Protein AF-A0AAE9CZI6-F1 (afdb_monomer_lite)

Organism: Caenorhabditis briggsae (NCBI:txid6238)

Secondary structure (DSSP, 8-state):
--HHHHHHHHHHHHHHHHHHHHHHHHHHHHHTT--GGGEE--SB--TTTGGGS-TT-SEEEEEEEE-TT----HHHHHHHHTT--EEEEEEEEES---S--GGGTT--EEEESTT-EEEEE--TT--B---TT--EEESSEEEEE--TT--B---TT--EEE-SS-TTSPEEEEEES--TT-EE-HHHHHHHHH-TTEEGGGB--SEEPP-TTSBSS--TT-SEEES-EEE-TTS-GGGGTT--EEES-EEEES---SSSTT-TT--EEE--SSS-SEEEES-TT------SS--EEE-SSS--EEEES--THHHH-THHHHHHHHHHT--TT-SEETTB-HHHHHHTHHHHHHHHHHHHHHHHHHHHHHHHHHHT--

Structure (mmCIF, N/CA/C/O backbone):
data_AF-A0AAE9CZI6-F1
#
_entry.id   AF-A0AAE9CZI6-F1
#
loop_
_atom_site.group_PDB
_atom_site.id
_atom_site.type_symbol
_atom_site.label_atom_id
_atom_site.label_alt_id
_atom_site.label_comp_id
_atom_site.label_asym_id
_atom_site.label_entity_id
_atom_site.label_seq_id
_atom_site.pdbx_PDB_ins_code
_atom_site.Cartn_x
_atom_site.Cartn_y
_atom_site.Cartn_z
_atom_site.occupancy
_atom_site.B_iso_or_equiv
_atom_site.auth_seq_id
_atom_site.auth_comp_id
_atom_site.auth_asym_id
_atom_site.auth_atom_id
_atom_site.pdbx_PDB_model_num
ATOM 1 N N . MET A 1 1 ? 24.407 -0.108 44.428 1.00 55.62 1 MET A N 1
ATOM 2 C CA . MET A 1 1 ? 22.936 -0.092 44.569 1.00 55.62 1 MET A CA 1
ATOM 3 C C . MET A 1 1 ? 22.468 -1.498 44.888 1.00 55.62 1 MET A C 1
ATOM 5 O O . MET A 1 1 ? 22.871 -2.424 44.191 1.00 55.62 1 MET A O 1
ATOM 9 N N . LYS A 1 2 ? 21.697 -1.683 45.963 1.00 62.59 2 LYS A N 1
ATOM 10 C CA . LYS A 1 2 ? 21.122 -3.001 46.293 1.00 62.59 2 LYS A CA 1
ATOM 11 C C . LYS A 1 2 ? 20.011 -3.324 45.281 1.00 62.59 2 LYS A C 1
ATOM 13 O O . LYS A 1 2 ? 19.333 -2.411 44.825 1.00 62.59 2 LYS A O 1
ATOM 18 N N . ILE A 1 3 ? 19.786 -4.599 44.948 1.00 60.22 3 ILE A N 1
ATOM 19 C CA . ILE A 1 3 ? 18.746 -5.047 43.986 1.00 60.22 3 ILE A CA 1
ATOM 20 C C . ILE A 1 3 ? 17.367 -4.428 44.289 1.00 60.22 3 ILE A C 1
ATOM 22 O O . ILE A 1 3 ? 16.637 -4.044 43.380 1.00 60.22 3 ILE A O 1
ATOM 26 N N . HIS A 1 4 ? 17.044 -4.236 45.568 1.00 45.22 4 HIS A N 1
ATOM 27 C CA . HIS A 1 4 ? 15.802 -3.598 46.003 1.00 45.22 4 HIS A CA 1
ATOM 28 C C . HIS A 1 4 ? 15.689 -2.111 45.594 1.00 45.22 4 HIS A C 1
ATOM 30 O O . HIS A 1 4 ? 14.599 -1.650 45.265 1.00 45.22 4 HIS A O 1
ATOM 36 N N . GLU A 1 5 ? 16.790 -1.358 45.572 1.00 51.81 5 GLU A N 1
ATOM 37 C CA . GLU A 1 5 ? 16.804 0.050 45.138 1.00 51.81 5 GLU A CA 1
ATOM 38 C C . GLU A 1 5 ? 16.642 0.166 43.617 1.00 51.81 5 GLU A C 1
ATOM 40 O O . GLU A 1 5 ? 15.995 1.091 43.138 1.00 51.81 5 GLU A O 1
ATOM 45 N N . ILE A 1 6 ? 17.165 -0.810 42.865 1.00 59.50 6 ILE A N 1
ATOM 46 C CA . ILE A 1 6 ? 16.968 -0.923 41.412 1.00 59.50 6 ILE A CA 1
ATOM 47 C C . ILE A 1 6 ? 15.487 -1.174 41.099 1.00 59.50 6 ILE A C 1
ATOM 49 O O . ILE A 1 6 ? 14.915 -0.473 40.269 1.00 59.50 6 ILE A O 1
ATOM 53 N N . PHE A 1 7 ? 14.840 -2.110 41.802 1.00 56.50 7 PHE A N 1
ATOM 54 C CA . PHE A 1 7 ? 13.407 -2.382 41.633 1.00 56.50 7 PHE A CA 1
ATOM 55 C C . PHE A 1 7 ? 12.526 -1.172 41.963 1.00 56.50 7 PHE A C 1
ATOM 57 O O . PHE A 1 7 ? 11.591 -0.882 41.220 1.00 56.50 7 PHE A O 1
ATOM 64 N N . ILE A 1 8 ? 12.836 -0.442 43.040 1.00 63.16 8 ILE A N 1
ATOM 65 C CA . ILE A 1 8 ? 12.113 0.788 43.391 1.00 63.16 8 ILE A CA 1
ATOM 66 C C . ILE A 1 8 ? 12.304 1.846 42.300 1.00 63.16 8 ILE A C 1
ATOM 68 O O . ILE A 1 8 ? 11.330 2.465 41.886 1.00 63.16 8 ILE A O 1
ATOM 72 N N . LEU A 1 9 ? 13.525 2.028 41.790 1.00 57.78 9 LEU A N 1
ATOM 73 C CA . LEU A 1 9 ? 13.804 3.007 40.741 1.00 57.78 9 LEU A CA 1
ATOM 74 C C . LEU A 1 9 ? 13.065 2.678 39.434 1.00 57.78 9 LEU A C 1
ATOM 76 O O . LEU A 1 9 ? 12.436 3.563 38.860 1.00 57.78 9 LEU A O 1
ATOM 80 N N . PHE A 1 10 ? 13.069 1.413 38.997 1.00 58.22 10 PHE A N 1
ATOM 81 C CA . PHE A 1 10 ? 12.301 0.975 37.824 1.00 58.22 10 PHE A CA 1
ATOM 82 C C . PHE A 1 10 ? 10.795 1.164 38.016 1.00 58.22 10 PHE A C 1
ATOM 84 O O . PHE A 1 10 ? 10.121 1.651 37.110 1.00 58.22 10 PHE A O 1
ATOM 91 N N . PHE A 1 11 ? 10.270 0.833 39.197 1.00 59.81 11 PHE A N 1
ATOM 92 C CA . PHE A 1 11 ? 8.859 1.034 39.514 1.00 59.81 11 PHE A CA 1
ATOM 93 C C . PHE A 1 11 ? 8.479 2.521 39.506 1.00 59.81 11 PHE A C 1
ATOM 95 O O . PHE A 1 11 ? 7.464 2.895 38.927 1.00 59.81 11 PHE A O 1
ATOM 102 N N . VAL A 1 12 ? 9.319 3.390 40.076 1.00 56.25 12 VAL A N 1
ATOM 103 C CA . VAL A 1 12 ? 9.105 4.846 40.078 1.00 56.25 12 VAL A CA 1
ATOM 104 C C . VAL A 1 12 ? 9.153 5.415 38.658 1.00 56.25 12 VAL A C 1
ATOM 106 O O . VAL A 1 12 ? 8.265 6.179 38.291 1.00 56.25 12 VAL A O 1
ATOM 109 N N . ILE A 1 13 ? 10.125 5.014 37.831 1.00 55.03 13 ILE A N 1
ATOM 110 C CA . ILE A 1 13 ? 10.214 5.442 36.423 1.00 55.03 13 ILE A CA 1
ATOM 111 C C . ILE A 1 13 ? 8.969 5.003 35.644 1.00 55.03 13 ILE A C 1
ATOM 113 O O . ILE A 1 13 ? 8.395 5.803 34.906 1.00 55.03 13 ILE A O 1
ATOM 117 N N . PHE A 1 14 ? 8.516 3.763 35.845 1.00 54.44 14 PHE A N 1
ATOM 118 C CA . PHE A 1 14 ? 7.311 3.240 35.207 1.00 54.44 14 PHE A CA 1
ATOM 119 C C . PHE A 1 14 ? 6.055 4.028 35.611 1.00 54.44 14 PHE A C 1
ATOM 121 O O . PHE A 1 14 ? 5.289 4.453 34.747 1.00 54.44 14 PHE A O 1
ATOM 128 N N . VAL A 1 15 ? 5.872 4.298 36.908 1.00 48.97 15 VAL A N 1
ATOM 129 C CA . VAL A 1 15 ? 4.738 5.088 37.418 1.00 48.97 15 VAL A CA 1
ATOM 130 C C . VAL A 1 15 ? 4.767 6.518 36.874 1.00 48.97 15 VAL A C 1
ATOM 132 O O . VAL A 1 15 ? 3.736 7.023 36.428 1.00 48.97 15 VAL A O 1
ATOM 135 N N . ILE A 1 16 ? 5.938 7.164 36.850 1.00 52.66 16 ILE A N 1
ATOM 136 C CA . ILE A 1 16 ? 6.092 8.512 36.288 1.00 52.66 16 ILE A CA 1
ATOM 137 C C . ILE A 1 16 ? 5.733 8.508 34.798 1.00 52.66 16 ILE A C 1
ATOM 139 O O . ILE A 1 16 ? 4.952 9.355 34.364 1.00 52.66 16 ILE A O 1
ATOM 143 N N . SER A 1 17 ? 6.238 7.539 34.030 1.00 56.50 17 SER A N 1
ATOM 144 C CA . SER A 1 17 ? 5.958 7.419 32.596 1.00 56.50 17 SER A CA 1
ATOM 145 C C . SER A 1 17 ? 4.471 7.199 32.308 1.00 56.50 17 SER A C 1
ATOM 147 O O . SER A 1 17 ? 3.933 7.876 31.433 1.00 56.50 17 SER A O 1
ATOM 149 N N . SER A 1 18 ? 3.795 6.329 33.066 1.00 61.59 18 SER A N 1
ATOM 150 C CA . SER A 1 18 ? 2.347 6.109 32.944 1.00 61.59 18 SER A CA 1
ATOM 151 C C . SER A 1 18 ? 1.561 7.378 33.274 1.00 61.59 18 SER A C 1
ATOM 153 O O . SER A 1 18 ? 0.712 7.795 32.498 1.00 61.59 18 SER A O 1
ATOM 155 N N . SER A 1 19 ? 1.900 8.052 34.380 1.00 55.28 19 SER A N 1
ATOM 156 C CA . SER A 1 19 ? 1.206 9.278 34.800 1.00 55.28 19 SER A CA 1
ATOM 157 C C . SER A 1 19 ? 1.373 10.436 33.814 1.00 55.28 19 SER A C 1
ATOM 159 O O . SER A 1 19 ? 0.498 11.295 33.709 1.00 55.28 19 SER A O 1
ATOM 161 N N . LYS A 1 20 ? 2.508 10.474 33.104 1.00 70.69 20 LYS A N 1
ATOM 162 C CA . LYS A 1 20 ? 2.765 11.446 32.045 1.00 70.69 20 LYS A CA 1
ATOM 163 C C . LYS A 1 20 ? 1.899 11.133 30.824 1.00 70.69 20 LYS A C 1
ATOM 165 O O . LYS A 1 20 ? 1.148 12.003 30.405 1.00 70.69 20 LYS A O 1
ATOM 170 N N . LYS A 1 21 ? 1.916 9.882 30.348 1.00 75.00 21 LYS A N 1
ATOM 171 C CA . LYS A 1 21 ? 1.075 9.421 29.231 1.00 75.00 21 LYS A CA 1
ATOM 172 C C . LYS A 1 21 ? -0.411 9.726 29.466 1.00 75.00 21 LYS A C 1
ATOM 174 O O . LYS A 1 21 ? -1.074 10.246 28.575 1.00 75.00 21 LYS A O 1
ATOM 179 N N . ASP A 1 22 ? -0.909 9.467 30.677 1.00 75.75 22 ASP A N 1
ATOM 180 C CA . ASP A 1 22 ? -2.305 9.729 31.048 1.00 75.75 22 ASP A CA 1
ATOM 181 C C . ASP A 1 22 ? -2.657 11.225 31.004 1.00 75.75 22 ASP A C 1
ATOM 183 O O . ASP A 1 22 ? -3.763 11.596 30.615 1.00 75.75 22 ASP A O 1
ATOM 187 N N . LYS A 1 23 ? -1.732 12.111 31.391 1.00 76.19 23 LYS A N 1
ATOM 188 C CA . LYS A 1 23 ? -1.944 13.562 31.271 1.00 76.19 23 LYS A CA 1
ATOM 189 C C . LYS A 1 23 ? -1.940 14.003 29.812 1.00 76.19 23 LYS A C 1
ATOM 191 O O . LYS A 1 23 ? -2.822 14.765 29.420 1.00 76.19 23 LYS A O 1
ATOM 196 N N . ASP A 1 24 ? -0.999 13.488 29.029 1.00 87.25 24 ASP A N 1
ATOM 197 C CA . ASP A 1 24 ? -0.822 13.877 27.633 1.00 87.25 24 ASP A CA 1
ATOM 198 C C . ASP A 1 24 ? -2.047 13.465 26.783 1.00 87.25 24 ASP A C 1
ATOM 200 O O . ASP A 1 24 ? -2.553 14.266 25.995 1.00 87.25 24 ASP A O 1
ATOM 204 N N . ILE A 1 25 ? -2.613 12.268 27.000 1.00 88.88 25 ILE A N 1
ATOM 205 C CA . ILE A 1 25 ? -3.813 11.821 26.265 1.00 88.88 25 ILE A CA 1
ATOM 206 C C . ILE A 1 25 ? -5.078 12.603 26.657 1.00 88.88 25 ILE A C 1
ATOM 208 O O . ILE A 1 25 ? -5.920 12.894 25.808 1.00 88.88 25 ILE A O 1
ATOM 212 N N . GLN A 1 26 ? -5.220 12.997 27.925 1.00 90.50 26 GLN A N 1
ATOM 213 C CA . GLN A 1 26 ? -6.355 13.816 28.366 1.00 90.50 26 GLN A CA 1
ATOM 214 C C . GLN A 1 26 ? -6.273 15.238 27.800 1.00 90.50 26 GLN A C 1
ATOM 216 O O . GLN A 1 26 ? -7.290 15.816 27.409 1.00 90.50 26 GLN A O 1
ATOM 221 N N . GLU A 1 27 ? -5.065 15.799 27.704 1.00 92.00 27 GLU A N 1
ATOM 222 C CA . GLU A 1 27 ? -4.836 17.070 27.018 1.00 92.00 27 GLU A CA 1
ATOM 223 C C . GLU A 1 27 ? -5.134 16.962 25.518 1.00 92.00 27 GLU A C 1
ATOM 225 O O . GLU A 1 27 ? -5.800 17.838 24.964 1.00 92.00 27 GLU A O 1
ATOM 230 N N . PHE A 1 28 ? -4.750 15.855 24.880 1.00 92.62 28 PHE A N 1
ATOM 231 C CA . PHE A 1 28 ? -5.113 15.573 23.494 1.00 92.62 28 PHE A CA 1
ATOM 232 C C . PHE A 1 28 ? -6.629 15.504 23.287 1.00 92.62 28 PHE A C 1
ATOM 234 O O . PHE A 1 28 ? -7.153 16.196 22.414 1.00 92.62 28 PHE A O 1
ATOM 241 N N . PHE A 1 29 ? -7.360 14.751 24.115 1.00 95.38 29 PHE A N 1
ATOM 242 C CA . PHE A 1 29 ? -8.824 14.691 24.037 1.00 95.38 29 PHE A CA 1
ATOM 243 C C . PHE A 1 29 ? -9.469 16.064 24.236 1.00 95.38 29 PHE A C 1
ATOM 245 O O . PHE A 1 29 ? -10.413 16.423 23.527 1.00 95.38 29 PHE A O 1
ATOM 252 N N . LYS A 1 30 ? -8.927 16.880 25.145 1.00 93.62 30 LYS A N 1
ATOM 253 C CA . LYS A 1 30 ? -9.363 18.268 25.312 1.00 93.62 30 LYS A CA 1
ATOM 254 C C . LYS A 1 30 ? -9.100 19.096 24.050 1.00 93.62 30 LYS A C 1
ATOM 256 O O . LYS A 1 30 ? -9.993 19.814 23.611 1.00 93.62 30 LYS A O 1
ATOM 261 N N . GLY A 1 31 ? -7.920 18.971 23.443 1.00 93.31 31 GLY A N 1
ATOM 262 C CA . GLY A 1 31 ? -7.569 19.638 22.184 1.00 93.31 31 GLY A CA 1
ATOM 263 C C . GLY A 1 31 ? -8.436 19.205 20.996 1.00 93.31 31 GLY A C 1
ATOM 264 O O . GLY A 1 31 ? -8.686 20.000 20.092 1.00 93.31 31 GLY A O 1
ATOM 265 N N . LYS A 1 32 ? -8.954 17.972 21.023 1.00 94.19 32 LYS A N 1
ATOM 266 C CA . LYS A 1 32 ? -9.898 17.421 20.037 1.00 94.19 32 LYS A CA 1
ATOM 267 C C . LYS A 1 32 ? -11.367 17.733 20.337 1.00 94.19 32 LYS A C 1
ATOM 269 O O . LYS A 1 32 ? -12.235 17.313 19.579 1.00 94.19 32 LYS A O 1
ATOM 274 N N . ASN A 1 33 ? -11.654 18.501 21.392 1.00 94.94 33 ASN A N 1
ATOM 275 C CA . ASN A 1 33 ? -13.010 18.852 21.828 1.00 94.94 33 ASN A CA 1
ATOM 276 C C . ASN A 1 33 ? -13.908 17.625 22.070 1.00 94.94 33 ASN A C 1
ATOM 278 O O . ASN A 1 33 ? -15.091 17.631 21.732 1.00 94.94 33 ASN A O 1
ATOM 282 N N . CYS A 1 34 ? -13.344 16.565 22.650 1.00 95.69 34 CYS A N 1
ATOM 283 C CA . CYS A 1 34 ? -14.082 15.350 22.977 1.00 95.69 34 CYS A CA 1
ATOM 284 C C . CYS A 1 34 ? -15.226 15.627 23.965 1.00 95.69 34 CYS A C 1
ATOM 286 O O . CYS A 1 34 ? -14.993 16.167 25.049 1.00 95.69 34 CYS A O 1
ATOM 288 N N . ASP A 1 35 ? -16.453 15.219 23.618 1.00 96.00 35 ASP A N 1
ATOM 289 C CA . ASP A 1 35 ? -17.589 15.259 24.545 1.00 96.00 35 ASP A CA 1
ATOM 290 C C . ASP A 1 35 ? -17.329 14.276 25.698 1.00 96.00 35 ASP A C 1
ATOM 292 O O . ASP A 1 35 ? -17.175 13.081 25.438 1.00 96.00 35 ASP A O 1
ATOM 296 N N . PRO A 1 36 ? -17.336 14.718 26.970 1.00 94.50 36 PRO A N 1
ATOM 297 C CA . PRO A 1 36 ? -17.183 13.828 28.118 1.00 94.50 36 PRO A CA 1
ATOM 298 C C . PRO A 1 36 ? -18.144 12.628 28.136 1.00 94.50 36 PRO A C 1
ATOM 300 O O . PRO A 1 36 ? -17.792 11.587 28.682 1.00 94.50 36 PRO A O 1
ATOM 303 N N . LYS A 1 37 ? -19.342 12.739 27.540 1.00 96.44 37 LYS A N 1
ATOM 304 C CA . LYS A 1 37 ? -20.305 11.628 27.409 1.00 96.44 37 LYS A CA 1
ATOM 305 C C . LYS A 1 37 ? -19.904 10.594 26.358 1.00 96.44 37 LYS A C 1
ATOM 307 O O . LYS A 1 37 ? -20.406 9.475 26.403 1.00 96.44 37 LYS A O 1
ATOM 312 N N . CYS A 1 38 ? -19.025 10.970 25.434 1.00 97.88 38 CYS A N 1
ATOM 313 C CA . CYS A 1 38 ? -18.461 10.119 24.392 1.00 97.88 38 CYS A CA 1
ATOM 314 C C . CYS A 1 38 ? -16.982 9.783 24.639 1.00 97.88 38 CYS A C 1
ATOM 316 O O . CYS A 1 38 ? -16.313 9.242 23.758 1.00 97.88 38 CYS A O 1
ATOM 318 N N . THR A 1 39 ? -16.473 10.064 25.841 1.00 96.81 39 THR A N 1
ATOM 319 C CA . THR A 1 39 ? -15.102 9.742 26.241 1.00 96.81 39 THR A CA 1
ATOM 320 C C . THR A 1 39 ? -15.082 8.505 27.130 1.00 96.81 39 THR A C 1
ATOM 322 O O . THR A 1 39 ? -15.751 8.452 28.163 1.00 96.81 39 THR A O 1
ATOM 325 N N . PHE A 1 40 ? -14.273 7.513 26.764 1.00 95.00 40 PHE A N 1
ATOM 326 C CA . PHE A 1 40 ? -14.050 6.318 27.571 1.00 95.00 40 PHE A CA 1
ATOM 327 C C . PHE A 1 40 ? -12.721 6.429 28.328 1.00 95.00 40 PHE A C 1
ATOM 329 O O . PHE A 1 40 ? -11.645 6.272 27.760 1.00 95.00 40 PHE A O 1
ATOM 336 N N . ASN A 1 41 ? -12.797 6.688 29.636 1.00 88.25 41 ASN A N 1
ATOM 337 C CA . ASN A 1 41 ? -11.634 6.913 30.506 1.00 88.25 41 ASN A CA 1
ATOM 338 C C . ASN A 1 41 ? -11.042 5.607 31.071 1.00 88.25 41 ASN A C 1
ATOM 340 O O . ASN A 1 41 ? -10.786 5.491 32.270 1.00 88.25 41 ASN A O 1
ATOM 344 N N . SER A 1 42 ? -10.872 4.589 30.230 1.00 86.25 42 SER A N 1
ATOM 345 C CA . SER A 1 42 ? -10.200 3.345 30.608 1.00 86.25 42 SER A CA 1
ATOM 346 C C . SER A 1 42 ? -9.466 2.751 29.412 1.00 86.25 42 SER A C 1
ATOM 348 O O . SER A 1 42 ? -9.988 2.781 28.307 1.00 86.25 42 SER A O 1
ATOM 350 N N . THR A 1 43 ? -8.280 2.193 29.645 1.00 80.94 43 THR A N 1
ATOM 351 C CA . THR A 1 43 ? -7.407 1.653 28.589 1.00 80.94 43 THR A CA 1
ATOM 352 C C . THR A 1 43 ? -7.812 0.247 28.124 1.00 80.94 43 THR A C 1
ATOM 354 O O . THR A 1 43 ? -7.905 -0.027 26.932 1.00 80.94 43 THR A O 1
ATOM 357 N N . ASN A 1 44 ? -8.041 -0.684 29.060 1.00 86.50 44 ASN A N 1
ATOM 358 C CA . ASN A 1 44 ? -8.367 -2.080 28.734 1.00 86.50 44 ASN A CA 1
ATOM 359 C C . ASN A 1 44 ? -9.876 -2.287 28.763 1.00 86.50 44 ASN A C 1
ATOM 361 O O . ASN A 1 44 ? -10.477 -2.150 29.827 1.00 86.50 44 ASN A O 1
ATOM 365 N N . LEU A 1 45 ? -10.490 -2.682 27.650 1.00 90.94 45 LEU A N 1
ATOM 366 C CA . LEU A 1 45 ? -11.926 -2.957 27.618 1.00 90.94 45 LEU A CA 1
ATOM 367 C C . LEU A 1 45 ? -12.216 -4.375 28.146 1.00 90.94 45 LEU A C 1
ATOM 369 O O . LEU A 1 45 ? -11.706 -5.364 27.625 1.00 90.94 45 LEU A O 1
ATOM 373 N N . THR A 1 46 ? -13.022 -4.469 29.207 1.00 93.38 46 THR A N 1
ATOM 374 C CA . THR A 1 46 ? -13.375 -5.716 29.916 1.00 93.38 46 THR A CA 1
ATOM 375 C C . THR A 1 46 ? -14.822 -5.662 30.413 1.00 93.38 46 THR A C 1
ATOM 377 O O . THR A 1 46 ? -15.438 -4.596 30.468 1.00 93.38 46 THR A O 1
ATOM 380 N N . LYS A 1 47 ? -15.377 -6.778 30.888 1.00 95.25 47 LYS A N 1
ATOM 381 C CA . LYS A 1 47 ? -16.708 -6.816 31.523 1.00 95.25 47 LYS A CA 1
ATOM 382 C C . LYS A 1 47 ? -16.821 -5.882 32.723 1.00 95.25 47 LYS A C 1
ATOM 384 O O . LYS A 1 47 ? -17.897 -5.354 32.999 1.00 95.25 47 LYS A O 1
ATOM 389 N N . ARG A 1 48 ? -15.710 -5.628 33.422 1.00 93.75 48 ARG A N 1
ATOM 390 C CA . ARG A 1 48 ? -15.684 -4.740 34.593 1.00 93.75 48 ARG A CA 1
ATOM 391 C C . ARG A 1 48 ? -15.972 -3.285 34.246 1.00 93.75 48 ARG A C 1
ATOM 393 O O . ARG A 1 48 ? -16.502 -2.587 35.098 1.00 93.75 48 ARG A O 1
ATOM 400 N N . ASN A 1 49 ? -15.641 -2.826 33.040 1.00 93.31 49 ASN A N 1
ATOM 401 C CA . ASN A 1 49 ? -15.783 -1.418 32.652 1.00 93.31 49 ASN A CA 1
ATOM 402 C C . ASN A 1 49 ? -16.621 -1.187 31.385 1.00 93.31 49 ASN A C 1
ATOM 404 O O . ASN A 1 49 ? -16.935 -0.038 31.090 1.00 93.31 49 ASN A O 1
ATOM 408 N N . MET A 1 50 ? -17.077 -2.236 30.689 1.00 94.50 50 MET A N 1
ATOM 409 C CA . MET A 1 50 ? -17.912 -2.108 29.481 1.00 94.50 50 MET A CA 1
ATOM 410 C C . MET A 1 50 ? -19.216 -1.316 29.685 1.00 94.50 50 MET A C 1
ATOM 412 O O . MET A 1 50 ? -19.827 -0.856 28.723 1.00 94.50 50 MET A O 1
ATOM 416 N N . HIS A 1 51 ? -19.688 -1.176 30.927 1.00 94.25 51 HIS A N 1
ATOM 417 C CA . HIS A 1 51 ? -20.882 -0.397 31.254 1.00 94.25 51 HIS A CA 1
ATOM 418 C C . HIS A 1 51 ? -20.636 1.120 31.226 1.00 94.25 51 HIS A C 1
ATOM 420 O O . HIS A 1 51 ? -21.594 1.874 31.091 1.00 94.25 51 HIS A O 1
ATOM 426 N N . PHE A 1 52 ? -19.374 1.556 31.295 1.00 95.06 52 PHE A N 1
ATOM 427 C CA . PHE A 1 52 ? -18.968 2.949 31.090 1.00 95.06 52 PHE A CA 1
ATOM 428 C C . PHE A 1 52 ? -18.704 3.285 29.617 1.00 95.06 52 PHE A C 1
ATOM 430 O O . PHE A 1 52 ? -18.429 4.437 29.296 1.00 95.06 52 PHE A O 1
ATOM 437 N N . PHE A 1 53 ? -18.751 2.297 28.720 1.00 96.81 53 PHE A N 1
ATOM 438 C CA . PHE A 1 53 ? -18.513 2.523 27.299 1.00 96.81 53 PHE A CA 1
ATOM 439 C C . PHE A 1 53 ? -19.642 3.378 26.685 1.00 96.81 53 PHE A C 1
ATOM 441 O O . PHE A 1 53 ? -20.819 3.073 26.913 1.00 96.81 53 PHE A O 1
ATOM 448 N N . PRO A 1 54 ? -19.332 4.412 25.883 1.00 96.06 54 PRO A N 1
ATOM 449 C CA . PRO A 1 54 ? -20.316 5.357 25.350 1.00 96.06 54 PRO A CA 1
ATOM 450 C C . PRO A 1 54 ? -21.083 4.811 24.126 1.00 96.06 54 PRO A C 1
ATOM 452 O O . PRO A 1 54 ? -20.918 5.266 22.997 1.00 96.06 54 PRO A O 1
ATOM 455 N N . LYS A 1 55 ? -21.970 3.833 24.349 1.00 95.25 55 LYS A N 1
ATOM 456 C CA . LYS A 1 55 ? -22.646 3.048 23.286 1.00 95.25 55 LYS A CA 1
ATOM 457 C C . LYS A 1 55 ? -23.532 3.857 22.329 1.00 95.25 55 LYS A C 1
ATOM 459 O O . LYS A 1 55 ? -23.872 3.363 21.260 1.00 95.25 55 LYS A O 1
ATOM 464 N N . SER A 1 56 ? -23.974 5.051 22.721 1.00 95.75 56 SER A N 1
ATOM 465 C CA . SER A 1 56 ? -24.849 5.910 21.907 1.00 95.75 56 SER A CA 1
ATOM 466 C C . SER A 1 56 ? -24.087 6.873 20.994 1.00 95.75 56 SER A C 1
ATOM 468 O O . SER A 1 56 ? -24.718 7.603 20.234 1.00 95.75 56 SER A O 1
ATOM 470 N N . CYS A 1 57 ? -22.761 6.935 21.106 1.00 97.81 57 CYS A N 1
ATOM 471 C CA . CYS A 1 57 ? -21.940 7.894 20.381 1.00 97.81 57 CYS A CA 1
ATOM 472 C C . CYS A 1 57 ? -21.452 7.319 19.049 1.00 97.81 57 CYS A C 1
ATOM 474 O O . CYS A 1 57 ? -21.058 6.158 18.971 1.00 97.81 57 CYS A O 1
ATOM 476 N N . ASN A 1 58 ? -21.447 8.160 18.012 1.00 98.06 58 ASN A N 1
ATOM 477 C CA . ASN A 1 58 ? -20.878 7.825 16.706 1.00 98.06 58 ASN A CA 1
ATOM 478 C C . ASN A 1 58 ? -19.367 8.068 16.637 1.00 98.06 58 ASN A C 1
ATOM 480 O O . ASN A 1 58 ? -18.651 7.344 15.958 1.00 98.06 58 ASN A O 1
ATOM 484 N N . GLN A 1 59 ? -18.876 9.067 17.357 1.00 98.38 59 GLN A N 1
ATOM 485 C CA . GLN A 1 59 ? -17.466 9.343 17.542 1.00 98.38 59 GLN A CA 1
ATOM 486 C C . GLN A 1 59 ? -17.151 9.208 19.021 1.00 98.38 59 GLN A C 1
ATOM 488 O O . GLN A 1 59 ? -17.858 9.777 19.855 1.00 98.38 59 GLN A O 1
ATOM 493 N N . ILE A 1 60 ? -16.095 8.469 19.339 1.00 98.19 60 ILE A N 1
ATOM 494 C CA . ILE A 1 60 ? -15.643 8.289 20.715 1.00 98.19 60 ILE A CA 1
ATOM 495 C C . ILE A 1 60 ? -14.203 8.754 20.864 1.00 98.19 60 ILE A C 1
ATOM 497 O O . ILE A 1 60 ? -13.396 8.606 19.946 1.00 98.19 60 ILE A O 1
ATOM 501 N N . CYS A 1 61 ? -13.881 9.281 22.041 1.0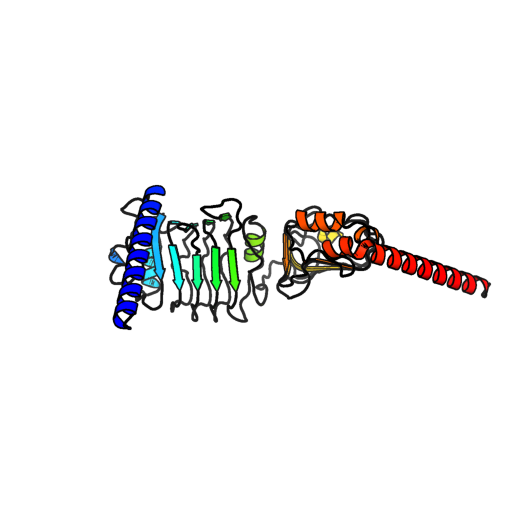0 98.00 61 CYS A N 1
ATOM 502 C CA . CYS A 1 61 ? -12.504 9.533 22.437 1.00 98.00 61 CYS A CA 1
ATOM 503 C C . CYS A 1 61 ? -12.079 8.484 23.453 1.00 98.00 61 CYS A C 1
ATOM 505 O O . CYS A 1 61 ? -12.656 8.392 24.539 1.00 98.00 61 CYS A O 1
ATOM 507 N N . ALA A 1 62 ? -11.137 7.629 23.076 1.00 96.06 62 ALA A N 1
ATOM 508 C CA . ALA A 1 62 ? -10.824 6.450 23.863 1.00 96.06 62 ALA A CA 1
ATOM 509 C C . ALA A 1 62 ? -9.421 5.915 23.580 1.00 96.06 62 ALA A C 1
ATOM 511 O O . ALA A 1 62 ? -8.936 5.936 22.450 1.00 96.06 62 ALA A O 1
ATOM 512 N N . GLU A 1 63 ? -8.801 5.360 24.618 1.00 94.38 63 GLU A N 1
ATOM 513 C CA . GLU A 1 63 ? -7.723 4.391 24.455 1.00 94.38 63 GLU A CA 1
ATOM 514 C C . GLU A 1 63 ? -8.357 2.998 24.444 1.00 94.38 63 GLU A C 1
ATOM 516 O O . GLU A 1 63 ? -8.726 2.465 25.486 1.00 94.38 63 GLU A O 1
ATOM 521 N N . ILE A 1 64 ? -8.532 2.419 23.258 1.00 95.12 64 ILE A N 1
ATOM 522 C CA . ILE A 1 64 ? -9.081 1.075 23.092 1.00 95.12 64 ILE A CA 1
ATOM 523 C C . ILE A 1 64 ? -7.924 0.091 22.975 1.00 95.12 64 ILE A C 1
ATOM 525 O O . ILE A 1 64 ? -7.262 0.012 21.944 1.00 95.12 64 ILE A O 1
ATOM 529 N N . SER A 1 65 ? -7.695 -0.682 24.036 1.00 94.56 65 SER A N 1
ATOM 530 C CA . SER A 1 65 ? -6.800 -1.841 24.014 1.00 94.56 65 SER A CA 1
ATOM 531 C C . SER A 1 65 ? -7.582 -3.131 24.268 1.00 94.56 65 SER A C 1
ATOM 533 O O . SER A 1 65 ? -8.122 -3.339 25.359 1.00 94.56 65 SER A O 1
ATOM 535 N N . LEU A 1 66 ? -7.634 -3.997 23.254 1.00 96.94 66 LEU A N 1
ATOM 536 C CA . LEU A 1 66 ? -8.124 -5.373 23.343 1.00 96.94 66 LEU A CA 1
ATOM 537 C C . LEU A 1 66 ? -6.930 -6.323 23.381 1.00 96.94 66 LEU A C 1
ATOM 539 O O . LEU A 1 66 ? -6.035 -6.219 22.541 1.00 96.94 66 LEU A O 1
ATOM 543 N N . ASN A 1 67 ? -6.905 -7.233 24.353 1.00 95.38 67 ASN A N 1
ATOM 544 C CA . ASN A 1 67 ? -5.797 -8.171 24.522 1.00 95.38 67 ASN A CA 1
ATOM 545 C C . ASN A 1 67 ? -6.203 -9.501 25.168 1.00 95.38 67 ASN A C 1
ATOM 547 O O . ASN A 1 67 ? -7.386 -9.812 25.297 1.00 95.38 67 ASN A O 1
ATOM 551 N N . ASP A 1 68 ? -5.213 -10.294 25.572 1.00 92.75 68 ASP A N 1
ATOM 552 C CA . ASP A 1 68 ? -5.366 -11.581 26.255 1.00 92.75 68 ASP A CA 1
ATOM 553 C C . ASP A 1 68 ? -6.164 -11.501 27.574 1.00 92.75 68 ASP A C 1
ATOM 555 O O . ASP A 1 68 ? -6.713 -12.505 28.031 1.00 92.75 68 ASP A O 1
ATOM 559 N N . LYS A 1 69 ? -6.291 -10.306 28.168 1.00 91.38 69 LYS A N 1
ATOM 560 C CA . LYS A 1 69 ? -7.104 -10.045 29.369 1.00 91.38 69 LYS A CA 1
ATOM 561 C C . LYS A 1 69 ? -8.535 -9.615 29.054 1.00 91.38 69 LYS A C 1
ATOM 563 O O . LYS A 1 69 ? -9.334 -9.478 29.983 1.00 91.38 69 LYS A O 1
ATOM 568 N N . THR A 1 70 ? -8.880 -9.387 27.788 1.00 94.44 70 THR A N 1
ATOM 569 C CA . THR A 1 70 ? -10.247 -9.043 27.390 1.00 94.44 70 THR A CA 1
ATOM 570 C C . THR A 1 70 ? -11.161 -10.261 27.560 1.00 94.44 70 THR A C 1
ATOM 572 O O . THR A 1 70 ? -11.037 -11.284 26.888 1.00 94.44 70 THR A O 1
ATOM 575 N N . ASP A 1 71 ? -12.127 -10.143 28.470 1.00 95.62 71 ASP A N 1
ATOM 576 C CA . ASP A 1 71 ? -13.083 -11.190 28.854 1.00 95.62 71 ASP A CA 1
ATOM 577 C C . ASP A 1 71 ? -14.462 -11.047 28.180 1.00 95.62 71 ASP A C 1
ATOM 579 O O . ASP A 1 71 ? -15.428 -11.715 28.568 1.00 95.62 71 ASP A O 1
ATOM 583 N N . LEU A 1 72 ? -14.544 -10.199 27.151 1.00 97.25 72 LEU A N 1
ATOM 584 C CA . LEU A 1 72 ? -15.737 -9.951 26.345 1.00 97.25 72 LEU A CA 1
ATOM 585 C C . LEU A 1 72 ? -15.864 -10.962 25.200 1.00 97.25 72 LEU A C 1
ATOM 587 O O . LEU A 1 72 ? -14.883 -11.372 24.576 1.00 97.25 72 LEU A O 1
ATOM 591 N N . SER A 1 73 ? -17.092 -11.370 24.917 1.00 96.50 73 SER A N 1
ATOM 592 C CA . SER A 1 73 ? -17.453 -12.107 23.708 1.00 96.50 73 SER A CA 1
ATOM 593 C C . SER A 1 73 ? -17.529 -11.178 22.494 1.00 96.50 73 SER A C 1
ATOM 595 O O . SER A 1 73 ? -17.692 -9.966 22.627 1.00 96.50 73 SER A O 1
ATOM 597 N N . GLU A 1 74 ? -17.462 -11.758 21.297 1.00 95.94 74 GLU A N 1
ATOM 598 C CA . GLU A 1 74 ? -17.645 -11.020 20.041 1.00 95.94 74 GLU A CA 1
ATOM 599 C C . GLU A 1 74 ? -19.009 -10.311 19.992 1.00 95.94 74 GLU A C 1
ATOM 601 O O . GLU A 1 74 ? -19.076 -9.146 19.624 1.00 95.94 74 GLU A O 1
ATOM 606 N N . GLN A 1 75 ? -20.085 -10.953 20.466 1.00 96.75 75 GLN A N 1
ATOM 607 C CA . GLN A 1 75 ? -21.423 -10.346 20.537 1.00 96.75 75 GLN A CA 1
ATOM 608 C C . GLN A 1 75 ? -21.476 -9.134 21.476 1.00 96.75 75 GLN A C 1
ATOM 610 O O . GLN A 1 75 ? -22.119 -8.133 21.161 1.00 96.75 75 GLN A O 1
ATOM 615 N N . GLU A 1 76 ? -20.794 -9.204 22.623 1.00 97.94 76 GLU A N 1
ATOM 616 C CA . GLU A 1 76 ? -20.685 -8.059 23.529 1.00 97.94 76 GLU A CA 1
ATOM 617 C C . GLU A 1 76 ? -19.926 -6.911 22.856 1.00 97.94 76 GLU A C 1
ATOM 619 O O . GLU A 1 76 ? -20.380 -5.773 22.937 1.00 97.94 76 GLU A O 1
ATOM 624 N N . LEU A 1 77 ? -18.826 -7.195 22.149 1.00 98.06 77 LEU A N 1
ATOM 625 C CA . LEU A 1 77 ? -18.080 -6.180 21.399 1.00 98.06 77 LEU A CA 1
ATOM 626 C C . LEU A 1 77 ? -18.918 -5.566 20.272 1.00 98.06 77 LEU A C 1
ATOM 628 O O . LEU A 1 77 ? -18.979 -4.342 20.187 1.00 98.06 77 LEU A O 1
ATOM 632 N N . ILE A 1 78 ? -19.625 -6.377 19.478 1.00 97.44 78 ILE A N 1
ATOM 633 C CA . ILE A 1 78 ? -20.551 -5.893 18.440 1.00 97.44 78 ILE A CA 1
ATOM 634 C C . ILE A 1 78 ? -21.543 -4.902 19.057 1.00 97.44 78 ILE A C 1
ATOM 636 O O . ILE A 1 78 ? -21.713 -3.796 18.555 1.00 97.44 78 ILE A O 1
ATOM 640 N N . PHE A 1 79 ? -22.153 -5.248 20.194 1.00 97.50 79 PHE A N 1
ATOM 641 C CA . PHE A 1 79 ? -23.108 -4.361 20.858 1.00 97.50 79 PHE A CA 1
ATOM 642 C C . PHE A 1 79 ? -22.482 -3.051 21.365 1.00 97.50 79 PHE A C 1
ATOM 644 O O . PHE A 1 79 ? -23.148 -2.013 21.373 1.00 97.50 79 PHE A O 1
ATOM 651 N N . LEU A 1 80 ? -21.224 -3.081 21.816 1.00 97.50 80 LEU A N 1
ATOM 652 C CA . LEU A 1 80 ? -20.513 -1.879 22.256 1.00 97.50 80 LEU A CA 1
ATOM 653 C C . LEU A 1 80 ? -20.212 -0.943 21.082 1.00 97.50 80 LEU A C 1
ATOM 655 O O . LEU A 1 80 ? -20.468 0.254 21.188 1.00 97.50 80 LEU A O 1
ATOM 659 N N . PHE A 1 81 ? -19.719 -1.488 19.972 1.00 97.69 81 PHE A N 1
ATOM 660 C CA . PHE A 1 81 ? -19.213 -0.716 18.839 1.00 97.69 81 PHE A CA 1
ATOM 661 C C . PHE A 1 81 ? -20.243 -0.467 17.726 1.00 97.69 81 PHE A C 1
ATOM 663 O O . PHE A 1 81 ? -19.948 0.296 16.816 1.00 97.69 81 PHE A O 1
ATOM 670 N N . GLN A 1 82 ? -21.465 -1.010 17.813 1.00 96.75 82 GLN A N 1
ATOM 671 C CA . GLN A 1 82 ? -22.492 -0.931 16.753 1.00 96.75 82 GLN A CA 1
ATOM 672 C C . GLN A 1 82 ? -22.772 0.478 16.196 1.00 96.75 82 GLN A C 1
ATOM 674 O O . GLN A 1 82 ? -23.139 0.611 15.033 1.00 96.75 82 GLN A O 1
ATOM 679 N N . ASN A 1 83 ? -22.634 1.526 17.018 1.00 97.81 83 ASN A N 1
ATOM 680 C CA . ASN A 1 83 ? -22.874 2.912 16.604 1.00 97.81 83 ASN A CA 1
ATOM 681 C C . ASN A 1 83 ? -21.582 3.675 16.290 1.00 97.81 83 ASN A C 1
ATOM 683 O O . ASN A 1 83 ? -21.654 4.769 15.734 1.00 97.81 83 ASN A O 1
ATOM 687 N N . VAL A 1 84 ? -20.421 3.129 16.661 1.00 98.25 84 VAL A N 1
ATOM 688 C CA . VAL A 1 84 ? -19.127 3.805 16.566 1.00 98.25 84 VAL A CA 1
ATOM 689 C C . VAL A 1 84 ? -18.654 3.796 15.117 1.00 98.25 84 VAL A C 1
ATOM 691 O O . VAL A 1 84 ? -18.397 2.749 14.537 1.00 98.25 84 VAL A O 1
ATOM 694 N N . LYS A 1 85 ? -18.497 4.996 14.566 1.00 98.62 85 LYS A N 1
ATOM 695 C CA . LYS A 1 85 ? -17.964 5.286 13.233 1.00 98.62 85 LYS A CA 1
ATOM 696 C C . LYS A 1 85 ? -16.568 5.897 13.285 1.00 98.62 85 LYS A C 1
ATOM 698 O O . LYS A 1 85 ? -15.823 5.781 12.325 1.00 98.62 85 LYS A O 1
ATOM 703 N N . SER A 1 86 ? -16.196 6.557 14.380 1.00 98.44 86 SER A N 1
ATOM 704 C CA . SER A 1 86 ? -14.886 7.201 14.504 1.00 98.44 86 SER A CA 1
ATOM 705 C C . SER A 1 86 ? -14.299 7.032 15.901 1.00 98.44 86 SER A C 1
ATOM 707 O O . SER A 1 86 ? -15.002 7.193 16.904 1.00 98.44 86 SER A O 1
ATOM 709 N N . ILE A 1 87 ? -13.007 6.714 15.963 1.00 98.38 87 ILE A N 1
ATOM 710 C CA . ILE A 1 87 ? -12.237 6.628 17.208 1.00 98.38 87 ILE A CA 1
ATOM 711 C C . ILE A 1 87 ? -11.130 7.679 17.172 1.00 98.38 87 ILE A C 1
ATOM 713 O O . ILE A 1 87 ? -10.285 7.665 16.282 1.00 98.38 87 ILE A O 1
ATOM 717 N N . ILE A 1 88 ? -11.110 8.551 18.178 1.00 97.94 88 ILE A N 1
ATOM 718 C CA . ILE A 1 88 ? -10.015 9.487 18.440 1.00 97.94 88 ILE A CA 1
ATOM 719 C C . ILE A 1 88 ? -9.245 8.980 19.663 1.00 97.94 88 ILE A C 1
ATOM 721 O O . ILE A 1 88 ? -9.809 8.875 20.751 1.00 97.94 88 ILE A O 1
ATOM 725 N N . GLY A 1 89 ? -7.960 8.668 19.518 1.00 96.06 89 GLY A N 1
ATOM 726 C CA . GLY A 1 89 ? -7.123 8.180 20.614 1.00 96.06 89 GLY A CA 1
ATOM 727 C C . GLY A 1 89 ? -6.195 7.053 20.201 1.00 96.06 89 GLY A C 1
ATOM 728 O O . GLY A 1 89 ? -5.263 7.275 19.445 1.00 96.06 89 GLY A O 1
ATOM 729 N N . ILE A 1 90 ? -6.377 5.860 20.753 1.00 95.31 90 ILE A N 1
ATOM 730 C CA . ILE A 1 90 ? -5.480 4.720 20.510 1.00 95.31 90 ILE A CA 1
ATOM 731 C C . ILE A 1 90 ? -6.332 3.497 20.186 1.00 95.31 90 ILE A C 1
ATOM 733 O O . ILE A 1 90 ? -7.340 3.262 20.854 1.00 95.31 90 ILE A O 1
ATOM 737 N N . LEU A 1 91 ? -5.905 2.703 19.202 1.00 97.56 91 LEU A N 1
ATOM 738 C CA . LEU A 1 91 ? -6.544 1.441 18.840 1.00 97.56 91 LEU A CA 1
ATOM 739 C C . LEU A 1 91 ? -5.505 0.318 18.750 1.00 97.56 91 LEU A C 1
ATOM 741 O O . LEU A 1 91 ? -4.778 0.197 17.765 1.00 97.56 91 LEU A O 1
ATOM 745 N N . ASN A 1 92 ? -5.484 -0.522 19.783 1.00 97.50 92 ASN A N 1
ATOM 746 C CA . ASN A 1 92 ? -4.600 -1.673 19.903 1.00 97.50 92 ASN A CA 1
ATOM 747 C C . ASN A 1 92 ? -5.417 -2.956 20.053 1.00 97.50 92 ASN A C 1
ATOM 749 O O . ASN A 1 92 ? -6.265 -3.073 20.937 1.00 97.50 92 ASN A O 1
ATOM 753 N N . ILE A 1 93 ? -5.123 -3.944 19.218 1.00 98.19 93 ILE A N 1
ATOM 754 C CA . ILE A 1 93 ? -5.749 -5.262 19.217 1.00 98.19 93 ILE A CA 1
ATOM 755 C C . ILE A 1 93 ? -4.621 -6.285 19.170 1.00 98.19 93 ILE A C 1
ATOM 757 O O . ILE A 1 93 ? -4.091 -6.609 18.106 1.00 98.19 93 ILE A O 1
ATOM 761 N N . ILE A 1 94 ? -4.186 -6.722 20.349 1.00 97.88 94 ILE A N 1
ATOM 762 C CA . ILE A 1 94 ?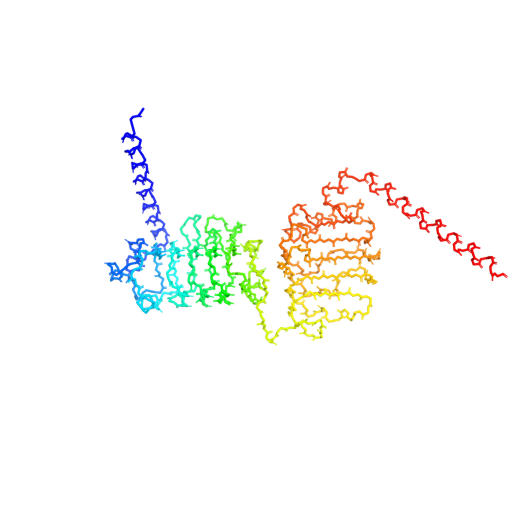 -2.918 -7.433 20.513 1.00 97.88 94 ILE A CA 1
ATOM 763 C C . ILE A 1 94 ? -3.128 -8.731 21.279 1.00 97.88 94 ILE A C 1
ATOM 765 O O . ILE A 1 94 ? -3.611 -8.694 22.404 1.00 97.88 94 ILE A O 1
ATOM 769 N N . SER A 1 95 ? -2.705 -9.871 20.733 1.00 97.44 95 SER A N 1
ATOM 770 C CA . SER A 1 95 ? -2.795 -11.172 21.422 1.00 97.44 95 SER A CA 1
ATOM 771 C C . SER A 1 95 ? -4.222 -11.561 21.832 1.00 97.44 95 SER A C 1
ATOM 773 O O . SER A 1 95 ? -4.447 -12.137 22.898 1.00 97.44 95 SER A O 1
ATOM 775 N N . THR A 1 96 ? -5.214 -11.228 21.005 1.00 97.19 96 THR A N 1
ATOM 776 C CA . THR A 1 96 ? -6.610 -11.605 21.249 1.00 97.19 96 THR A CA 1
ATOM 777 C C . THR A 1 96 ? -6.936 -12.995 20.696 1.00 97.19 96 THR A C 1
ATOM 779 O O . THR A 1 96 ? -6.228 -13.550 19.858 1.00 97.19 96 THR A O 1
ATOM 782 N N . LYS A 1 97 ? -8.062 -13.552 21.156 1.00 96.62 97 LYS A N 1
ATOM 783 C CA . LYS A 1 97 ? -8.614 -14.842 20.702 1.00 96.62 97 LYS A CA 1
ATOM 784 C C . LYS A 1 97 ? -9.645 -14.717 19.572 1.00 96.62 97 LYS A C 1
ATOM 786 O O . LYS A 1 97 ? -10.319 -15.697 19.261 1.00 96.62 97 LYS A O 1
ATOM 791 N N . TYR A 1 98 ? -9.869 -13.513 19.046 1.00 97.88 98 TYR A N 1
ATOM 792 C CA . TYR A 1 98 ? -10.939 -13.267 18.081 1.00 97.88 98 TYR A CA 1
ATOM 793 C C . TYR A 1 98 ? -10.518 -13.709 16.681 1.00 97.88 98 TYR A C 1
ATOM 795 O O . TYR A 1 98 ? -9.399 -13.451 16.245 1.00 97.88 98 TYR A O 1
ATOM 803 N N . ALA A 1 99 ? -11.441 -14.352 15.966 1.00 97.56 99 ALA A N 1
ATOM 804 C CA . ALA A 1 99 ? -11.197 -14.809 14.602 1.00 97.56 99 ALA A CA 1
ATOM 805 C C . ALA A 1 99 ? -11.251 -13.671 13.569 1.00 97.56 99 ALA A C 1
ATOM 807 O O . ALA A 1 99 ? -10.778 -13.849 12.4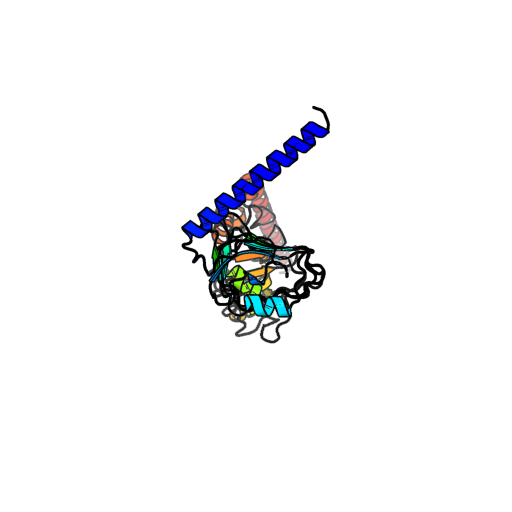46 1.00 97.56 99 ALA A O 1
ATOM 808 N N . ASN A 1 100 ? -11.857 -12.536 13.929 1.00 98.00 100 ASN A N 1
ATOM 809 C CA . ASN A 1 100 ? -12.014 -11.356 13.087 1.00 98.00 100 ASN A CA 1
ATOM 810 C C . ASN A 1 100 ? -12.288 -10.093 13.931 1.00 98.00 100 ASN A C 1
ATOM 812 O O . ASN A 1 100 ? -12.473 -10.188 15.146 1.00 98.00 100 ASN A O 1
ATOM 816 N N . LEU A 1 101 ? -12.335 -8.927 13.278 1.00 98.06 101 LEU A N 1
ATOM 817 C CA . LEU A 1 101 ? -12.660 -7.619 13.860 1.00 98.06 101 LEU A CA 1
ATOM 818 C C . LEU A 1 101 ? -14.009 -7.068 13.376 1.00 98.06 101 LEU A C 1
ATOM 820 O O . LEU A 1 101 ? -14.202 -5.857 13.373 1.00 98.06 101 LEU A O 1
ATOM 824 N N . LYS A 1 102 ? -14.974 -7.914 12.996 1.00 97.00 102 LYS A N 1
ATOM 825 C CA . LYS A 1 102 ? -16.295 -7.472 12.494 1.00 97.00 102 LYS A CA 1
ATOM 826 C C . LYS A 1 102 ? -17.119 -6.725 13.538 1.00 97.00 102 LYS A C 1
ATOM 828 O O . LYS A 1 102 ? -18.025 -5.974 13.198 1.00 97.00 102 LYS A O 1
ATOM 833 N N . PHE A 1 103 ? -16.760 -6.826 14.816 1.00 97.62 103 PHE A N 1
ATOM 834 C CA . PHE A 1 103 ? -17.280 -5.913 15.834 1.00 97.62 103 PHE A CA 1
ATOM 835 C C . PHE A 1 103 ? -16.905 -4.438 15.584 1.00 97.62 103 PHE A C 1
ATOM 837 O O . PHE A 1 103 ? -17.536 -3.563 16.160 1.00 97.62 103 PHE A O 1
ATOM 844 N N . LEU A 1 104 ? -15.932 -4.151 14.713 1.00 97.81 104 LEU A N 1
ATOM 845 C CA . LEU A 1 104 ? -15.569 -2.825 14.202 1.00 97.81 104 LEU A CA 1
ATOM 846 C C . LEU A 1 104 ? -15.967 -2.633 12.728 1.00 97.81 104 LEU A C 1
ATOM 848 O O . LEU A 1 104 ? -15.462 -1.719 12.086 1.00 97.81 104 LEU A O 1
ATOM 852 N N . GLU A 1 105 ? -16.856 -3.457 12.163 1.00 96.62 105 GLU A N 1
ATOM 853 C CA . GLU A 1 105 ? -17.220 -3.369 10.738 1.00 96.62 105 GLU A CA 1
ATOM 854 C C . GLU A 1 105 ? -17.756 -1.979 10.352 1.00 96.62 105 GLU A C 1
ATOM 856 O O . GLU A 1 105 ? -17.488 -1.510 9.248 1.00 96.62 105 GLU A O 1
ATOM 861 N N . GLY A 1 106 ? -18.454 -1.292 11.267 1.00 97.94 106 GLY A N 1
ATOM 862 C CA . GLY A 1 106 ? -18.975 0.066 11.066 1.00 97.94 106 GLY A CA 1
ATOM 863 C C . GLY A 1 106 ? -17.978 1.205 11.319 1.00 97.94 106 GLY A C 1
ATOM 864 O O . GLY A 1 106 ? -18.358 2.368 11.188 1.00 97.94 106 GLY A O 1
ATOM 865 N N . LEU A 1 107 ? -16.730 0.903 11.695 1.00 98.69 107 LEU A N 1
ATOM 866 C CA . LEU A 1 107 ? -15.697 1.907 11.947 1.00 98.69 107 LEU A CA 1
ATOM 867 C C . LEU A 1 107 ? -15.221 2.515 10.621 1.00 98.69 107 LEU A C 1
ATOM 869 O O . LEU A 1 107 ? -14.664 1.822 9.777 1.00 98.69 107 LEU A O 1
ATOM 873 N N . GLU A 1 108 ? -15.408 3.821 10.461 1.00 98.81 108 GLU A N 1
ATOM 874 C CA . GLU A 1 108 ? -15.100 4.582 9.246 1.00 98.81 108 GLU A CA 1
ATOM 875 C C . GLU A 1 108 ? -13.764 5.330 9.336 1.00 98.81 108 GLU A C 1
ATOM 877 O O . GLU A 1 108 ? -13.100 5.513 8.311 1.00 98.81 108 GLU A O 1
ATOM 882 N N . ALA A 1 109 ? -13.356 5.759 10.537 1.00 98.62 109 ALA A N 1
ATOM 883 C CA . ALA A 1 109 ? -12.136 6.537 10.736 1.00 98.62 109 ALA A CA 1
ATOM 884 C C . ALA A 1 109 ? -11.434 6.271 12.077 1.00 98.62 109 ALA A C 1
ATOM 886 O O . ALA A 1 109 ? -12.078 6.044 13.105 1.00 98.62 109 ALA A O 1
ATOM 887 N N . VAL A 1 110 ? -10.104 6.380 12.076 1.00 98.50 110 VAL A N 1
ATOM 888 C CA . VAL A 1 110 ? -9.287 6.416 13.299 1.00 98.50 110 VAL A CA 1
ATOM 889 C C . VAL A 1 110 ? -8.353 7.617 13.260 1.00 98.50 110 VAL A C 1
ATOM 891 O O . VAL A 1 110 ? -7.633 7.806 12.285 1.00 98.50 110 VAL A O 1
ATOM 894 N N . GLU A 1 111 ? -8.342 8.414 14.325 1.00 97.12 111 GLU A N 1
ATOM 895 C CA . GLU A 1 111 ? -7.375 9.488 14.542 1.00 97.12 111 GLU A CA 1
ATOM 896 C C . GLU A 1 111 ? -6.549 9.199 15.792 1.00 97.12 111 GLU A C 1
ATOM 898 O O . GLU A 1 111 ? -7.063 9.192 16.911 1.00 97.12 111 GLU A O 1
ATOM 903 N N . CYS A 1 112 ? -5.259 8.960 15.595 1.00 96.12 112 CYS A N 1
ATOM 904 C CA . CYS A 1 112 ? -4.369 8.537 16.654 1.00 96.12 112 CYS A CA 1
ATOM 905 C C . CYS A 1 112 ? -3.840 9.704 17.498 1.00 96.12 112 CYS A C 1
ATOM 907 O O . CYS A 1 112 ? -3.661 10.831 17.030 1.00 96.12 112 CYS A O 1
ATOM 909 N N . PHE A 1 113 ? -3.573 9.410 18.767 1.00 92.38 113 PHE A N 1
ATOM 910 C CA . PHE A 1 113 ? -2.859 10.289 19.683 1.00 92.38 113 PHE A CA 1
ATOM 911 C C . PHE A 1 113 ? -1.360 10.286 19.366 1.00 92.38 113 PHE A C 1
ATOM 913 O O . PHE A 1 113 ? -0.738 9.225 19.388 1.00 92.38 113 PHE A O 1
ATOM 920 N N . ASP A 1 114 ? -0.783 11.469 19.147 1.00 85.88 114 ASP A N 1
ATOM 921 C CA . ASP A 1 114 ? 0.656 11.650 18.897 1.00 85.88 114 ASP A CA 1
ATOM 922 C C . ASP A 1 114 ? 1.165 10.760 17.738 1.00 85.88 114 ASP A C 1
ATOM 924 O O . ASP A 1 114 ? 0.418 10.473 16.800 1.00 85.88 114 ASP A O 1
ATOM 928 N N . ASP A 1 115 ? 2.414 10.304 17.790 1.00 84.56 115 ASP A N 1
ATOM 929 C CA . ASP A 1 115 ? 3.008 9.396 16.806 1.00 84.56 115 ASP A CA 1
ATOM 930 C C . ASP A 1 115 ? 2.580 7.913 17.030 1.00 84.56 115 ASP A C 1
ATOM 932 O O . ASP A 1 115 ? 3.380 6.995 16.852 1.00 84.56 115 ASP A O 1
ATOM 936 N N . SER A 1 116 ? 1.334 7.644 17.460 1.00 92.00 116 SER A N 1
ATOM 937 C CA . SER A 1 116 ? 0.828 6.265 17.631 1.00 92.00 116 SER A CA 1
ATOM 938 C C . SER A 1 116 ? 0.232 5.658 16.356 1.00 92.00 116 SER A C 1
ATOM 940 O O . SER A 1 116 ? -0.136 6.355 15.406 1.00 92.00 116 SER A O 1
ATOM 942 N N . GLU A 1 117 ? 0.146 4.327 16.346 1.00 95.25 117 GLU A N 1
ATOM 943 C CA . GLU A 1 117 ? -0.329 3.514 15.226 1.00 95.25 117 GLU A CA 1
ATOM 944 C C . GLU A 1 117 ? -1.621 2.768 15.575 1.00 95.25 117 GLU A C 1
ATOM 946 O O . GLU A 1 117 ? -1.861 2.421 16.735 1.00 95.25 117 GLU A O 1
ATOM 951 N N . VAL A 1 118 ? -2.399 2.407 14.553 1.00 98.38 118 VAL A N 1
ATOM 952 C CA . VAL A 1 118 ? -3.369 1.311 14.687 1.00 98.38 118 VAL A CA 1
ATOM 953 C C . VAL A 1 118 ? -2.599 -0.006 14.691 1.00 98.38 118 VAL A C 1
ATOM 955 O O . VAL A 1 118 ? -1.937 -0.331 13.707 1.00 98.38 118 VAL A O 1
ATOM 958 N N . SER A 1 119 ? -2.692 -0.769 15.781 1.00 98.31 119 SER A N 1
ATOM 959 C CA . SER A 1 119 ? -1.897 -1.990 15.973 1.00 98.31 119 SER A CA 1
ATOM 960 C C . SER A 1 119 ? -2.773 -3.236 16.059 1.00 98.31 119 SER A C 1
ATOM 962 O O . SER A 1 119 ? -3.531 -3.395 17.012 1.00 98.31 119 SER A O 1
ATOM 964 N N . ILE A 1 120 ? -2.628 -4.154 15.101 1.00 98.62 120 ILE A N 1
ATOM 965 C CA . ILE A 1 120 ? -3.295 -5.462 15.055 1.00 98.62 120 ILE A CA 1
ATOM 966 C C . ILE A 1 120 ? -2.213 -6.546 15.015 1.00 98.62 120 ILE A C 1
ATOM 968 O O . ILE A 1 120 ? -1.722 -6.938 13.952 1.00 98.62 120 ILE A O 1
ATOM 972 N N . LEU A 1 121 ? -1.789 -6.984 16.200 1.00 98.25 121 LEU A N 1
ATOM 973 C CA . LEU A 1 121 ? -0.556 -7.752 16.377 1.00 98.25 121 LEU A CA 1
ATOM 974 C C . LEU A 1 121 ? -0.799 -9.059 17.132 1.00 98.25 121 LEU A C 1
ATOM 976 O O . LEU A 1 121 ? -1.560 -9.083 18.096 1.00 98.25 121 LEU A O 1
ATOM 980 N N . LEU A 1 122 ? -0.086 -10.129 16.776 1.00 97.94 122 LEU A N 1
ATOM 981 C CA . LEU A 1 122 ? -0.043 -11.370 17.569 1.00 97.94 122 LEU A CA 1
ATOM 982 C C . LEU A 1 122 ? -1.419 -12.044 17.769 1.00 97.94 122 LEU A C 1
ATOM 984 O O . LEU A 1 122 ? -1.612 -12.792 18.727 1.00 97.94 122 LEU A O 1
ATOM 988 N N . ASN A 1 123 ? -2.407 -11.790 16.903 1.00 97.81 123 ASN A N 1
ATOM 989 C CA . ASN A 1 123 ? -3.729 -12.412 17.005 1.00 97.81 123 ASN A CA 1
ATOM 990 C C . ASN A 1 123 ? -3.731 -13.746 16.250 1.00 97.81 123 ASN A C 1
ATOM 992 O O . ASN A 1 123 ? -4.238 -13.854 15.136 1.00 97.81 123 ASN A O 1
ATOM 996 N N . TYR A 1 124 ? -3.146 -14.778 16.859 1.00 97.25 124 TYR A N 1
ATOM 997 C CA . TYR A 1 124 ? -2.898 -16.072 16.210 1.00 97.25 124 TYR A CA 1
ATOM 998 C C . TYR A 1 124 ? -4.155 -16.809 15.721 1.00 97.25 124 TYR A C 1
ATOM 1000 O O . TYR A 1 124 ? -4.060 -17.639 14.821 1.00 97.25 124 TYR A O 1
ATOM 1008 N N . GLU A 1 125 ? -5.332 -16.510 16.279 1.00 97.56 125 GLU A N 1
ATOM 1009 C CA . GLU A 1 125 ? -6.614 -17.092 15.847 1.00 97.56 125 GLU A CA 1
ATOM 1010 C C . GLU A 1 125 ? -7.323 -16.283 14.752 1.00 97.56 125 GLU A C 1
ATOM 1012 O O . GLU A 1 125 ? -8.319 -16.741 14.192 1.00 97.56 125 GLU A O 1
ATOM 1017 N N . MET A 1 126 ? -6.815 -15.093 14.426 1.00 98.19 126 MET A N 1
ATOM 1018 C CA . MET A 1 126 ? -7.427 -14.191 13.461 1.00 98.19 126 MET A CA 1
ATOM 1019 C C . MET A 1 126 ? -7.277 -14.728 12.042 1.00 98.19 126 MET A C 1
ATOM 1021 O O . MET A 1 126 ? -6.184 -15.083 11.623 1.00 98.19 126 MET A O 1
ATOM 1025 N N . THR A 1 127 ? -8.377 -14.759 11.296 1.00 98.31 127 THR A N 1
ATOM 1026 C CA . THR A 1 127 ? -8.440 -15.267 9.914 1.00 98.31 127 THR A CA 1
ATOM 1027 C C . THR A 1 127 ? -8.776 -14.188 8.890 1.00 98.31 127 THR A C 1
ATOM 1029 O O . THR A 1 127 ? -8.455 -14.336 7.712 1.00 98.31 127 THR A O 1
ATOM 1032 N N . GLU A 1 128 ? -9.366 -13.086 9.345 1.00 98.00 128 GLU A N 1
ATOM 1033 C CA . GLU A 1 128 ? -9.811 -11.936 8.556 1.00 98.00 128 GLU A CA 1
ATOM 1034 C C . GLU A 1 128 ? -9.728 -10.685 9.447 1.00 98.00 128 GLU A C 1
ATOM 1036 O O . GLU A 1 128 ? -9.995 -10.805 10.642 1.00 98.00 128 GLU A O 1
ATOM 1041 N N . LEU A 1 129 ? -9.408 -9.492 8.919 1.00 97.88 129 LEU A N 1
ATOM 1042 C CA . LEU A 1 129 ? -9.617 -8.265 9.708 1.00 97.88 129 LEU A CA 1
ATOM 1043 C C . LEU A 1 129 ? -11.099 -7.897 9.712 1.00 97.88 129 LEU A C 1
ATOM 1045 O O . LEU A 1 129 ? -11.723 -7.900 10.766 1.00 97.88 129 LEU A O 1
ATOM 1049 N N . GLY A 1 130 ? -11.690 -7.638 8.545 1.00 97.12 130 GLY A N 1
ATOM 1050 C CA . GLY A 1 130 ? -13.112 -7.297 8.437 1.00 97.12 130 GLY A CA 1
ATOM 1051 C C . GLY A 1 130 ? -13.424 -5.854 8.838 1.00 97.12 130 GLY A C 1
ATOM 1052 O O . GLY A 1 130 ? -14.524 -5.567 9.306 1.00 97.12 130 GLY A O 1
ATOM 1053 N N . LEU A 1 131 ? -12.467 -4.938 8.654 1.00 97.75 131 LEU A N 1
ATOM 1054 C CA . LEU A 1 131 ? -12.668 -3.492 8.816 1.00 97.75 131 LEU A CA 1
ATOM 1055 C C . LEU A 1 131 ? -13.285 -2.911 7.533 1.00 97.75 131 LEU A C 1
ATOM 1057 O O . LEU A 1 131 ? -12.693 -2.064 6.864 1.00 97.75 131 LEU A O 1
ATOM 1061 N N . GLY A 1 132 ? -14.466 -3.428 7.181 1.00 96.75 132 GLY A N 1
ATOM 1062 C CA . GLY A 1 132 ? -15.104 -3.222 5.882 1.00 96.75 132 GLY A CA 1
ATOM 1063 C C . GLY A 1 132 ? -15.381 -1.756 5.549 1.00 96.75 132 GLY A C 1
ATOM 1064 O O . GLY A 1 132 ? -15.191 -1.361 4.404 1.00 96.75 132 GLY A O 1
ATOM 1065 N N . SER A 1 133 ? -15.759 -0.949 6.547 1.00 98.38 133 SER A N 1
ATOM 1066 C CA . SER A 1 133 ? -16.102 0.469 6.353 1.00 98.38 133 SER A CA 1
ATOM 1067 C C . SER A 1 133 ? -14.938 1.440 6.569 1.00 98.38 133 SER A C 1
ATOM 1069 O O . SER A 1 133 ? -15.155 2.648 6.485 1.00 98.38 133 SER A O 1
ATOM 1071 N N . LEU A 1 134 ? -13.721 0.973 6.884 1.00 98.69 134 LEU A N 1
ATOM 1072 C CA . LEU A 1 134 ? -12.633 1.877 7.267 1.00 98.69 134 LEU A CA 1
ATOM 1073 C C . LEU A 1 134 ? -12.133 2.669 6.053 1.00 98.69 134 LEU A C 1
ATOM 1075 O O . LEU A 1 134 ? -11.531 2.114 5.138 1.00 98.69 134 LEU A O 1
ATOM 1079 N N . THR A 1 135 ? -12.338 3.986 6.079 1.00 98.56 135 THR A N 1
ATOM 1080 C CA . THR A 1 135 ? -12.007 4.901 4.974 1.00 98.56 135 THR A CA 1
ATOM 1081 C C . THR A 1 135 ? -10.805 5.797 5.252 1.00 98.56 135 THR A C 1
ATOM 1083 O O . THR A 1 135 ? -10.121 6.208 4.308 1.00 98.56 135 THR A O 1
ATOM 1086 N N . GLU A 1 136 ? -10.533 6.117 6.521 1.00 98.38 136 GLU A N 1
ATOM 1087 C CA . GLU A 1 136 ? -9.517 7.099 6.909 1.00 98.38 136 GLU A CA 1
ATOM 1088 C C . GLU A 1 136 ? -8.712 6.659 8.141 1.00 98.38 136 GLU A C 1
ATOM 1090 O O . GLU A 1 136 ? -9.267 6.316 9.183 1.00 98.38 136 GLU A O 1
ATOM 1095 N N . VAL A 1 137 ? -7.384 6.711 8.028 1.00 98.12 137 VAL A N 1
ATOM 1096 C CA . VAL A 1 137 ? -6.448 6.492 9.140 1.00 98.12 137 VAL A CA 1
ATOM 1097 C C . VAL A 1 137 ? -5.560 7.724 9.287 1.00 98.12 137 VAL A C 1
ATOM 1099 O O . VAL A 1 137 ? -4.728 8.011 8.431 1.00 98.12 137 VAL A O 1
ATOM 1102 N N . ASN A 1 138 ? -5.733 8.471 10.371 1.00 96.75 138 ASN A N 1
ATOM 1103 C CA . ASN A 1 138 ? -4.895 9.609 10.727 1.00 96.75 138 ASN A CA 1
ATOM 1104 C C . ASN A 1 138 ? -3.959 9.223 11.885 1.00 96.75 138 ASN A C 1
ATOM 1106 O O . ASN A 1 138 ? -4.250 9.528 13.039 1.00 96.75 138 ASN A O 1
ATOM 1110 N N . CYS A 1 139 ? -2.885 8.493 11.582 1.00 96.81 139 CYS A N 1
ATOM 1111 C CA . CYS A 1 139 ? -1.963 7.884 12.545 1.00 96.81 139 CYS A CA 1
ATOM 1112 C C . CYS A 1 139 ? -0.516 7.910 12.026 1.00 96.81 139 CYS A C 1
ATOM 1114 O O . CYS A 1 139 ? -0.290 8.149 10.841 1.00 96.81 139 CYS A O 1
ATOM 1116 N N . ASP A 1 140 ? 0.479 7.648 12.882 1.00 95.56 140 ASP A N 1
ATOM 1117 C CA . ASP A 1 140 ? 1.866 7.471 12.407 1.00 95.56 140 ASP A CA 1
ATOM 1118 C C . ASP A 1 140 ? 2.000 6.211 11.542 1.00 95.56 140 ASP A C 1
ATOM 1120 O O . ASP A 1 140 ? 2.777 6.185 10.586 1.00 95.56 140 ASP A O 1
ATOM 1124 N N . GLY A 1 141 ? 1.165 5.206 11.825 1.00 96.94 141 GLY A N 1
ATOM 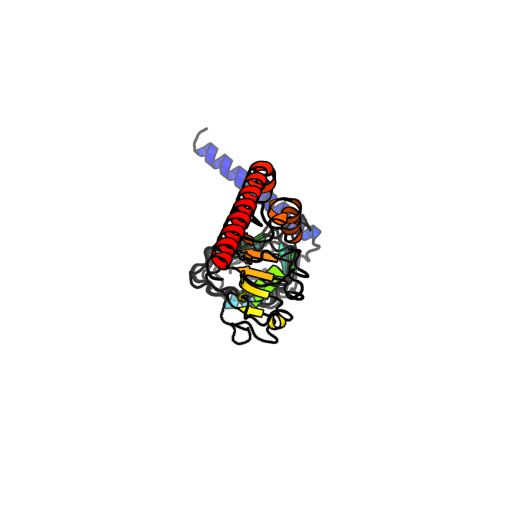1125 C CA . GLY A 1 141 ? 1.154 3.944 11.106 1.00 96.94 141 GLY A CA 1
ATOM 1126 C C . GLY A 1 141 ? -0.118 3.111 11.263 1.00 96.94 141 GLY A C 1
ATOM 1127 O O . GLY A 1 141 ? -1.002 3.389 12.079 1.00 96.94 141 GLY A O 1
ATOM 1128 N N . PHE A 1 142 ? -0.181 2.065 10.447 1.00 98.25 142 PHE A N 1
ATOM 1129 C CA . PHE A 1 142 ? -1.171 1.000 10.444 1.00 98.25 142 PHE A CA 1
ATOM 1130 C C . PHE A 1 142 ? -0.427 -0.336 10.339 1.00 98.25 142 PHE A C 1
ATOM 1132 O O . PHE A 1 142 ? 0.165 -0.652 9.303 1.00 98.25 142 PHE A O 1
ATOM 1139 N N . SER A 1 143 ? -0.438 -1.110 11.421 1.00 98.50 143 SER A N 1
ATOM 1140 C CA . SER A 1 143 ? 0.367 -2.321 11.573 1.00 98.50 143 SER A CA 1
ATOM 1141 C C . SER A 1 143 ? -0.513 -3.561 11.739 1.00 98.50 143 SER A C 1
ATOM 1143 O O . SER A 1 143 ? -1.260 -3.679 12.708 1.00 98.50 143 SER A O 1
ATOM 1145 N N . VAL A 1 144 ? -0.370 -4.521 10.823 1.00 98.56 144 VAL A N 1
ATOM 1146 C CA . VAL A 1 144 ? -1.018 -5.841 10.834 1.00 98.56 144 VAL A CA 1
ATOM 1147 C C . VAL A 1 144 ? 0.069 -6.903 10.736 1.00 98.56 144 VAL A C 1
ATOM 1149 O O . VAL A 1 144 ? 0.510 -7.259 9.640 1.00 98.56 144 VAL A O 1
ATOM 1152 N N . LYS A 1 145 ? 0.548 -7.381 11.888 1.00 97.81 145 LYS A N 1
ATOM 1153 C CA . LYS A 1 145 ? 1.732 -8.248 11.929 1.00 97.81 145 LYS A CA 1
ATOM 1154 C C . LYS A 1 145 ? 1.574 -9.451 12.838 1.00 97.81 145 LYS A C 1
ATOM 1156 O O . LYS A 1 145 ? 0.968 -9.357 13.906 1.00 97.81 145 LYS A O 1
ATOM 1161 N N . VAL A 1 146 ? 2.211 -10.554 12.457 1.00 97.06 146 VAL A N 1
ATOM 1162 C CA . VAL A 1 146 ? 2.292 -11.766 13.286 1.00 97.06 146 VAL A CA 1
ATOM 1163 C C . VAL A 1 146 ? 0.902 -12.344 13.598 1.00 97.06 146 VAL A C 1
ATOM 1165 O O . VAL A 1 146 ? 0.617 -12.779 14.712 1.00 97.06 146 VAL A O 1
ATOM 1168 N N . ASN A 1 147 ? -0.008 -12.324 12.617 1.00 97.00 147 ASN A N 1
ATOM 1169 C CA . ASN A 1 147 ? -1.322 -12.964 12.710 1.00 97.00 147 ASN A CA 1
ATOM 1170 C C . ASN A 1 147 ? -1.302 -14.258 11.871 1.00 97.00 147 ASN A C 1
ATOM 1172 O O . ASN A 1 147 ? -1.698 -14.273 10.706 1.00 97.00 147 ASN A O 1
ATOM 1176 N N . GLU A 1 148 ? -0.799 -15.350 12.455 1.00 96.19 148 GLU A N 1
ATOM 1177 C CA . GLU A 1 148 ? -0.425 -16.597 11.747 1.00 96.19 148 GLU A CA 1
ATOM 1178 C C . GLU A 1 148 ? -1.549 -17.271 10.934 1.00 96.19 148 GLU A C 1
ATOM 1180 O O . GLU A 1 148 ? -1.280 -18.030 9.997 1.00 96.19 148 GLU A O 1
ATOM 1185 N N . LYS A 1 149 ? -2.817 -17.013 11.270 1.00 98.31 149 LYS A N 1
ATOM 1186 C CA . LYS A 1 149 ? -3.981 -17.556 10.551 1.00 98.31 149 LYS A CA 1
ATOM 1187 C C . LYS A 1 149 ? -4.660 -16.549 9.620 1.00 98.31 149 LYS A C 1
ATOM 1189 O O . LYS A 1 149 ? -5.616 -16.939 8.948 1.00 98.31 149 LYS A O 1
ATOM 1194 N N . LEU A 1 150 ? -4.187 -15.300 9.553 1.00 98.56 150 LEU A N 1
ATOM 1195 C CA . LEU A 1 150 ? -4.825 -14.227 8.788 1.00 98.56 150 LEU A CA 1
ATOM 1196 C C . LEU A 1 150 ? -4.694 -14.503 7.292 1.00 98.56 150 LEU A C 1
ATOM 1198 O O . LEU A 1 150 ? -3.584 -14.571 6.776 1.00 98.56 150 LEU A O 1
ATOM 1202 N N . LYS A 1 151 ? -5.823 -14.648 6.595 1.00 98.38 151 LYS A N 1
ATOM 1203 C CA . LYS A 1 151 ? -5.857 -14.986 5.163 1.00 98.38 151 LYS A CA 1
ATOM 1204 C C . LYS A 1 151 ? -6.177 -13.801 4.267 1.00 98.38 151 LYS A C 1
ATOM 1206 O O . LYS A 1 151 ? -5.722 -13.778 3.131 1.00 98.38 151 LYS A O 1
ATOM 1211 N N . ILE A 1 152 ? -6.959 -12.848 4.765 1.00 98.38 152 ILE A N 1
ATOM 1212 C CA . ILE A 1 152 ? -7.438 -11.683 4.014 1.00 98.38 152 ILE A CA 1
ATOM 1213 C C . ILE A 1 152 ? -7.573 -10.472 4.940 1.00 98.38 152 ILE A C 1
ATOM 1215 O O . ILE A 1 152 ? -7.827 -10.631 6.135 1.00 98.38 152 ILE A O 1
ATOM 1219 N N . LEU A 1 153 ? -7.449 -9.259 4.396 1.00 98.12 153 LEU A N 1
ATOM 1220 C CA . LEU A 1 153 ? -7.739 -8.039 5.155 1.00 98.12 153 LEU A CA 1
ATOM 1221 C C . LEU A 1 153 ? -9.252 -7.800 5.221 1.00 98.12 153 LEU A C 1
ATOM 1223 O O . LEU A 1 153 ? -9.799 -7.675 6.313 1.00 98.12 153 LEU A O 1
ATOM 1227 N N . ASN A 1 154 ? -9.933 -7.803 4.072 1.00 97.69 154 ASN A N 1
ATOM 1228 C CA . ASN A 1 154 ? -11.314 -7.335 3.937 1.00 97.69 154 ASN A CA 1
ATOM 1229 C C . ASN A 1 154 ? -11.451 -5.870 4.397 1.00 97.69 154 ASN A C 1
ATOM 1231 O O . ASN A 1 154 ? -12.158 -5.551 5.354 1.00 97.69 154 ASN A O 1
ATOM 1235 N N . MET A 1 155 ? -10.696 -4.997 3.720 1.00 97.25 155 MET A N 1
ATOM 1236 C CA . MET A 1 155 ? -10.630 -3.546 3.945 1.00 97.25 155 MET A CA 1
ATOM 1237 C C . MET A 1 155 ? -10.786 -2.755 2.630 1.00 97.25 155 MET A C 1
ATOM 1239 O O . MET A 1 155 ? -9.871 -2.041 2.210 1.00 97.25 155 MET A O 1
ATOM 1243 N N . PRO A 1 156 ? -11.930 -2.883 1.936 1.00 97.19 156 PRO A N 1
ATOM 1244 C CA . PRO A 1 156 ? -12.093 -2.397 0.567 1.00 97.19 156 PRO A CA 1
ATOM 1245 C C . PRO A 1 156 ? -12.224 -0.873 0.436 1.00 97.19 156 PRO A C 1
ATOM 1247 O O . PRO A 1 156 ? -12.097 -0.361 -0.674 1.00 97.19 156 PRO A O 1
ATOM 1250 N N . ASP A 1 157 ? -12.494 -0.146 1.523 1.00 98.19 157 ASP A N 1
ATOM 1251 C CA . ASP A 1 157 ? -12.916 1.261 1.465 1.00 98.19 157 ASP A CA 1
ATOM 1252 C C . ASP A 1 157 ? -11.847 2.290 1.860 1.00 98.19 157 ASP A C 1
ATOM 1254 O O . ASP A 1 157 ? -12.114 3.498 1.814 1.00 98.19 157 ASP A O 1
ATOM 1258 N N . ILE A 1 158 ? -10.632 1.843 2.192 1.00 98.12 158 ILE A N 1
ATOM 1259 C CA . ILE A 1 158 ? -9.542 2.728 2.616 1.00 98.12 158 ILE A CA 1
ATOM 1260 C C . ILE A 1 158 ? -9.181 3.723 1.506 1.00 98.12 158 ILE A C 1
ATOM 1262 O O . ILE A 1 158 ? -8.911 3.343 0.372 1.00 98.12 158 ILE A O 1
ATOM 1266 N N . LYS A 1 159 ? -9.202 5.022 1.820 1.00 98.00 159 LYS A N 1
ATOM 1267 C CA . LYS A 1 159 ? -9.015 6.106 0.830 1.00 98.00 159 LYS A CA 1
ATOM 1268 C C . LYS A 1 159 ? -8.070 7.201 1.296 1.00 98.00 159 LYS A C 1
ATOM 1270 O O . LYS A 1 159 ? -7.657 8.040 0.497 1.00 98.00 159 LYS A O 1
ATOM 1275 N N . LYS A 1 160 ? -7.767 7.258 2.593 1.00 97.81 160 LYS A N 1
ATOM 1276 C CA . LYS A 1 160 ? -6.954 8.323 3.180 1.00 97.81 160 LYS A CA 1
ATOM 1277 C C . LYS A 1 160 ? -6.080 7.783 4.295 1.00 97.81 160 LYS A C 1
ATOM 1279 O O . LYS A 1 160 ? -6.568 7.128 5.212 1.00 97.81 160 LYS A O 1
ATOM 1284 N N . MET A 1 161 ? -4.807 8.152 4.245 1.00 97.44 161 MET A N 1
ATOM 1285 C CA . MET A 1 161 ? -3.876 7.968 5.349 1.00 97.44 161 MET A CA 1
ATOM 1286 C C . MET A 1 161 ? -3.118 9.262 5.588 1.00 97.44 161 MET A C 1
ATOM 1288 O O . MET A 1 161 ? -2.623 9.855 4.635 1.00 97.44 161 MET A O 1
ATOM 1292 N N . LYS A 1 162 ? -3.054 9.743 6.823 1.00 95.25 162 LYS A N 1
ATOM 1293 C CA . LYS A 1 162 ? -2.292 10.946 7.173 1.00 95.25 162 LYS A CA 1
ATOM 1294 C C . LYS A 1 162 ? -1.576 10.748 8.487 1.00 95.25 162 LYS A C 1
ATOM 1296 O O . LYS A 1 162 ? -2.064 10.040 9.354 1.00 95.25 162 LYS A O 1
ATOM 1301 N N . ASN A 1 163 ? -0.445 11.416 8.627 1.00 92.38 163 ASN A N 1
ATOM 1302 C 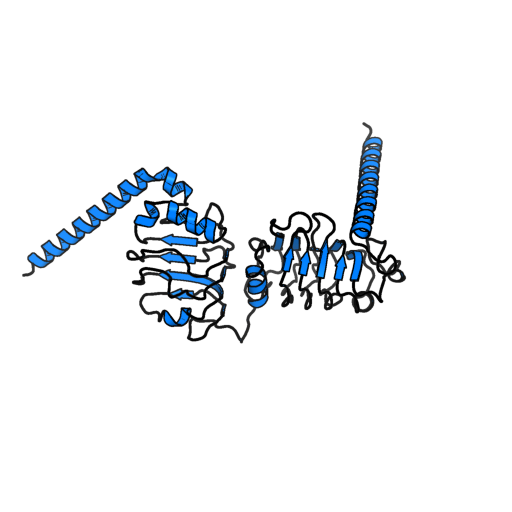CA . ASN A 1 163 ? 0.216 11.519 9.906 1.00 92.38 163 ASN A CA 1
ATOM 1303 C C . ASN A 1 163 ? -0.341 12.740 10.671 1.00 92.38 163 ASN A C 1
ATOM 1305 O O . ASN A 1 163 ? -0.365 13.842 10.103 1.00 92.38 163 ASN A O 1
ATOM 1309 N N . PRO A 1 164 ? -0.769 12.578 11.938 1.00 86.62 164 PRO A N 1
ATOM 1310 C CA . PRO A 1 164 ? -1.457 13.631 12.682 1.00 86.62 164 PRO A CA 1
ATOM 1311 C C . PRO A 1 164 ? -0.539 14.808 13.034 1.00 86.62 164 PRO A C 1
ATOM 1313 O O . PRO A 1 164 ? -1.016 15.939 13.137 1.00 86.62 164 PRO A O 1
ATOM 1316 N N . THR A 1 165 ? 0.767 14.568 13.196 1.00 85.25 165 THR A N 1
ATOM 1317 C CA . THR A 1 165 ? 1.753 15.590 13.586 1.00 85.25 165 THR A CA 1
ATOM 1318 C C . THR A 1 165 ? 2.514 16.157 12.384 1.00 85.25 165 THR A C 1
ATOM 1320 O O . THR A 1 165 ? 2.940 17.314 12.404 1.00 85.25 165 THR A O 1
ATOM 1323 N N . LYS A 1 166 ? 2.671 15.372 11.311 1.00 88.56 166 LYS A N 1
ATOM 1324 C CA . LYS A 1 166 ? 3.494 15.696 10.134 1.00 88.56 166 LYS A CA 1
ATOM 1325 C C . LYS A 1 166 ? 2.736 15.390 8.835 1.00 88.56 166 LYS A C 1
ATOM 1327 O O . LYS A 1 166 ? 3.001 14.363 8.223 1.00 88.56 166 LYS A O 1
ATOM 1332 N N . PRO A 1 167 ? 1.875 16.288 8.322 1.00 80.62 167 PRO A N 1
ATOM 1333 C CA . PRO A 1 167 ? 0.994 15.996 7.180 1.00 80.62 167 PRO A CA 1
ATOM 1334 C C . PRO A 1 167 ? 1.682 15.518 5.888 1.00 80.62 167 PRO A C 1
ATOM 1336 O O . PRO A 1 167 ? 1.035 14.882 5.061 1.00 80.62 167 PRO A O 1
ATOM 1339 N N . ASN A 1 168 ? 2.972 15.829 5.712 1.00 82.75 168 ASN A N 1
ATOM 1340 C CA . ASN A 1 168 ? 3.775 15.424 4.553 1.00 82.75 168 ASN A CA 1
ATOM 1341 C C . ASN A 1 168 ? 4.608 14.150 4.796 1.00 82.75 168 ASN A C 1
ATOM 1343 O O . ASN A 1 168 ? 5.271 13.687 3.873 1.00 82.75 168 ASN A O 1
ATOM 1347 N N . LYS A 1 169 ? 4.637 13.621 6.028 1.00 90.31 169 LYS A N 1
ATOM 1348 C CA . LYS A 1 169 ? 5.282 12.342 6.348 1.00 90.31 169 LYS A CA 1
ATOM 1349 C C . LYS A 1 169 ? 4.341 11.218 5.921 1.00 90.31 169 LYS A C 1
ATOM 1351 O O . LYS A 1 169 ? 3.137 11.286 6.172 1.00 90.31 169 LYS A O 1
ATOM 1356 N N . GLU A 1 170 ? 4.901 10.190 5.298 1.00 92.94 170 GLU A N 1
ATOM 1357 C CA . GLU A 1 170 ? 4.165 8.968 4.999 1.00 92.94 170 GLU A CA 1
ATOM 1358 C C . GLU A 1 170 ? 3.683 8.285 6.285 1.00 92.94 170 GLU A C 1
ATOM 1360 O O . GLU A 1 170 ? 4.376 8.257 7.305 1.00 92.94 170 GLU A O 1
ATOM 1365 N N . VAL A 1 171 ? 2.478 7.731 6.220 1.00 96.62 171 VAL A N 1
ATOM 1366 C CA . VAL A 1 171 ? 1.947 6.798 7.205 1.00 96.62 171 VAL A CA 1
ATOM 1367 C C . VAL A 1 171 ? 2.571 5.445 6.935 1.00 96.62 171 VAL A C 1
ATOM 1369 O O . VAL A 1 171 ? 2.461 4.914 5.828 1.00 96.62 171 VAL A O 1
ATOM 1372 N N . TYR A 1 172 ? 3.211 4.882 7.949 1.00 96.25 172 TYR A N 1
ATOM 1373 C CA . TYR A 1 172 ? 3.778 3.547 7.867 1.00 96.25 172 TYR A CA 1
ATOM 1374 C C . TYR A 1 172 ? 2.665 2.504 7.677 1.00 96.25 172 TYR A C 1
ATOM 1376 O O . TYR A 1 172 ? 1.775 2.408 8.517 1.00 96.25 172 TYR A O 1
ATOM 1384 N N . VAL A 1 173 ? 2.698 1.704 6.605 1.00 98.06 173 VAL A N 1
ATOM 1385 C CA . VAL A 1 173 ? 1.764 0.579 6.417 1.00 98.06 173 VAL A CA 1
ATOM 1386 C C . VAL A 1 173 ? 2.544 -0.726 6.505 1.00 98.06 173 VAL A C 1
ATOM 1388 O O . VAL A 1 173 ? 3.203 -1.138 5.555 1.00 98.06 173 VAL A O 1
ATOM 1391 N N . GLY A 1 174 ? 2.492 -1.367 7.672 1.00 97.62 174 GLY A N 1
ATOM 1392 C CA . GLY A 1 174 ? 3.229 -2.596 7.950 1.00 97.62 174 GLY A CA 1
ATOM 1393 C C . GLY A 1 174 ? 2.319 -3.811 7.970 1.00 97.62 174 GLY A C 1
ATOM 1394 O O . GLY A 1 174 ? 1.714 -4.094 9.001 1.00 97.62 174 GLY A O 1
ATOM 1395 N N . ILE A 1 175 ? 2.273 -4.560 6.871 1.00 98.06 175 ILE A N 1
ATOM 1396 C CA . ILE A 1 175 ? 1.529 -5.817 6.755 1.00 98.06 175 ILE A CA 1
ATOM 1397 C C . ILE A 1 175 ? 2.550 -6.920 6.496 1.00 98.06 175 ILE A C 1
ATOM 1399 O O . ILE A 1 175 ? 3.063 -7.038 5.390 1.00 98.06 175 ILE A O 1
ATOM 1403 N N . ALA A 1 176 ? 2.901 -7.684 7.528 1.00 96.12 176 ALA A N 1
ATOM 1404 C CA . ALA A 1 176 ? 4.030 -8.614 7.470 1.00 96.12 176 ALA A CA 1
ATOM 1405 C C . ALA A 1 176 ? 3.843 -9.798 8.420 1.00 96.12 176 ALA A C 1
ATOM 1407 O O . ALA A 1 176 ? 3.059 -9.720 9.365 1.00 96.12 176 ALA A O 1
ATOM 1408 N N . ASP A 1 177 ? 4.596 -10.875 8.200 1.00 94.19 177 ASP A N 1
ATOM 1409 C CA . ASP A 1 177 ? 4.665 -12.027 9.109 1.00 94.19 177 ASP A CA 1
ATOM 1410 C C . ASP A 1 177 ? 3.285 -12.639 9.440 1.00 94.19 177 ASP A C 1
ATOM 1412 O O . ASP A 1 177 ? 3.054 -13.143 10.537 1.00 94.19 177 ASP A O 1
ATOM 1416 N N . ASN A 1 178 ? 2.326 -12.546 8.515 1.00 95.88 178 ASN A N 1
ATOM 1417 C CA . ASN A 1 178 ? 0.998 -13.145 8.656 1.00 95.88 178 ASN A CA 1
ATOM 1418 C C . ASN A 1 178 ? 1.008 -14.586 8.104 1.00 95.88 178 ASN A C 1
ATOM 1420 O O . ASN A 1 178 ? 2.068 -15.165 7.883 1.00 95.88 178 ASN A O 1
ATOM 1424 N N . SER A 1 179 ? -0.160 -15.208 7.920 1.00 96.25 179 SER A N 1
ATOM 1425 C CA . SER A 1 179 ? -0.241 -16.569 7.369 1.00 96.25 179 SER A CA 1
ATOM 1426 C C . SER A 1 179 ? 0.506 -16.707 6.041 1.00 96.25 179 SER A C 1
ATOM 1428 O O . SER A 1 179 ? 0.327 -15.850 5.192 1.00 96.25 179 SER A O 1
ATOM 1430 N N . ASN A 1 180 ? 1.163 -17.851 5.793 1.00 94.44 180 ASN A N 1
ATOM 1431 C CA . ASN A 1 180 ? 1.729 -18.240 4.479 1.00 94.44 180 ASN A CA 1
ATOM 1432 C C . ASN A 1 180 ? 0.661 -18.518 3.389 1.00 94.44 180 ASN A C 1
ATOM 1434 O O . ASN A 1 180 ? 0.919 -19.146 2.360 1.00 94.44 180 ASN A O 1
ATOM 1438 N N . SER A 1 181 ? -0.590 -18.167 3.673 1.00 96.38 181 SER A N 1
ATOM 1439 C CA . SER A 1 181 ? -1.704 -18.175 2.727 1.00 96.38 181 SER A CA 1
ATOM 1440 C C . SER A 1 181 ? -2.396 -16.814 2.674 1.00 96.38 181 SER A C 1
ATOM 1442 O O . SER A 1 181 ? -3.513 -16.717 2.161 1.00 96.38 181 SER A O 1
ATOM 1444 N N . PHE A 1 182 ? -1.761 -15.782 3.238 1.00 97.94 182 PHE A N 1
ATOM 1445 C CA . PHE A 1 182 ? -2.281 -14.431 3.245 1.00 97.94 182 PHE A CA 1
ATOM 1446 C C . PHE A 1 182 ? -2.235 -13.892 1.822 1.00 97.94 182 PHE A C 1
ATOM 1448 O O . PHE A 1 182 ? -1.178 -13.820 1.190 1.00 97.94 182 PHE A O 1
ATOM 1455 N N . CYS A 1 183 ? -3.403 -13.509 1.318 1.00 98.06 183 CYS A N 1
ATOM 1456 C CA . CYS A 1 183 ? -3.499 -12.788 0.069 1.00 98.06 183 CYS A CA 1
ATOM 1457 C C . CYS A 1 183 ? -4.016 -11.374 0.318 1.00 98.06 183 CYS A C 1
ATOM 1459 O O . CYS A 1 183 ? -4.935 -11.157 1.112 1.00 98.06 183 CYS A O 1
ATOM 1461 N N . ILE A 1 184 ? -3.438 -10.411 -0.395 1.00 98.19 184 ILE A N 1
ATOM 1462 C CA . ILE A 1 184 ? -3.987 -9.058 -0.495 1.00 98.19 184 ILE A CA 1
ATOM 1463 C C . ILE A 1 184 ? -4.853 -8.976 -1.748 1.00 98.19 184 ILE A C 1
ATOM 1465 O O . ILE A 1 184 ? -4.473 -9.480 -2.808 1.00 98.19 184 ILE A O 1
ATOM 1469 N N . SER A 1 185 ? -6.040 -8.379 -1.672 1.00 97.62 185 SER A N 1
ATOM 1470 C CA . SER A 1 185 ? -6.841 -8.219 -2.885 1.00 97.62 185 SER A CA 1
ATOM 1471 C C . SER A 1 185 ? -6.244 -7.138 -3.802 1.00 97.62 185 SER A C 1
ATOM 1473 O O . SER A 1 185 ? -5.690 -6.145 -3.322 1.00 97.62 185 SER A O 1
ATOM 1475 N N . PRO A 1 186 ? -6.387 -7.281 -5.132 1.00 97.88 186 PRO A N 1
ATOM 1476 C CA . PRO A 1 186 ? -6.101 -6.214 -6.090 1.00 97.88 186 PRO A CA 1
ATOM 1477 C C . PRO A 1 186 ? -6.707 -4.852 -5.715 1.00 97.88 186 PRO A C 1
ATOM 1479 O O . PRO A 1 186 ? -6.032 -3.833 -5.814 1.00 97.88 186 PRO A O 1
ATOM 1482 N N . LEU A 1 187 ? -7.954 -4.826 -5.227 1.00 97.69 187 LEU A N 1
ATOM 1483 C CA . LEU A 1 187 ? -8.617 -3.591 -4.797 1.00 97.69 187 LEU A CA 1
ATOM 1484 C C . LEU A 1 187 ? -7.917 -2.947 -3.590 1.00 97.69 187 LEU A C 1
ATOM 1486 O O . LEU A 1 187 ? -7.646 -1.752 -3.612 1.00 97.69 187 LEU A O 1
ATOM 1490 N N . GLU A 1 188 ? -7.588 -3.727 -2.558 1.00 98.19 188 GLU A N 1
ATOM 1491 C CA . GLU A 1 188 ? -6.892 -3.211 -1.369 1.00 98.19 188 GLU A CA 1
ATOM 1492 C C . GLU A 1 188 ? -5.510 -2.659 -1.733 1.00 98.19 188 GLU A C 1
ATOM 1494 O O . GLU A 1 188 ? -5.175 -1.539 -1.351 1.00 98.19 188 GLU A O 1
ATOM 1499 N N . MET A 1 189 ? -4.730 -3.394 -2.535 1.00 98.38 189 MET A N 1
ATOM 1500 C CA . MET A 1 189 ? -3.433 -2.910 -3.014 1.00 98.38 189 MET A CA 1
ATOM 1501 C C . MET A 1 189 ? -3.583 -1.637 -3.860 1.00 98.38 189 MET A C 1
ATOM 1503 O O . MET A 1 189 ? -2.831 -0.686 -3.663 1.00 98.38 189 MET A O 1
ATOM 1507 N N . TYR A 1 190 ? -4.563 -1.581 -4.769 1.00 98.38 190 TYR A N 1
ATOM 1508 C CA . TYR A 1 190 ? -4.844 -0.380 -5.562 1.00 98.38 190 TYR A CA 1
ATOM 1509 C C . TYR A 1 190 ? -5.108 0.831 -4.668 1.00 98.38 190 TYR A C 1
ATOM 1511 O O . TYR A 1 190 ? -4.497 1.880 -4.860 1.00 98.38 190 TYR A O 1
ATOM 1519 N N . ASN A 1 191 ? -5.964 0.669 -3.660 1.00 98.44 191 ASN A N 1
ATOM 1520 C CA . ASN A 1 191 ? -6.299 1.734 -2.725 1.00 98.44 191 ASN A CA 1
ATOM 1521 C C . ASN A 1 191 ? -5.060 2.234 -1.967 1.00 98.44 191 ASN A C 1
ATOM 1523 O O . ASN A 1 191 ? -4.840 3.441 -1.883 1.00 98.44 191 ASN A O 1
ATOM 1527 N N . PHE A 1 192 ? -4.199 1.336 -1.471 1.00 98.44 192 PHE A N 1
ATOM 1528 C CA . PHE A 1 192 ? -2.938 1.740 -0.835 1.00 98.44 192 PHE A CA 1
ATOM 1529 C C . PHE A 1 192 ? -2.008 2.489 -1.803 1.00 98.44 192 PHE A C 1
ATOM 1531 O O . PHE A 1 192 ? -1.416 3.505 -1.439 1.00 98.44 192 PHE A O 1
ATOM 1538 N N . LEU A 1 193 ? -1.896 2.030 -3.053 1.00 98.00 193 LEU A N 1
ATOM 1539 C CA . LEU A 1 193 ? -1.078 2.682 -4.083 1.00 98.00 193 LEU A CA 1
ATOM 1540 C C . LEU A 1 193 ? -1.640 4.041 -4.520 1.00 98.00 193 LEU A C 1
ATOM 1542 O O . LEU A 1 193 ? -0.874 4.918 -4.922 1.00 98.00 193 LEU A O 1
ATOM 1546 N N . GLU A 1 194 ? -2.955 4.232 -4.438 1.00 97.88 194 GLU A N 1
ATOM 1547 C CA . GLU A 1 194 ? -3.613 5.494 -4.757 1.00 97.88 194 GLU A CA 1
ATOM 1548 C C . GLU A 1 194 ? -3.377 6.566 -3.690 1.00 97.88 194 GLU A C 1
ATOM 1550 O O . GLU A 1 194 ? -3.258 7.744 -4.035 1.00 97.88 194 GLU A O 1
ATOM 1555 N N . ILE A 1 195 ? -3.236 6.172 -2.422 1.00 97.06 195 ILE A N 1
ATOM 1556 C CA . ILE A 1 195 ? -2.999 7.084 -1.299 1.00 97.06 195 ILE A CA 1
ATOM 1557 C C . ILE A 1 195 ? -1.545 7.592 -1.342 1.00 97.06 195 ILE A C 1
ATOM 1559 O O . ILE A 1 195 ? -0.616 6.830 -1.055 1.00 97.06 195 ILE A O 1
ATOM 1563 N N . PRO A 1 196 ? -1.290 8.883 -1.649 1.00 93.75 196 PRO A N 1
ATOM 1564 C CA . PRO A 1 196 ? 0.075 9.384 -1.838 1.00 93.75 196 PRO A CA 1
ATOM 1565 C C . PRO A 1 196 ? 0.940 9.272 -0.581 1.00 93.75 196 PRO A C 1
ATOM 1567 O O . PRO A 1 196 ? 2.139 9.063 -0.673 1.00 93.75 196 PRO A O 1
ATOM 1570 N N . THR A 1 197 ? 0.312 9.369 0.583 1.00 95.44 197 THR A N 1
ATOM 1571 C CA . THR A 1 197 ? 0.931 9.354 1.909 1.00 95.44 197 THR A CA 1
ATOM 1572 C C . THR A 1 197 ? 0.975 7.965 2.548 1.00 95.44 197 THR A C 1
ATOM 1574 O O . THR A 1 197 ? 1.341 7.872 3.711 1.00 95.44 197 THR A O 1
ATOM 1577 N N . ALA A 1 198 ? 0.588 6.892 1.853 1.00 96.75 198 ALA A N 1
ATOM 1578 C CA . ALA A 1 198 ? 0.722 5.529 2.368 1.00 96.75 198 ALA A CA 1
ATOM 1579 C C . ALA A 1 198 ? 2.106 4.962 2.014 1.00 96.75 198 ALA A C 1
ATOM 1581 O O . ALA A 1 198 ? 2.439 4.848 0.833 1.00 96.75 198 ALA A O 1
ATOM 1582 N N . GLY A 1 199 ? 2.887 4.585 3.029 1.00 95.19 199 GLY A N 1
ATOM 1583 C CA . GLY A 1 199 ? 4.168 3.898 2.868 1.00 95.19 199 GLY A CA 1
ATOM 1584 C C . GLY A 1 199 ? 3.948 2.409 2.607 1.00 95.19 199 GLY A C 1
ATOM 1585 O O . GLY A 1 199 ? 3.804 1.632 3.548 1.00 95.19 199 GLY A O 1
ATOM 1586 N N . VAL A 1 200 ? 3.884 2.023 1.330 1.00 94.81 200 VAL A N 1
ATOM 1587 C CA . VAL A 1 200 ? 3.443 0.686 0.876 1.00 94.81 200 VAL A CA 1
ATOM 1588 C C . VAL A 1 200 ? 4.544 -0.374 0.800 1.00 94.81 200 VAL A C 1
ATOM 1590 O O . VAL A 1 200 ? 4.249 -1.544 0.565 1.00 94.81 200 VAL A O 1
ATOM 1593 N N . ASP A 1 201 ? 5.804 0.010 0.993 1.00 92.06 201 ASP A N 1
ATOM 1594 C CA . ASP A 1 201 ? 6.959 -0.883 0.815 1.00 92.06 201 ASP A CA 1
ATOM 1595 C C . ASP A 1 201 ? 7.006 -2.026 1.836 1.00 92.06 201 ASP A C 1
ATOM 1597 O O . ASP A 1 201 ? 7.757 -2.978 1.666 1.00 92.06 201 ASP A O 1
ATOM 1601 N N . GLN A 1 202 ? 6.226 -1.933 2.915 1.00 94.31 202 GLN A N 1
ATOM 1602 C CA . GLN A 1 202 ? 6.151 -2.943 3.974 1.00 94.31 202 GLN A CA 1
ATOM 1603 C C . GLN A 1 202 ? 4.828 -3.720 3.943 1.00 94.31 202 GLN A C 1
ATOM 1605 O O . GLN A 1 202 ? 4.382 -4.235 4.970 1.00 94.31 202 GLN A O 1
ATOM 1610 N N . ILE A 1 203 ? 4.198 -3.795 2.766 1.00 96.88 203 ILE A N 1
ATOM 1611 C CA . ILE A 1 203 ? 3.041 -4.649 2.496 1.00 96.88 203 ILE A CA 1
ATOM 1612 C C . ILE A 1 203 ? 3.524 -5.940 1.830 1.00 96.88 203 ILE A C 1
ATOM 1614 O O . ILE A 1 203 ? 3.739 -5.991 0.615 1.00 96.88 203 ILE A O 1
ATOM 1618 N N . TYR A 1 204 ? 3.631 -6.992 2.636 1.00 95.94 204 TYR A N 1
ATOM 1619 C CA . TYR A 1 204 ? 4.001 -8.335 2.211 1.00 95.94 204 TYR A CA 1
ATOM 1620 C C . TYR A 1 204 ? 2.783 -9.258 2.244 1.00 95.94 204 TYR A C 1
ATOM 1622 O O . TYR A 1 204 ? 2.046 -9.329 3.231 1.00 95.94 204 TYR A O 1
ATOM 1630 N N . ALA A 1 205 ? 2.584 -9.980 1.148 1.00 96.50 205 ALA A N 1
ATOM 1631 C CA . ALA A 1 205 ? 1.568 -11.012 1.008 1.00 96.50 205 ALA A CA 1
ATOM 1632 C C . ALA A 1 205 ? 2.119 -12.137 0.134 1.00 96.50 205 ALA A C 1
ATOM 1634 O O . ALA A 1 205 ? 2.884 -11.869 -0.789 1.00 96.50 205 ALA A O 1
ATOM 1635 N N . ASP A 1 206 ? 1.700 -13.379 0.378 1.00 95.56 206 ASP A N 1
ATOM 1636 C CA . ASP A 1 206 ? 2.166 -14.519 -0.423 1.00 95.56 206 ASP A CA 1
ATOM 1637 C C . ASP A 1 206 ? 1.639 -14.462 -1.857 1.00 95.56 206 ASP A C 1
ATOM 1639 O O . ASP A 1 206 ? 2.225 -15.021 -2.783 1.00 95.56 206 ASP A O 1
ATOM 1643 N N . SER A 1 207 ? 0.473 -13.842 -2.042 1.00 96.44 207 SER A N 1
ATOM 1644 C CA . SER A 1 207 ? -0.170 -13.728 -3.344 1.00 96.44 207 SER A CA 1
ATOM 1645 C C . SER A 1 207 ? -1.203 -12.609 -3.375 1.00 96.44 207 SER A C 1
ATOM 1647 O O . SER A 1 207 ? -1.616 -12.059 -2.353 1.00 96.44 207 SER A O 1
ATOM 1649 N N . TYR A 1 208 ? -1.677 -12.307 -4.576 1.00 97.62 208 TYR A N 1
ATOM 1650 C CA . TYR A 1 208 ? -2.908 -11.556 -4.753 1.00 97.62 208 TYR A CA 1
ATOM 1651 C C . TYR A 1 208 ? -4.121 -12.483 -4.671 1.00 97.62 208 TYR A C 1
ATOM 1653 O O . TYR A 1 208 ? -4.122 -13.578 -5.244 1.00 97.62 208 TYR A O 1
ATOM 1661 N N . CYS A 1 209 ? -5.185 -12.035 -4.004 1.00 97.06 209 CYS A N 1
ATOM 1662 C CA . CYS A 1 209 ? -6.426 -12.800 -3.957 1.00 97.06 209 CYS A CA 1
ATOM 1663 C C . CYS A 1 209 ? -7.033 -12.932 -5.360 1.00 97.06 209 CYS A C 1
ATOM 1665 O O . CYS A 1 209 ? -7.054 -11.979 -6.142 1.00 97.06 209 CYS A O 1
ATOM 1667 N N . LYS A 1 210 ? -7.569 -14.117 -5.676 1.00 93.00 210 LYS A N 1
ATOM 1668 C CA . LYS A 1 210 ? -8.263 -14.353 -6.949 1.00 93.00 210 LYS A CA 1
ATOM 1669 C C . LYS A 1 210 ? -9.541 -13.519 -7.017 1.00 93.00 210 LYS A C 1
ATOM 1671 O O . LYS A 1 210 ? -10.327 -13.513 -6.074 1.00 93.00 210 LYS A O 1
ATOM 1676 N N . MET A 1 211 ? -9.758 -12.870 -8.155 1.00 89.12 211 MET A N 1
ATOM 1677 C CA . MET A 1 211 ? -10.981 -12.133 -8.468 1.00 89.12 211 MET A CA 1
ATOM 1678 C C . MET A 1 211 ? -11.429 -12.526 -9.875 1.00 89.12 211 MET A C 1
ATOM 1680 O O . MET A 1 211 ? -10.626 -12.495 -10.799 1.00 89.12 211 MET A O 1
ATOM 1684 N N . ASP A 1 212 ? -12.695 -12.886 -10.067 1.00 85.50 212 ASP A N 1
ATOM 1685 C CA . ASP A 1 212 ? -13.179 -13.313 -11.393 1.00 85.50 212 ASP A CA 1
ATOM 1686 C C . ASP A 1 212 ? -13.339 -12.139 -12.375 1.00 85.50 212 ASP A C 1
ATOM 1688 O O . ASP A 1 212 ? -13.416 -12.327 -13.586 1.00 85.50 212 ASP A O 1
ATOM 1692 N N . THR A 1 213 ? -13.383 -10.912 -11.855 1.00 87.88 213 THR A N 1
ATOM 1693 C CA . THR A 1 213 ? -13.638 -9.683 -12.617 1.00 87.88 213 THR A CA 1
ATOM 1694 C C . THR A 1 213 ? -12.377 -9.021 -13.175 1.00 87.88 213 THR A C 1
ATOM 1696 O O . THR A 1 213 ? -12.490 -8.049 -13.921 1.00 87.88 213 THR A O 1
ATOM 1699 N N . ILE A 1 214 ? -11.182 -9.518 -12.830 1.00 93.50 214 ILE A N 1
ATOM 1700 C CA . ILE A 1 214 ? -9.897 -8.945 -13.252 1.00 93.50 214 ILE A CA 1
ATOM 1701 C C . ILE A 1 214 ? -9.280 -9.743 -14.406 1.00 93.50 214 ILE A C 1
ATOM 1703 O O . ILE A 1 214 ? -9.365 -10.971 -14.454 1.00 93.50 214 ILE A O 1
ATOM 1707 N N . CYS A 1 215 ? -8.618 -9.056 -15.339 1.00 95.94 215 CYS A N 1
ATOM 1708 C CA . CYS A 1 215 ? -7.898 -9.738 -16.406 1.00 95.94 215 CYS A CA 1
ATOM 1709 C C . CYS A 1 215 ? -6.704 -10.512 -15.839 1.00 95.94 215 CYS A C 1
ATOM 1711 O O . CYS A 1 215 ? -5.944 -9.981 -15.042 1.00 95.94 215 CYS A O 1
ATOM 1713 N N . THR A 1 216 ? -6.477 -11.736 -16.309 1.00 95.00 216 THR A N 1
ATOM 1714 C CA . THR A 1 216 ? -5.269 -12.527 -15.981 1.00 95.00 216 THR A CA 1
ATOM 1715 C C . THR A 1 216 ? -4.262 -12.574 -17.129 1.00 95.00 216 THR A C 1
ATOM 1717 O O . THR A 1 216 ? -3.201 -13.185 -17.029 1.00 95.00 216 THR A O 1
ATOM 1720 N N . LYS A 1 217 ? -4.618 -11.965 -18.264 1.00 91.44 217 LYS A N 1
ATOM 1721 C CA . LYS A 1 217 ? -3.810 -11.872 -19.479 1.00 91.44 217 LYS A CA 1
ATOM 1722 C C . LYS A 1 217 ? -4.088 -10.542 -20.159 1.00 91.44 217 LYS A C 1
ATOM 1724 O O . LYS A 1 217 ? -5.190 -10.003 -20.050 1.00 91.44 217 LYS A O 1
ATOM 1729 N N . LEU A 1 218 ? -3.102 -10.051 -20.900 1.00 91.44 218 LEU A N 1
ATOM 1730 C CA . LEU A 1 218 ? -3.242 -8.836 -21.688 1.00 91.44 218 LEU A CA 1
ATOM 1731 C C . LEU A 1 218 ? -4.298 -9.029 -22.788 1.00 91.44 218 LEU A C 1
ATOM 1733 O O . LEU A 1 218 ? -4.163 -9.906 -23.641 1.00 91.44 218 LEU A O 1
ATOM 1737 N N . SER A 1 219 ? -5.351 -8.213 -22.758 1.00 89.88 219 SER A N 1
ATOM 1738 C CA . SER A 1 219 ? -6.410 -8.188 -23.769 1.00 89.88 219 SER A CA 1
ATOM 1739 C C . SER A 1 219 ? -7.085 -6.814 -23.809 1.00 89.88 219 SER A C 1
ATOM 1741 O O . SER A 1 219 ? -6.847 -5.976 -22.937 1.00 89.88 219 SER A O 1
ATOM 1743 N N . LYS A 1 220 ? -7.903 -6.560 -24.836 1.00 87.69 220 LYS A N 1
ATOM 1744 C CA . LYS A 1 220 ? -8.588 -5.271 -25.007 1.00 87.69 220 LYS A CA 1
ATOM 1745 C C . LYS A 1 220 ? -9.485 -4.958 -23.809 1.00 87.69 220 LYS A C 1
ATOM 1747 O O . LYS A 1 220 ? -10.177 -5.838 -23.307 1.00 87.69 220 LYS A O 1
ATOM 1752 N N . ASN A 1 221 ? -9.527 -3.682 -23.425 1.00 88.88 221 ASN A N 1
ATOM 1753 C CA . ASN A 1 221 ? -10.351 -3.139 -22.338 1.00 88.88 221 ASN A CA 1
ATOM 1754 C C . ASN A 1 221 ? -9.988 -3.640 -20.929 1.00 88.88 221 ASN A C 1
ATOM 1756 O O . ASN A 1 221 ? -10.751 -3.412 -19.990 1.00 88.88 221 ASN A O 1
ATOM 1760 N N . CYS A 1 222 ? -8.840 -4.298 -20.749 1.00 94.31 222 CYS A N 1
ATOM 1761 C CA . CYS A 1 222 ? -8.345 -4.604 -19.413 1.00 94.31 222 CYS A CA 1
ATOM 1762 C C . CYS A 1 222 ? -7.965 -3.309 -18.694 1.00 94.31 222 CYS A C 1
ATOM 1764 O O . CYS A 1 222 ? -7.091 -2.579 -19.156 1.00 94.31 222 CYS A O 1
ATOM 1766 N N . ILE A 1 223 ? -8.625 -3.042 -17.568 1.00 96.56 223 ILE A N 1
ATOM 1767 C CA . ILE A 1 223 ? -8.290 -1.924 -16.675 1.00 96.56 223 ILE A CA 1
ATOM 1768 C C . ILE A 1 223 ? -7.217 -2.377 -15.690 1.00 96.56 223 ILE A C 1
ATOM 1770 O O . ILE A 1 223 ? -6.198 -1.717 -15.515 1.00 96.56 223 ILE A O 1
ATOM 1774 N N . TRP A 1 224 ? -7.415 -3.543 -15.085 1.00 97.81 224 TRP A N 1
ATOM 1775 C CA . TRP A 1 224 ? -6.482 -4.147 -14.146 1.00 97.81 224 TRP A CA 1
ATOM 1776 C C . TRP A 1 224 ? -6.043 -5.518 -14.644 1.00 97.81 224 TRP A C 1
ATOM 1778 O O . TRP A 1 224 ? -6.859 -6.275 -15.178 1.00 97.81 224 TRP A O 1
ATOM 1788 N N . ILE A 1 225 ? -4.766 -5.838 -14.444 1.00 98.00 225 ILE A N 1
ATOM 1789 C CA . ILE A 1 225 ? -4.198 -7.147 -14.765 1.00 98.00 225 ILE A CA 1
ATOM 1790 C C . ILE A 1 225 ? -3.657 -7.789 -13.490 1.00 98.00 225 ILE A C 1
ATOM 1792 O O . ILE A 1 225 ? -2.865 -7.185 -12.775 1.00 98.00 225 ILE A O 1
ATOM 1796 N N . LEU A 1 226 ? -4.086 -9.018 -13.225 1.00 97.75 226 LEU A N 1
ATOM 1797 C CA . LEU A 1 226 ? -3.582 -9.887 -12.175 1.00 97.75 226 LEU A CA 1
ATOM 1798 C C . LEU A 1 226 ? -2.548 -10.852 -12.761 1.00 97.75 226 LEU A C 1
ATOM 1800 O O . LEU A 1 226 ? -2.897 -11.731 -13.552 1.00 97.75 226 LEU A O 1
ATOM 1804 N N . GLY A 1 227 ? -1.295 -10.699 -12.341 1.00 96.25 227 GLY A N 1
ATOM 1805 C CA . GLY A 1 227 ? -0.150 -11.455 -12.838 1.00 96.25 227 GLY A CA 1
ATOM 1806 C C . GLY A 1 227 ? 0.803 -10.620 -13.691 1.00 96.25 227 GLY A C 1
ATOM 1807 O O . GLY A 1 227 ? 0.559 -9.450 -13.990 1.00 96.25 227 GLY A O 1
ATOM 1808 N N . ASP A 1 228 ? 1.913 -11.248 -14.072 1.00 97.12 228 ASP A N 1
ATOM 1809 C CA . ASP A 1 228 ? 2.972 -10.592 -14.832 1.00 97.12 228 ASP A CA 1
ATOM 1810 C C . ASP A 1 228 ? 2.569 -10.345 -16.297 1.00 97.12 228 ASP A C 1
ATOM 1812 O O . ASP A 1 228 ? 1.958 -11.189 -16.962 1.00 97.12 228 ASP A O 1
ATOM 1816 N N . VAL A 1 229 ? 2.977 -9.195 -16.832 1.00 97.69 229 VAL A N 1
ATOM 1817 C CA . VAL A 1 229 ? 2.764 -8.793 -18.226 1.00 97.69 229 VAL A CA 1
ATOM 1818 C C . VAL A 1 229 ? 4.089 -8.818 -18.975 1.00 97.69 229 VAL A C 1
ATOM 1820 O O . VAL A 1 229 ? 5.051 -8.165 -18.581 1.00 97.69 229 VAL A O 1
ATOM 1823 N N . LYS A 1 230 ? 4.130 -9.519 -20.112 1.00 97.12 230 LYS A N 1
ATOM 1824 C CA . LYS A 1 230 ? 5.284 -9.518 -21.016 1.00 97.12 230 LYS A CA 1
ATOM 1825 C C . LYS A 1 230 ? 4.907 -8.927 -22.369 1.00 97.12 230 LYS A C 1
ATOM 1827 O O . LYS A 1 230 ? 4.059 -9.473 -23.072 1.00 97.12 230 LYS A O 1
ATOM 1832 N N . ILE A 1 231 ? 5.574 -7.843 -22.745 1.00 96.88 231 ILE A N 1
ATOM 1833 C CA . ILE A 1 231 ? 5.434 -7.168 -24.033 1.00 96.88 231 ILE A CA 1
ATOM 1834 C C . ILE A 1 231 ? 6.658 -7.503 -24.883 1.00 96.88 231 ILE A C 1
ATOM 1836 O O . ILE A 1 231 ? 7.795 -7.251 -24.492 1.00 96.88 231 ILE A O 1
ATOM 1840 N N . THR A 1 232 ? 6.415 -8.094 -26.049 1.00 95.38 232 THR A N 1
ATOM 1841 C CA . THR A 1 232 ? 7.440 -8.479 -27.031 1.00 95.38 232 THR A CA 1
ATOM 1842 C C . THR A 1 232 ? 7.069 -7.947 -28.412 1.00 95.38 232 THR A C 1
ATOM 1844 O O . THR A 1 232 ? 6.007 -7.350 -28.581 1.00 95.38 232 THR A O 1
ATOM 1847 N N . THR A 1 233 ? 7.917 -8.167 -29.417 1.00 91.38 233 THR A N 1
ATOM 1848 C CA . THR A 1 233 ? 7.717 -7.694 -30.802 1.00 91.38 233 THR A CA 1
ATOM 1849 C C . THR A 1 233 ? 6.359 -8.032 -31.417 1.00 91.38 233 THR A C 1
ATOM 1851 O O . THR A 1 233 ? 5.882 -7.281 -32.260 1.00 91.38 233 THR A O 1
ATOM 1854 N N . ASN A 1 234 ? 5.733 -9.136 -31.005 1.00 87.44 234 ASN A N 1
ATOM 1855 C CA . ASN A 1 234 ? 4.467 -9.614 -31.568 1.00 87.44 234 ASN A CA 1
ATOM 1856 C C . ASN A 1 234 ? 3.229 -9.156 -30.776 1.00 87.44 234 ASN A C 1
ATOM 1858 O O . ASN A 1 234 ? 2.115 -9.582 -31.078 1.00 87.44 234 ASN A O 1
ATOM 1862 N N . CYS A 1 235 ? 3.407 -8.349 -29.729 1.00 90.69 235 CYS A N 1
ATOM 1863 C CA . CYS A 1 235 ? 2.305 -7.885 -28.895 1.00 90.69 235 CYS A CA 1
ATOM 1864 C C . CYS A 1 235 ? 1.602 -6.679 -29.527 1.00 90.69 235 CYS A C 1
ATOM 1866 O O . CYS A 1 235 ? 2.245 -5.721 -29.949 1.00 90.69 235 CYS A O 1
ATOM 1868 N N . ASP A 1 236 ? 0.270 -6.699 -29.520 1.00 92.38 236 ASP A N 1
ATOM 1869 C CA . ASP A 1 236 ? -0.538 -5.525 -29.848 1.00 92.38 236 ASP A CA 1
ATOM 1870 C C . ASP A 1 236 ? -0.517 -4.544 -28.665 1.00 92.38 236 ASP A C 1
ATOM 1872 O O . ASP A 1 236 ? -1.125 -4.800 -27.617 1.00 92.38 236 ASP A O 1
ATOM 1876 N N . LEU A 1 237 ? 0.221 -3.442 -28.834 1.00 94.00 237 LEU A N 1
ATOM 1877 C CA . LEU A 1 237 ? 0.408 -2.403 -27.819 1.00 94.00 237 LEU A CA 1
ATOM 1878 C C . LEU A 1 237 ? -0.894 -1.660 -27.488 1.00 94.00 237 LEU A C 1
ATOM 1880 O O . LEU A 1 237 ? -1.000 -1.096 -26.401 1.00 94.00 237 LEU A O 1
ATOM 1884 N N . GLU A 1 238 ? -1.910 -1.708 -28.359 1.00 93.44 238 GLU A N 1
ATOM 1885 C CA . GLU A 1 238 ? -3.222 -1.103 -28.093 1.00 93.44 238 GLU A CA 1
ATOM 1886 C C . GLU A 1 238 ? -3.894 -1.702 -26.851 1.00 93.44 238 GLU A C 1
ATOM 1888 O O . GLU A 1 238 ? -4.644 -1.017 -26.159 1.00 93.44 238 GLU A O 1
ATOM 1893 N N . ASN A 1 239 ? -3.585 -2.959 -26.513 1.00 93.62 239 ASN A N 1
ATOM 1894 C CA . ASN A 1 239 ? -4.133 -3.607 -25.321 1.00 93.62 239 ASN A CA 1
ATOM 1895 C C . ASN A 1 239 ? -3.673 -2.953 -24.008 1.00 93.62 239 ASN A C 1
ATOM 1897 O O . ASN A 1 239 ? -4.300 -3.178 -22.978 1.00 93.62 239 ASN A O 1
ATOM 1901 N N . MET A 1 240 ? -2.598 -2.158 -24.026 1.00 95.62 240 MET A N 1
ATOM 1902 C CA . MET A 1 240 ? -2.094 -1.464 -22.838 1.00 95.62 240 MET A CA 1
ATOM 1903 C C . MET A 1 240 ? -2.744 -0.100 -22.599 1.00 95.62 240 MET A C 1
ATOM 1905 O O . MET A 1 240 ? -2.644 0.417 -21.489 1.00 95.62 240 MET A O 1
ATOM 1909 N N . LYS A 1 241 ? -3.441 0.469 -23.592 1.00 94.31 241 LYS A N 1
ATOM 1910 C CA . LYS A 1 241 ? -4.003 1.827 -23.503 1.00 94.31 241 LYS A CA 1
ATOM 1911 C C . LYS A 1 241 ? -5.072 2.006 -22.429 1.00 94.31 241 LYS A C 1
ATOM 1913 O O . LYS A 1 241 ? -5.326 3.130 -22.021 1.00 94.31 241 LYS A O 1
ATOM 1918 N N . SER A 1 242 ? -5.726 0.925 -22.004 1.00 96.00 242 SER A N 1
ATOM 1919 C CA . SER A 1 242 ? -6.722 0.954 -20.925 1.00 96.00 242 SER A CA 1
ATOM 1920 C C . SER A 1 242 ? -6.175 0.500 -19.574 1.00 96.00 242 SER A C 1
ATOM 1922 O O . SER A 1 242 ? -6.869 0.643 -18.570 1.00 96.00 242 SER A O 1
ATOM 1924 N N . VAL A 1 243 ? -4.973 -0.085 -19.537 1.00 98.06 243 VAL A N 1
ATOM 1925 C CA . VAL A 1 243 ? -4.434 -0.711 -18.327 1.00 98.06 243 VAL A CA 1
ATOM 1926 C C . VAL A 1 243 ? -3.998 0.382 -17.361 1.00 98.06 243 VAL A C 1
ATOM 1928 O O . VAL A 1 243 ? -3.110 1.177 -17.662 1.00 98.06 243 VAL A O 1
ATOM 1931 N N . GLU A 1 244 ? -4.623 0.427 -16.192 1.00 98.31 244 GLU A N 1
ATOM 1932 C CA . GLU A 1 244 ? -4.304 1.356 -15.112 1.00 98.31 244 GLU A CA 1
ATOM 1933 C C . GLU A 1 244 ? -3.380 0.742 -14.060 1.00 98.31 244 GLU A C 1
ATOM 1935 O O . GLU A 1 244 ? -2.538 1.451 -13.505 1.00 98.31 244 GLU A O 1
ATOM 1940 N N . ALA A 1 245 ? -3.520 -0.557 -13.783 1.00 98.50 245 ALA A N 1
ATOM 1941 C CA . ALA A 1 245 ? -2.739 -1.241 -12.758 1.00 98.50 245 ALA A CA 1
ATOM 1942 C C . ALA A 1 245 ? -2.359 -2.670 -13.161 1.00 98.50 245 ALA A C 1
ATOM 1944 O O . ALA A 1 245 ? -3.164 -3.406 -13.742 1.00 98.50 245 ALA A O 1
ATOM 1945 N N . ILE A 1 246 ? -1.138 -3.061 -12.801 1.00 98.69 246 ILE A N 1
ATOM 1946 C CA . ILE A 1 246 ? -0.632 -4.430 -12.922 1.00 98.69 246 ILE A CA 1
ATOM 1947 C C . ILE A 1 246 ? -0.287 -4.934 -11.518 1.00 98.69 246 ILE A C 1
ATOM 1949 O O . ILE A 1 246 ? 0.605 -4.403 -10.857 1.00 98.69 246 ILE A O 1
ATOM 1953 N N . PHE A 1 247 ? -0.996 -5.967 -11.072 1.00 98.19 247 PHE A N 1
ATOM 1954 C CA . PHE A 1 247 ? -0.751 -6.694 -9.826 1.00 98.19 247 PHE A CA 1
ATOM 1955 C C . PHE A 1 247 ? 0.178 -7.870 -10.127 1.00 98.19 247 PHE A C 1
ATOM 1957 O O . PHE A 1 247 ? -0.234 -9.027 -10.226 1.00 98.19 247 PHE A O 1
ATOM 1964 N N . GLY A 1 248 ? 1.428 -7.507 -10.381 1.00 97.38 248 GLY A N 1
ATOM 1965 C CA . GLY A 1 248 ? 2.511 -8.316 -10.918 1.00 97.38 248 GLY A CA 1
ATOM 1966 C C . GLY A 1 248 ? 3.604 -7.391 -11.457 1.00 97.38 248 GLY A C 1
ATOM 1967 O O . GLY A 1 248 ? 3.594 -6.184 -11.205 1.00 97.38 248 GLY A O 1
ATOM 1968 N N . GLY A 1 249 ? 4.547 -7.951 -12.205 1.00 97.81 249 GLY A N 1
ATOM 1969 C CA . GLY A 1 249 ? 5.587 -7.208 -12.908 1.00 97.81 249 GLY A CA 1
ATOM 1970 C C . GLY A 1 249 ? 5.238 -6.950 -14.372 1.00 97.81 249 GLY A C 1
ATOM 1971 O O . GLY A 1 249 ? 4.409 -7.640 -14.964 1.00 97.81 249 GLY A O 1
ATOM 1972 N N . ILE A 1 250 ? 5.907 -5.976 -14.981 1.00 98.38 250 ILE A N 1
ATOM 1973 C CA . ILE A 1 250 ? 5.878 -5.743 -16.425 1.00 98.38 250 ILE A CA 1
ATOM 1974 C C . ILE A 1 250 ? 7.284 -5.865 -17.009 1.00 98.38 250 ILE A C 1
ATOM 1976 O O . ILE A 1 250 ? 8.225 -5.219 -16.553 1.00 98.38 250 ILE A O 1
ATOM 1980 N N . THR A 1 251 ? 7.414 -6.674 -18.057 1.00 98.31 251 THR A N 1
ATOM 1981 C CA . THR A 1 251 ? 8.635 -6.800 -18.854 1.00 98.31 251 THR A CA 1
ATOM 1982 C C . THR A 1 251 ? 8.364 -6.353 -20.282 1.00 98.31 251 THR A C 1
ATOM 1984 O O . THR A 1 251 ? 7.489 -6.910 -20.945 1.00 98.31 251 THR A O 1
ATOM 1987 N N . ILE A 1 252 ? 9.132 -5.389 -20.785 1.00 98.25 252 ILE A N 1
ATOM 1988 C CA . ILE A 1 252 ? 9.081 -4.940 -22.181 1.00 98.25 252 ILE A CA 1
ATOM 1989 C C . ILE A 1 252 ? 10.414 -5.303 -22.824 1.00 98.25 252 ILE A C 1
ATOM 1991 O O . ILE A 1 252 ? 11.447 -4.758 -22.451 1.00 98.25 252 ILE A O 1
ATOM 1995 N N . SER A 1 253 ? 10.390 -6.244 -23.769 1.00 97.75 253 SER A N 1
ATOM 1996 C CA . SER A 1 253 ? 11.604 -6.882 -24.281 1.00 97.75 253 SER A CA 1
ATOM 1997 C C . SER A 1 253 ? 11.635 -6.956 -25.802 1.00 97.75 253 SER A C 1
ATOM 1999 O O . SER A 1 253 ? 10.680 -7.420 -26.432 1.00 97.75 253 SER A O 1
ATOM 2001 N N . GLY A 1 254 ? 12.738 -6.505 -26.402 1.00 95.00 254 GLY A N 1
ATOM 2002 C CA . GLY A 1 254 ? 13.028 -6.697 -27.829 1.00 95.00 254 GLY A CA 1
ATOM 2003 C C . GLY A 1 254 ? 12.124 -5.928 -28.798 1.00 95.00 254 GLY A C 1
ATOM 2004 O O . GLY A 1 254 ? 12.179 -6.169 -30.000 1.00 95.00 254 GLY A O 1
ATOM 2005 N N . THR A 1 255 ? 11.260 -5.040 -28.301 1.00 93.88 255 THR A N 1
ATOM 2006 C CA . THR A 1 255 ? 10.330 -4.254 -29.130 1.00 93.88 255 THR A CA 1
ATOM 2007 C C . THR A 1 255 ? 11.051 -3.142 -29.902 1.00 93.88 255 THR A C 1
ATOM 2009 O O . THR A 1 255 ? 12.163 -2.753 -29.558 1.00 93.88 255 THR A O 1
ATOM 2012 N N . ASN A 1 256 ? 10.411 -2.600 -30.944 1.00 93.19 256 ASN A N 1
ATOM 2013 C CA . ASN A 1 256 ? 10.938 -1.475 -31.728 1.00 93.19 256 ASN A CA 1
ATOM 2014 C C . ASN A 1 256 ? 10.242 -0.148 -31.372 1.00 93.19 256 ASN A C 1
ATOM 2016 O O . ASN A 1 256 ? 9.804 0.587 -32.255 1.00 93.19 256 ASN A O 1
ATOM 2020 N N . ILE A 1 257 ? 10.072 0.117 -30.076 1.00 96.19 257 ILE A N 1
ATOM 2021 C CA . ILE A 1 257 ? 9.500 1.371 -29.570 1.00 96.19 257 ILE A CA 1
ATOM 2022 C C . ILE A 1 257 ? 10.595 2.422 -29.357 1.00 96.19 257 ILE A C 1
ATOM 2024 O O . ILE A 1 257 ? 11.752 2.090 -29.096 1.00 96.19 257 ILE A O 1
ATOM 2028 N N . THR A 1 258 ? 10.209 3.693 -29.419 1.00 97.06 258 THR A N 1
ATOM 2029 C CA . THR A 1 258 ? 11.076 4.839 -29.099 1.00 97.06 258 THR A CA 1
ATOM 2030 C C . THR A 1 258 ? 10.762 5.463 -27.742 1.00 97.06 258 THR A C 1
ATOM 2032 O O . THR A 1 258 ? 11.585 6.207 -27.209 1.00 97.06 258 THR A O 1
ATOM 2035 N N . ASP A 1 259 ? 9.594 5.163 -27.177 1.00 97.00 259 ASP A N 1
ATOM 2036 C CA . ASP A 1 259 ? 9.074 5.727 -25.933 1.00 97.00 259 ASP A CA 1
ATOM 2037 C C . ASP A 1 259 ? 7.959 4.841 -25.340 1.00 97.00 259 ASP A C 1
ATOM 2039 O O . ASP A 1 259 ? 7.580 3.817 -25.916 1.00 97.00 259 ASP A O 1
ATOM 2043 N N . PHE A 1 260 ? 7.425 5.247 -24.185 1.00 97.25 260 PHE A N 1
ATOM 2044 C CA . PHE A 1 260 ? 6.349 4.557 -23.468 1.00 97.25 260 PHE A CA 1
ATOM 2045 C C . PHE A 1 260 ? 4.960 5.189 -23.662 1.00 97.25 260 PHE A C 1
ATOM 2047 O O . PHE A 1 260 ? 4.084 5.017 -22.816 1.00 97.25 260 PHE A O 1
ATOM 2054 N N . SER A 1 261 ? 4.721 5.920 -24.757 1.00 96.50 261 SER A N 1
ATOM 2055 C CA . SER A 1 261 ? 3.435 6.600 -25.005 1.00 96.50 261 SER A CA 1
ATOM 2056 C C . SER A 1 261 ? 2.227 5.658 -25.035 1.00 96.50 261 SER A C 1
ATOM 2058 O O . SER A 1 261 ? 1.130 6.059 -24.660 1.00 96.50 261 SER A O 1
ATOM 2060 N N . PHE A 1 262 ? 2.421 4.389 -25.401 1.00 95.81 262 PHE A N 1
ATOM 2061 C CA . PHE A 1 262 ? 1.366 3.370 -25.388 1.00 95.81 262 PHE A CA 1
ATOM 2062 C C . PHE A 1 262 ? 0.902 2.970 -23.968 1.00 95.81 262 PHE A C 1
ATOM 2064 O O . PHE A 1 262 ? -0.148 2.349 -23.825 1.00 95.81 262 PHE A O 1
ATOM 2071 N N . LEU A 1 263 ? 1.647 3.341 -22.917 1.00 97.06 263 LEU A N 1
ATOM 2072 C CA . LEU A 1 263 ? 1.288 3.158 -21.502 1.00 97.06 263 LEU A CA 1
ATOM 2073 C C . LEU A 1 263 ? 0.539 4.385 -20.943 1.00 97.06 263 LEU A C 1
ATOM 2075 O O . LEU A 1 263 ? 0.801 4.846 -19.832 1.00 97.06 263 LEU A O 1
ATOM 2079 N N . GLU A 1 264 ? -0.384 4.953 -21.720 1.00 95.75 264 GLU A N 1
ATOM 2080 C CA . GLU A 1 264 ? -1.013 6.256 -21.444 1.00 95.75 264 GLU A CA 1
ATOM 2081 C C . GLU A 1 264 ? -1.905 6.308 -20.189 1.00 95.75 264 GLU A C 1
ATOM 2083 O O . GLU A 1 264 ? -2.215 7.399 -19.692 1.00 95.75 264 GLU A O 1
ATOM 2088 N N . THR A 1 265 ? -2.329 5.156 -19.665 1.00 97.88 265 THR A N 1
ATOM 2089 C CA . THR A 1 265 ? -3.161 5.039 -18.455 1.00 97.88 265 THR A CA 1
ATOM 2090 C C . THR A 1 265 ? -2.476 4.348 -17.290 1.00 97.88 265 THR A C 1
ATOM 2092 O O . THR A 1 265 ? -3.015 4.417 -16.188 1.00 97.88 265 THR A O 1
ATOM 2095 N N . LEU A 1 266 ? -1.323 3.705 -17.495 1.00 98.69 266 LEU A N 1
ATOM 2096 C CA . LEU A 1 266 ? -0.679 2.896 -16.463 1.00 98.69 266 LEU A CA 1
ATOM 2097 C C . LEU A 1 266 ? -0.233 3.792 -15.304 1.00 98.69 266 LEU A C 1
ATOM 2099 O O . LEU A 1 266 ? 0.638 4.642 -15.472 1.00 98.69 266 LEU A O 1
ATOM 2103 N N . LYS A 1 267 ? -0.839 3.599 -14.131 1.00 98.69 267 LYS A N 1
ATOM 2104 C CA . LYS A 1 267 ? -0.561 4.346 -12.896 1.00 98.69 267 LYS A CA 1
ATOM 2105 C C . LYS A 1 267 ? 0.280 3.534 -11.921 1.00 98.69 267 LYS A C 1
ATOM 2107 O O . LYS A 1 267 ? 1.108 4.118 -11.222 1.00 98.69 267 LYS A O 1
ATOM 2112 N N . TYR A 1 268 ? 0.070 2.217 -11.880 1.00 98.69 268 TYR A N 1
ATOM 2113 C CA . TYR A 1 268 ? 0.585 1.365 -10.813 1.00 98.69 268 TYR A CA 1
ATOM 2114 C C . TYR A 1 268 ? 1.127 0.032 -11.328 1.00 98.69 268 TYR A C 1
ATOM 2116 O O . TYR A 1 268 ? 0.493 -0.640 -12.142 1.00 98.69 268 TYR A O 1
ATOM 2124 N N . VAL A 1 269 ? 2.276 -0.373 -10.796 1.00 98.56 269 VAL A N 1
ATOM 2125 C CA . VAL A 1 269 ? 2.822 -1.725 -10.953 1.00 98.56 269 VAL A CA 1
ATOM 2126 C C . VAL A 1 269 ? 3.226 -2.213 -9.569 1.00 98.56 269 VAL A C 1
ATOM 2128 O O . VAL A 1 269 ? 3.971 -1.525 -8.873 1.00 98.56 269 VAL A O 1
ATOM 2131 N N . ALA A 1 270 ? 2.710 -3.363 -9.149 1.00 98.12 270 ALA A N 1
ATOM 2132 C CA . ALA A 1 270 ? 2.903 -3.864 -7.796 1.00 98.12 270 ALA A CA 1
ATOM 2133 C C . ALA A 1 270 ? 3.250 -5.352 -7.800 1.00 98.12 270 ALA A C 1
ATOM 2135 O O . ALA A 1 270 ? 2.386 -6.216 -7.950 1.00 98.12 270 ALA A O 1
ATOM 2136 N N . GLN A 1 271 ? 4.531 -5.636 -7.597 1.00 96.62 271 GLN A N 1
ATOM 2137 C CA . GLN A 1 271 ? 5.106 -6.972 -7.542 1.00 96.62 271 GLN A CA 1
ATOM 2138 C C . GLN A 1 271 ? 5.243 -7.438 -6.081 1.00 96.62 271 GLN A C 1
ATOM 2140 O O . GLN A 1 271 ? 5.738 -6.688 -5.241 1.00 96.62 271 GLN A O 1
ATOM 2145 N N . LEU A 1 272 ? 4.799 -8.660 -5.774 1.00 94.81 272 LEU A N 1
ATOM 2146 C CA . LEU A 1 272 ? 4.929 -9.292 -4.446 1.00 94.81 272 LEU A CA 1
ATOM 2147 C C . LEU A 1 272 ? 6.109 -10.280 -4.367 1.00 94.81 272 LEU A C 1
ATOM 2149 O O . LEU A 1 272 ? 6.451 -10.783 -3.309 1.00 94.81 272 LEU A O 1
ATOM 2153 N N . GLU A 1 273 ? 6.730 -10.614 -5.493 1.00 89.19 273 GLU A N 1
ATOM 2154 C CA . GLU A 1 273 ? 7.919 -11.461 -5.511 1.00 89.19 273 GLU A CA 1
ATOM 2155 C C . GLU A 1 273 ? 9.192 -10.622 -5.321 1.00 89.19 273 GLU A C 1
ATOM 2157 O O . GLU A 1 273 ? 9.251 -9.449 -5.703 1.00 89.19 273 GLU A O 1
ATOM 2162 N N . HIS A 1 274 ? 10.257 -11.244 -4.807 1.00 90.94 274 HIS A N 1
ATOM 2163 C CA . HIS A 1 274 ? 11.596 -10.649 -4.713 1.00 90.94 274 HIS A CA 1
ATOM 2164 C C . HIS A 1 274 ? 12.276 -10.536 -6.094 1.00 90.94 274 HIS A C 1
ATOM 2166 O O . HIS A 1 274 ? 13.320 -11.136 -6.350 1.00 90.94 274 HIS A O 1
ATOM 2172 N N . LYS A 1 275 ? 11.665 -9.778 -7.007 1.00 92.88 275 LYS A N 1
ATOM 2173 C CA . LYS A 1 275 ? 12.164 -9.477 -8.354 1.00 92.88 275 LYS A CA 1
ATOM 2174 C C . LYS A 1 275 ? 11.742 -8.068 -8.792 1.00 92.88 275 LYS A C 1
ATOM 2176 O O . LYS A 1 275 ? 10.795 -7.520 -8.222 1.00 92.88 275 LYS A O 1
ATOM 2181 N N . PRO A 1 276 ? 12.390 -7.471 -9.806 1.00 95.88 276 PRO A N 1
ATOM 2182 C CA . PRO A 1 276 ? 11.993 -6.159 -10.300 1.00 95.88 276 PRO A CA 1
ATOM 2183 C C . PRO A 1 276 ? 10.525 -6.124 -10.735 1.00 95.88 276 PRO A C 1
ATOM 2185 O O . PRO A 1 276 ? 10.003 -7.070 -11.330 1.00 95.88 276 PRO A O 1
ATOM 2188 N N . ALA A 1 277 ? 9.852 -5.015 -10.440 1.00 97.94 277 ALA A N 1
ATOM 2189 C CA . ALA A 1 277 ? 8.476 -4.793 -10.864 1.00 97.94 277 ALA A CA 1
ATOM 2190 C C . ALA A 1 277 ? 8.410 -4.311 -12.319 1.00 97.94 277 ALA A C 1
ATOM 2192 O O . ALA A 1 277 ? 7.460 -4.632 -13.029 1.00 97.94 277 ALA A O 1
ATOM 2193 N N . VAL A 1 278 ? 9.419 -3.569 -12.780 1.00 98.50 278 VAL A N 1
ATOM 2194 C CA . VAL A 1 278 ? 9.508 -3.078 -14.159 1.00 98.50 278 VAL A CA 1
ATOM 2195 C C . VAL A 1 278 ? 10.859 -3.462 -14.751 1.00 98.50 278 VAL A C 1
ATOM 2197 O O . VAL A 1 278 ? 11.895 -3.076 -14.218 1.00 98.50 278 VAL A O 1
ATOM 2200 N N . VAL A 1 279 ? 10.840 -4.193 -15.865 1.00 98.50 279 VAL A N 1
ATOM 2201 C CA . VAL A 1 279 ? 12.041 -4.587 -16.615 1.00 98.50 279 VAL A CA 1
ATOM 2202 C C . VAL A 1 279 ? 11.905 -4.133 -18.062 1.00 98.50 279 VAL A C 1
ATOM 2204 O O . VAL A 1 279 ? 10.969 -4.530 -18.759 1.00 98.50 279 VAL A O 1
ATOM 2207 N N . ILE A 1 280 ? 12.842 -3.316 -18.530 1.00 98.50 280 ILE A N 1
ATOM 2208 C CA . ILE A 1 280 ? 12.905 -2.836 -19.912 1.00 98.50 280 ILE A CA 1
ATOM 2209 C C . ILE A 1 280 ? 14.202 -3.335 -20.525 1.00 98.50 280 ILE A C 1
ATOM 2211 O O . ILE A 1 280 ? 15.277 -2.921 -20.104 1.00 98.50 280 ILE A O 1
ATOM 2215 N N . GLU A 1 281 ? 14.125 -4.203 -21.529 1.00 98.12 281 GLU A N 1
ATOM 2216 C CA . GLU A 1 281 ? 15.326 -4.860 -22.038 1.00 98.12 281 GLU A CA 1
ATOM 2217 C C . GLU A 1 281 ? 15.394 -4.975 -23.561 1.00 98.12 281 GLU A C 1
ATOM 2219 O O . GLU A 1 281 ? 14.399 -5.190 -24.254 1.00 98.12 281 GLU A O 1
ATOM 2224 N N . ASN A 1 282 ? 16.608 -4.891 -24.105 1.00 97.56 282 ASN A N 1
ATOM 2225 C CA . ASN A 1 282 ? 16.884 -5.123 -25.524 1.00 97.56 282 ASN A CA 1
ATOM 2226 C C . ASN A 1 282 ? 16.110 -4.179 -26.469 1.00 97.56 282 ASN A C 1
ATOM 2228 O O . ASN A 1 282 ? 15.625 -4.606 -27.517 1.00 97.56 282 ASN A O 1
ATOM 2232 N N . ILE A 1 283 ? 16.000 -2.893 -26.112 1.00 97.06 283 ILE A N 1
ATOM 2233 C CA . ILE A 1 283 ? 15.324 -1.852 -26.912 1.00 97.06 283 ILE A CA 1
ATOM 2234 C C . ILE A 1 283 ? 16.344 -0.759 -27.277 1.00 97.06 283 ILE A C 1
ATOM 2236 O O . ILE A 1 283 ? 16.358 0.317 -26.673 1.00 97.06 283 ILE A O 1
ATOM 2240 N N . PRO A 1 284 ? 17.237 -1.000 -28.255 1.00 94.81 284 PRO A N 1
ATOM 2241 C CA . PRO A 1 284 ? 18.327 -0.072 -28.571 1.00 94.81 284 PRO A CA 1
ATOM 2242 C C . PRO A 1 284 ? 17.846 1.266 -29.154 1.00 94.81 284 PRO A C 1
ATOM 2244 O O . PRO A 1 284 ? 18.575 2.251 -29.087 1.00 94.81 284 PRO A O 1
ATOM 2247 N N . ASN A 1 285 ? 16.628 1.305 -29.706 1.00 95.31 285 ASN A N 1
ATOM 2248 C CA . ASN A 1 285 ? 16.020 2.498 -30.303 1.00 95.31 285 ASN A CA 1
ATOM 2249 C C . ASN A 1 285 ? 15.212 3.337 -29.297 1.00 95.31 285 ASN A C 1
ATOM 2251 O O . ASN A 1 285 ? 14.604 4.330 -29.693 1.00 95.31 285 ASN A O 1
ATOM 2255 N N . LEU A 1 286 ? 15.189 2.957 -28.014 1.00 97.38 286 LEU A N 1
ATOM 2256 C CA . LEU A 1 286 ? 14.497 3.716 -26.976 1.00 97.38 286 LEU A CA 1
ATOM 2257 C C . LEU A 1 286 ? 15.156 5.092 -26.821 1.00 97.38 286 LEU A C 1
ATOM 2259 O O . LEU A 1 286 ? 16.353 5.188 -26.573 1.00 97.38 286 LEU A O 1
ATOM 2263 N N . MET A 1 287 ? 14.383 6.161 -26.967 1.00 96.12 287 MET A N 1
ATOM 2264 C CA . MET A 1 287 ? 14.869 7.543 -26.882 1.00 96.12 287 MET A CA 1
ATOM 2265 C C . MET A 1 287 ? 14.289 8.292 -25.682 1.00 96.12 287 MET A C 1
ATOM 2267 O O . MET A 1 287 ? 14.870 9.284 -25.249 1.00 96.12 287 MET A O 1
ATOM 2271 N N . ASN A 1 288 ? 13.171 7.820 -25.125 1.00 95.56 288 ASN A N 1
ATOM 2272 C CA . ASN A 1 288 ? 12.533 8.412 -23.957 1.00 95.56 288 ASN A CA 1
ATOM 2273 C C . ASN A 1 288 ? 12.104 7.328 -22.959 1.00 95.56 288 ASN A C 1
ATOM 2275 O O . ASN A 1 288 ? 11.354 6.419 -23.305 1.00 95.56 288 ASN A O 1
ATOM 2279 N N . VAL A 1 289 ? 12.564 7.462 -21.717 1.00 94.62 289 VAL A N 1
ATOM 2280 C CA . VAL A 1 289 ? 12.292 6.543 -20.597 1.00 94.62 289 VAL A CA 1
ATOM 2281 C C . VAL A 1 289 ? 11.225 7.073 -19.629 1.00 94.62 289 VAL A C 1
ATOM 2283 O O . VAL A 1 289 ? 10.956 6.464 -18.596 1.00 94.62 289 VAL A O 1
ATOM 2286 N N . THR A 1 290 ? 10.598 8.205 -19.954 1.00 93.50 290 THR A N 1
ATOM 2287 C CA . THR A 1 290 ? 9.553 8.820 -19.129 1.00 93.50 290 THR A CA 1
ATOM 2288 C C . THR A 1 290 ? 8.232 8.081 -19.302 1.00 93.50 290 THR A C 1
ATOM 2290 O O . THR A 1 290 ? 7.748 7.904 -20.421 1.00 93.50 290 THR A O 1
ATOM 2293 N N . PHE A 1 291 ? 7.610 7.703 -18.187 1.00 95.62 291 PHE A N 1
ATOM 2294 C CA . PHE A 1 291 ? 6.268 7.127 -18.184 1.00 95.62 291 PHE A CA 1
ATOM 2295 C C . PHE A 1 291 ? 5.198 8.232 -18.181 1.00 95.62 291 PHE A C 1
ATOM 2297 O O . PHE A 1 291 ? 5.316 9.173 -17.396 1.00 95.62 291 PHE A O 1
ATOM 2304 N N . PRO A 1 292 ? 4.120 8.128 -18.986 1.00 96.38 292 PRO A N 1
ATOM 2305 C CA . PRO A 1 292 ? 3.117 9.194 -19.077 1.00 96.38 292 PRO A CA 1
ATOM 2306 C C . PRO A 1 292 ? 2.344 9.466 -17.778 1.00 96.38 292 PRO A C 1
ATOM 2308 O O . PRO A 1 292 ? 2.093 10.621 -17.440 1.00 96.38 292 PRO A O 1
ATOM 2311 N N . LYS A 1 293 ? 1.915 8.407 -17.074 1.00 97.56 293 LYS A N 1
ATOM 2312 C CA . LYS A 1 293 ? 1.061 8.506 -15.873 1.00 97.56 293 LYS A CA 1
ATOM 2313 C C . LYS A 1 293 ? 1.466 7.584 -14.726 1.00 97.56 293 LYS A C 1
ATOM 2315 O O . LYS A 1 293 ? 0.736 7.528 -13.736 1.00 97.56 293 LYS A O 1
ATOM 2320 N N . LEU A 1 294 ? 2.590 6.876 -14.840 1.00 98.12 294 LEU A N 1
ATOM 2321 C CA . LEU A 1 294 ? 3.045 5.970 -13.790 1.00 98.12 294 LEU A CA 1
ATOM 2322 C C . LEU A 1 294 ? 3.354 6.791 -12.537 1.00 98.12 294 LEU A C 1
ATOM 2324 O O . LEU A 1 294 ? 4.113 7.753 -12.597 1.00 98.12 294 LEU A O 1
ATOM 2328 N N . LYS A 1 295 ? 2.722 6.433 -11.420 1.00 97.00 295 LYS A N 1
ATOM 2329 C CA . LYS A 1 295 ? 2.834 7.157 -10.150 1.00 97.00 295 LYS A CA 1
ATOM 2330 C C . LYS A 1 295 ? 3.643 6.392 -9.121 1.00 97.00 295 LYS A C 1
ATOM 2332 O O . LYS A 1 295 ? 4.339 7.008 -8.327 1.00 97.00 295 LYS A O 1
ATOM 2337 N N . ARG A 1 296 ? 3.499 5.065 -9.088 1.00 96.38 296 ARG A N 1
ATOM 2338 C CA . ARG A 1 296 ? 4.112 4.233 -8.053 1.00 96.38 296 ARG A CA 1
ATOM 2339 C C . ARG A 1 296 ? 4.444 2.850 -8.584 1.00 96.38 296 ARG A C 1
ATOM 2341 O O . ARG A 1 296 ? 3.647 2.238 -9.300 1.00 96.38 296 ARG A O 1
ATOM 2348 N N . VAL A 1 297 ? 5.618 2.374 -8.194 1.00 96.75 297 VAL A N 1
ATOM 2349 C CA . VAL A 1 297 ? 6.096 1.028 -8.484 1.00 96.75 297 VAL A CA 1
ATOM 2350 C C . VAL A 1 297 ? 6.476 0.381 -7.162 1.00 96.75 297 VAL A C 1
ATOM 2352 O O . VAL A 1 297 ? 7.384 0.854 -6.490 1.00 96.75 297 VAL A O 1
ATOM 2355 N N . LYS A 1 298 ? 5.767 -0.684 -6.796 1.00 95.25 298 LYS A N 1
ATOM 2356 C CA . LYS A 1 298 ? 6.010 -1.469 -5.583 1.00 95.25 298 LYS A CA 1
ATOM 2357 C C . LYS A 1 298 ? 6.690 -2.777 -5.969 1.00 95.25 298 LYS A C 1
ATOM 2359 O O . LYS A 1 298 ? 6.230 -3.461 -6.884 1.00 95.25 298 LYS A O 1
ATOM 2364 N N . SER A 1 299 ? 7.749 -3.144 -5.254 1.00 94.94 299 SER A N 1
ATOM 2365 C CA . SER A 1 299 ? 8.408 -4.451 -5.348 1.00 94.94 299 SER A CA 1
ATOM 2366 C C . SER A 1 299 ? 8.914 -4.877 -3.971 1.00 94.94 299 SER A C 1
ATOM 2368 O O . SER A 1 299 ? 9.285 -4.020 -3.178 1.00 94.94 299 SER A O 1
ATOM 2370 N N . ASP A 1 300 ? 8.975 -6.187 -3.718 1.00 91.06 300 ASP A N 1
ATOM 2371 C CA . ASP A 1 300 ? 9.676 -6.744 -2.548 1.00 91.06 300 ASP A CA 1
ATOM 2372 C C . ASP A 1 300 ? 11.186 -6.913 -2.792 1.00 91.06 300 ASP A C 1
ATOM 2374 O O . ASP A 1 300 ? 11.923 -7.402 -1.935 1.00 91.06 300 ASP A O 1
ATOM 2378 N N . SER A 1 301 ? 11.667 -6.516 -3.971 1.00 89.56 301 SER A N 1
ATOM 2379 C CA . SER A 1 301 ? 13.083 -6.344 -4.284 1.00 89.56 301 SER A CA 1
ATOM 2380 C C . SER A 1 301 ? 13.502 -4.887 -4.094 1.00 89.56 301 SER A C 1
ATOM 2382 O O . SER A 1 301 ? 12.778 -3.970 -4.473 1.00 89.56 301 SER A O 1
ATOM 2384 N N . SER A 1 302 ? 14.727 -4.667 -3.611 1.00 85.31 302 SER A N 1
ATOM 2385 C CA . SER A 1 302 ? 15.359 -3.340 -3.617 1.00 85.31 302 SER A CA 1
ATOM 2386 C C . SER A 1 302 ? 15.662 -2.832 -5.034 1.00 85.31 302 SER A C 1
ATOM 2388 O O . SER A 1 302 ? 15.789 -1.627 -5.248 1.00 85.31 302 SER A O 1
ATOM 2390 N N . TYR A 1 303 ? 15.741 -3.734 -6.016 1.00 87.81 303 TYR A N 1
ATOM 2391 C CA . TYR A 1 303 ? 15.914 -3.419 -7.434 1.00 87.81 303 TYR A CA 1
ATOM 2392 C C . TYR A 1 303 ? 14.546 -3.342 -8.115 1.00 87.81 303 TYR A C 1
ATOM 2394 O O . TYR A 1 303 ? 14.152 -4.215 -8.882 1.00 87.81 303 TYR A O 1
ATOM 2402 N N . THR A 1 304 ? 13.778 -2.308 -7.778 1.00 94.12 304 THR A N 1
ATOM 2403 C CA . THR A 1 304 ? 12.374 -2.168 -8.191 1.00 94.12 304 THR A CA 1
ATOM 2404 C C . THR A 1 304 ? 12.197 -2.018 -9.708 1.00 94.12 304 THR A C 1
ATOM 2406 O O . THR A 1 304 ? 11.171 -2.436 -10.254 1.00 94.12 304 THR A O 1
ATOM 2409 N N . MET A 1 305 ? 13.181 -1.426 -10.393 1.00 97.31 305 MET A N 1
ATOM 2410 C CA . MET A 1 305 ? 13.123 -1.102 -11.820 1.00 97.31 305 MET A CA 1
ATOM 2411 C C . MET A 1 305 ? 14.492 -1.257 -12.491 1.00 97.31 305 MET A C 1
ATOM 2413 O O . MET A 1 305 ? 15.485 -0.716 -11.999 1.00 97.31 305 MET A O 1
ATOM 2417 N N . GLU A 1 306 ? 14.524 -1.944 -13.633 1.00 97.31 306 GLU A N 1
ATOM 2418 C CA . GLU A 1 306 ? 15.751 -2.261 -14.373 1.00 97.31 306 GLU A CA 1
ATOM 2419 C C . GLU A 1 306 ? 15.614 -1.966 -15.872 1.00 97.31 306 GLU A C 1
ATOM 2421 O O . GLU A 1 306 ? 14.592 -2.262 -16.501 1.00 97.31 306 GLU A O 1
ATOM 2426 N N . PHE A 1 307 ? 16.673 -1.394 -16.441 1.00 98.00 307 PHE A N 1
ATOM 2427 C CA . PHE A 1 307 ? 16.848 -1.133 -17.863 1.00 98.00 307 PHE A CA 1
ATOM 2428 C C . PHE A 1 307 ? 18.123 -1.823 -18.346 1.00 98.00 307 PHE A C 1
ATOM 2430 O O . PHE A 1 307 ? 19.211 -1.505 -17.877 1.00 98.00 307 PHE A O 1
ATOM 2437 N N . GLU A 1 308 ? 18.008 -2.728 -19.311 1.00 97.31 308 GLU A N 1
ATOM 2438 C CA . GLU A 1 308 ? 19.123 -3.563 -19.770 1.00 97.31 308 GLU A CA 1
ATOM 2439 C C . GLU A 1 308 ? 19.247 -3.529 -21.295 1.00 97.31 308 GLU A C 1
ATOM 2441 O O . GLU A 1 308 ? 18.288 -3.767 -22.029 1.00 97.31 308 GLU A O 1
ATOM 2446 N N . ASN A 1 309 ? 20.439 -3.251 -21.821 1.00 95.50 309 ASN A N 1
ATOM 2447 C CA . ASN A 1 309 ? 20.696 -3.191 -23.264 1.00 95.50 309 ASN A CA 1
ATOM 2448 C C . ASN A 1 309 ? 19.702 -2.265 -24.008 1.00 95.50 309 ASN A C 1
ATOM 2450 O O . ASN A 1 309 ? 19.162 -2.596 -25.071 1.00 95.50 309 ASN A O 1
ATOM 2454 N N . VAL A 1 310 ? 19.440 -1.101 -23.413 1.00 96.81 310 VAL A N 1
ATOM 2455 C CA . VAL A 1 310 ? 18.698 0.012 -24.022 1.00 96.81 310 VAL A CA 1
ATOM 2456 C C . VAL A 1 310 ? 19.668 0.983 -24.706 1.00 96.81 310 VAL A C 1
ATOM 2458 O O . VAL A 1 310 ? 20.866 0.712 -24.818 1.00 96.81 310 VAL A O 1
ATOM 2461 N N . ASN A 1 311 ? 19.172 2.111 -25.216 1.00 95.50 311 ASN A N 1
ATOM 2462 C CA . ASN A 1 311 ? 20.033 3.110 -25.842 1.00 95.50 311 ASN A CA 1
ATOM 2463 C C . ASN A 1 311 ? 21.162 3.558 -24.883 1.00 95.50 311 ASN A C 1
ATOM 2465 O O . ASN A 1 311 ? 20.869 4.017 -23.775 1.00 95.50 311 ASN A O 1
ATOM 2469 N N . PRO A 1 312 ? 22.445 3.480 -25.300 1.00 93.50 312 PRO A N 1
ATOM 2470 C CA . PRO A 1 312 ? 23.588 3.807 -24.449 1.00 93.50 312 PRO A CA 1
ATOM 2471 C C . PRO A 1 312 ? 23.559 5.206 -23.836 1.00 93.50 312 PRO A C 1
ATOM 2473 O O . PRO A 1 312 ? 24.198 5.415 -22.806 1.00 93.50 312 PRO A O 1
ATOM 2476 N N . ILE A 1 313 ? 22.818 6.155 -24.424 1.00 94.50 313 ILE A N 1
ATOM 2477 C CA . ILE A 1 313 ? 22.672 7.510 -23.879 1.00 94.50 313 ILE A CA 1
ATOM 2478 C C . ILE A 1 313 ? 22.236 7.504 -22.407 1.00 94.50 313 ILE A C 1
ATOM 2480 O O . ILE A 1 313 ? 22.716 8.333 -21.637 1.00 94.50 313 ILE A O 1
ATOM 2484 N N . PHE A 1 314 ? 21.413 6.535 -21.993 1.00 95.12 314 PHE A N 1
ATOM 2485 C CA . PHE A 1 314 ? 20.924 6.439 -20.617 1.00 95.12 314 PHE A CA 1
ATOM 2486 C C . PHE A 1 314 ? 22.000 5.982 -19.624 1.00 95.12 314 PHE A C 1
ATOM 2488 O O . PHE A 1 314 ? 21.973 6.389 -18.470 1.00 95.12 314 PHE A O 1
ATOM 2495 N N . THR A 1 315 ? 22.994 5.209 -20.075 1.00 94.31 315 THR A N 1
ATOM 2496 C CA . THR A 1 315 ? 24.180 4.873 -19.260 1.00 94.31 315 THR A CA 1
ATOM 2497 C C . THR A 1 315 ? 25.248 5.970 -19.283 1.00 94.31 315 THR A C 1
ATOM 2499 O O . THR A 1 315 ? 26.092 6.039 -18.399 1.00 94.31 315 THR A O 1
ATOM 2502 N N . LEU A 1 316 ? 25.235 6.835 -20.302 1.00 93.81 316 LEU A N 1
ATOM 2503 C CA . LEU A 1 316 ? 26.209 7.920 -20.461 1.00 93.81 316 LEU A CA 1
ATOM 2504 C C . LEU A 1 316 ? 25.771 9.221 -19.778 1.00 93.81 316 LEU A C 1
ATOM 2506 O O . LEU A 1 316 ? 26.596 10.109 -19.586 1.00 93.81 316 LEU A O 1
ATOM 2510 N N . ASN A 1 317 ? 24.493 9.350 -19.426 1.00 94.62 317 ASN A N 1
ATOM 2511 C CA . ASN A 1 317 ? 23.954 10.511 -18.735 1.00 94.62 317 ASN A CA 1
ATOM 2512 C C . ASN A 1 317 ? 23.059 10.060 -17.574 1.00 94.62 317 ASN A C 1
ATOM 2514 O O . ASN A 1 317 ? 21.886 9.737 -17.763 1.00 94.62 317 ASN A O 1
ATOM 2518 N N . SER A 1 318 ? 23.616 10.088 -16.364 1.00 95.81 318 SER A N 1
ATOM 2519 C CA . SER A 1 318 ? 22.939 9.711 -15.118 1.00 95.81 318 SER A CA 1
ATOM 2520 C C . SER A 1 318 ? 21.704 10.562 -14.803 1.00 95.81 318 SER A C 1
ATOM 2522 O O . SER A 1 318 ? 20.840 10.116 -14.048 1.00 95.81 318 SER A O 1
ATOM 2524 N N . THR A 1 319 ? 21.547 11.741 -15.423 1.00 96.44 319 THR A N 1
ATOM 2525 C CA . THR A 1 319 ? 20.370 12.611 -15.239 1.00 96.44 319 THR A CA 1
ATOM 2526 C C . THR A 1 319 ? 19.066 11.859 -15.508 1.00 96.44 319 THR A C 1
ATOM 2528 O O . THR A 1 319 ? 18.136 11.967 -14.714 1.00 96.44 319 THR A O 1
ATOM 2531 N N . TYR A 1 320 ? 19.011 11.024 -16.554 1.00 96.00 320 TYR A N 1
ATOM 2532 C CA . TYR A 1 320 ? 17.820 10.219 -16.863 1.00 96.00 320 TYR A CA 1
ATOM 2533 C C . TYR A 1 320 ? 17.455 9.259 -15.722 1.00 96.00 320 TYR A C 1
ATOM 2535 O O . TYR A 1 320 ? 16.280 9.072 -15.406 1.00 96.00 320 TYR A O 1
ATOM 2543 N N . CYS A 1 321 ? 18.466 8.673 -15.080 1.00 97.00 321 CYS A N 1
ATOM 2544 C CA . CYS A 1 321 ? 18.292 7.768 -13.951 1.00 97.00 321 CYS A CA 1
ATOM 2545 C C . CYS A 1 321 ? 17.710 8.510 -12.735 1.00 97.00 321 CYS A C 1
ATOM 2547 O O . CYS A 1 321 ? 16.689 8.092 -12.182 1.00 97.00 321 CYS A O 1
ATOM 2549 N N . TYR A 1 322 ? 18.292 9.661 -12.372 1.00 97.38 322 TYR A N 1
ATOM 2550 C CA . TYR A 1 322 ? 17.804 10.482 -11.260 1.00 97.38 322 TYR A CA 1
ATOM 2551 C C . TYR A 1 322 ? 16.408 11.067 -11.512 1.00 97.38 322 TYR A C 1
ATOM 2553 O O . TYR A 1 322 ? 15.613 11.168 -10.577 1.00 97.38 322 TYR A O 1
ATOM 2561 N N . GLU A 1 323 ? 16.080 11.438 -12.753 1.00 96.12 323 GLU A N 1
ATOM 2562 C CA . GLU A 1 323 ? 14.745 11.925 -13.121 1.00 96.12 323 GLU A CA 1
ATOM 2563 C C . GLU A 1 323 ? 13.675 10.854 -12.897 1.00 96.12 323 GLU A C 1
ATOM 2565 O O . GLU A 1 323 ? 12.655 11.137 -12.263 1.00 96.12 323 GLU A O 1
ATOM 2570 N N . ILE A 1 324 ? 13.928 9.611 -13.326 1.00 96.19 324 ILE A N 1
ATOM 2571 C CA . ILE A 1 324 ? 13.027 8.482 -13.057 1.00 96.19 324 ILE A CA 1
ATOM 2572 C C . ILE A 1 324 ? 12.892 8.265 -11.551 1.00 96.19 324 ILE A C 1
ATOM 2574 O O . ILE A 1 324 ? 11.764 8.258 -11.048 1.00 96.19 324 ILE A O 1
ATOM 2578 N N . ARG A 1 325 ? 14.023 8.139 -10.835 1.00 95.81 325 ARG A N 1
ATOM 2579 C CA . ARG A 1 325 ? 14.048 7.896 -9.383 1.00 95.81 325 ARG A CA 1
ATOM 2580 C C . ARG A 1 325 ? 13.210 8.930 -8.644 1.00 95.81 325 ARG A C 1
ATOM 2582 O O . ARG A 1 325 ? 12.329 8.570 -7.869 1.00 95.81 325 ARG A O 1
ATOM 2589 N N . LYS A 1 326 ? 13.436 10.212 -8.937 1.00 95.19 326 LYS A N 1
ATOM 2590 C CA . LYS A 1 326 ? 12.705 11.323 -8.327 1.00 95.19 326 LYS A CA 1
ATOM 2591 C C . LYS A 1 326 ? 11.222 11.315 -8.690 1.00 95.19 326 LYS A C 1
ATOM 2593 O O . LYS A 1 326 ? 10.400 11.575 -7.819 1.00 95.19 326 LYS A O 1
ATOM 2598 N N . SER A 1 327 ? 10.873 11.051 -9.952 1.00 94.19 327 SER A N 1
ATOM 2599 C CA . SER A 1 327 ? 9.473 11.094 -10.401 1.00 94.19 327 SER A CA 1
ATOM 2600 C C . SER A 1 327 ? 8.607 10.004 -9.763 1.00 94.19 327 SER A C 1
ATOM 2602 O O . SER A 1 327 ? 7.423 10.231 -9.532 1.00 94.19 327 SER A O 1
ATOM 2604 N N . LEU A 1 328 ? 9.209 8.854 -9.449 1.00 93.94 328 LEU A N 1
ATOM 2605 C CA . LEU A 1 328 ? 8.527 7.679 -8.906 1.00 93.94 328 LEU A CA 1
ATOM 2606 C C . LEU A 1 328 ? 8.792 7.451 -7.410 1.00 93.94 328 LEU A C 1
ATOM 2608 O O . LEU A 1 328 ? 8.258 6.496 -6.852 1.00 93.94 328 LEU A O 1
ATOM 2612 N N . GLY A 1 329 ? 9.610 8.294 -6.768 1.00 91.81 329 GLY A N 1
ATOM 2613 C CA . GLY A 1 329 ? 9.988 8.135 -5.360 1.00 91.81 329 GLY A CA 1
ATOM 2614 C C . GLY A 1 329 ? 10.740 6.830 -5.076 1.00 91.81 329 GLY A C 1
ATOM 2615 O O . GLY A 1 329 ? 10.501 6.208 -4.049 1.00 91.81 329 GLY A O 1
ATOM 2616 N N . LEU A 1 330 ? 11.597 6.379 -5.997 1.00 93.31 330 LEU A N 1
ATOM 2617 C CA . LEU A 1 330 ? 12.329 5.114 -5.846 1.00 93.31 330 LEU A CA 1
ATOM 2618 C C . LEU A 1 330 ? 13.495 5.247 -4.855 1.00 93.31 330 LEU A C 1
ATOM 2620 O O . LEU A 1 330 ? 14.041 6.334 -4.661 1.00 93.31 330 LEU A O 1
ATOM 2624 N N . SER A 1 331 ? 13.906 4.114 -4.278 1.00 91.75 331 SER A N 1
ATOM 2625 C CA . SER A 1 331 ? 15.094 4.032 -3.419 1.00 91.75 331 SER A CA 1
ATOM 2626 C C . SER A 1 331 ? 16.392 4.309 -4.186 1.00 91.75 331 SER A C 1
ATOM 2628 O O . SER A 1 331 ? 16.435 4.233 -5.414 1.00 91.75 331 SER A O 1
ATOM 2630 N N . ASP A 1 332 ? 17.489 4.529 -3.462 1.00 91.94 332 ASP A N 1
ATOM 2631 C CA . ASP A 1 332 ? 18.817 4.738 -4.057 1.00 91.94 332 ASP A CA 1
ATOM 2632 C C . ASP A 1 332 ? 19.291 3.541 -4.909 1.00 91.94 332 ASP A C 1
ATOM 2634 O O . ASP A 1 332 ? 20.107 3.690 -5.814 1.00 91.94 332 ASP A O 1
ATOM 2638 N N . TRP A 1 333 ? 18.726 2.349 -4.709 1.00 91.25 333 TRP A N 1
ATOM 2639 C CA . TRP A 1 333 ? 19.077 1.148 -5.474 1.00 91.25 333 TRP A CA 1
ATOM 2640 C C . TRP A 1 333 ? 18.344 1.021 -6.819 1.00 91.25 333 TRP A C 1
ATOM 2642 O O . TRP A 1 333 ? 18.633 0.082 -7.567 1.00 91.25 333 TRP A O 1
ATOM 2652 N N . ALA A 1 334 ? 17.417 1.935 -7.134 1.00 94.38 334 ALA A N 1
ATOM 2653 C CA . ALA A 1 334 ? 16.620 1.922 -8.358 1.00 94.38 334 ALA A CA 1
ATOM 2654 C C . ALA A 1 334 ? 16.432 3.338 -8.969 1.00 94.38 334 ALA A C 1
ATOM 2656 O O . ALA A 1 334 ? 16.425 4.334 -8.248 1.00 94.38 334 ALA A O 1
ATOM 2657 N N . PRO A 1 335 ? 16.238 3.457 -10.295 1.00 96.88 335 PRO A N 1
ATOM 2658 C CA . PRO A 1 335 ? 16.356 2.381 -11.271 1.00 96.88 335 PRO A CA 1
ATOM 2659 C C . PRO A 1 335 ? 17.824 1.984 -11.494 1.00 96.88 335 PRO A C 1
ATOM 2661 O O . PRO A 1 335 ? 18.742 2.714 -11.117 1.00 96.88 335 PRO A O 1
ATOM 2664 N N . LYS A 1 336 ? 18.035 0.833 -12.133 1.00 96.44 336 LYS A N 1
ATOM 2665 C CA . LYS A 1 336 ? 19.345 0.435 -12.659 1.00 96.44 336 LYS A CA 1
ATOM 2666 C C . LYS A 1 336 ? 19.378 0.495 -14.177 1.00 96.44 336 LYS A C 1
ATOM 2668 O O . LYS A 1 336 ? 18.393 0.141 -14.820 1.00 96.44 336 LYS A O 1
ATOM 2673 N N . PHE A 1 337 ? 20.521 0.894 -14.727 1.00 96.81 337 PHE A N 1
ATOM 2674 C CA . PHE A 1 337 ? 20.816 0.848 -16.158 1.00 96.81 337 PHE A CA 1
ATOM 2675 C C . PHE A 1 337 ? 22.062 -0.003 -16.401 1.00 96.81 337 PHE A C 1
ATOM 2677 O O . PHE A 1 337 ? 23.135 0.337 -15.907 1.00 96.81 337 PHE A O 1
ATOM 2684 N N . ASP A 1 338 ? 21.930 -1.091 -17.161 1.00 95.25 338 ASP A N 1
ATOM 2685 C CA . ASP A 1 338 ? 22.995 -2.072 -17.416 1.00 95.25 338 ASP A CA 1
ATOM 2686 C C . ASP A 1 338 ? 23.693 -2.526 -16.110 1.00 95.25 338 ASP A C 1
ATOM 2688 O O . ASP A 1 338 ? 24.922 -2.562 -16.011 1.00 95.25 338 ASP A O 1
ATOM 2692 N N . GLY A 1 339 ? 22.900 -2.810 -15.070 1.00 94.00 339 GLY A N 1
ATOM 2693 C CA . GLY A 1 339 ? 23.368 -3.183 -13.731 1.00 94.00 339 GLY A CA 1
ATOM 2694 C C . GLY A 1 339 ? 23.875 -2.050 -12.821 1.00 94.00 339 GLY A C 1
ATOM 2695 O O . GLY A 1 339 ? 24.119 -2.311 -11.641 1.00 94.00 339 GLY A O 1
ATOM 2696 N N . PHE A 1 340 ? 24.000 -0.811 -13.306 1.00 95.38 340 PHE A N 1
ATOM 2697 C CA . PHE A 1 340 ? 24.508 0.334 -12.537 1.00 95.38 340 PHE A CA 1
ATOM 2698 C C . PHE A 1 340 ? 23.376 1.151 -11.897 1.00 95.38 340 PHE A C 1
ATOM 2700 O O . PHE A 1 340 ? 22.408 1.498 -12.577 1.00 95.38 340 PHE A O 1
ATOM 2707 N N . SER A 1 341 ? 23.500 1.492 -10.608 1.00 95.88 341 SER A N 1
ATOM 2708 C CA . SER A 1 341 ? 22.658 2.522 -9.969 1.00 95.88 341 SER A CA 1
ATOM 2709 C C . SER A 1 341 ? 22.979 3.921 -10.514 1.00 95.88 341 SER A C 1
ATOM 2711 O O . SER A 1 341 ? 23.993 4.102 -11.191 1.00 95.88 341 SER A O 1
ATOM 2713 N N . CYS A 1 342 ? 22.159 4.935 -10.213 1.00 96.38 342 CYS A N 1
ATOM 2714 C CA . CYS A 1 342 ? 22.432 6.294 -10.698 1.00 96.38 342 CYS A CA 1
ATOM 2715 C C . CYS A 1 342 ? 23.794 6.828 -10.208 1.00 96.38 342 CYS A C 1
ATOM 2717 O O . CYS A 1 342 ? 24.528 7.441 -10.980 1.00 96.38 342 CYS A O 1
ATOM 2719 N N . GLU A 1 343 ? 24.169 6.525 -8.966 1.00 96.50 343 GLU A N 1
ATOM 2720 C CA . GLU A 1 343 ? 25.452 6.881 -8.355 1.00 96.50 343 GLU A CA 1
ATOM 2721 C C . GLU A 1 343 ? 26.619 6.124 -9.000 1.00 96.50 343 GLU A C 1
ATOM 2723 O O . GLU A 1 343 ? 27.711 6.676 -9.181 1.00 96.50 343 GLU A O 1
ATOM 2728 N N . ASP A 1 344 ? 26.401 4.860 -9.375 1.00 95.75 344 ASP A N 1
ATOM 2729 C CA . ASP A 1 344 ? 27.409 4.076 -10.084 1.00 95.75 344 ASP A CA 1
ATOM 2730 C C . ASP A 1 344 ? 27.671 4.637 -11.486 1.00 95.75 344 ASP A C 1
ATOM 2732 O O . ASP A 1 344 ? 28.820 4.606 -11.932 1.00 95.75 344 ASP A O 1
ATOM 2736 N N . LEU A 1 345 ? 26.645 5.157 -12.174 1.00 96.12 345 LEU A N 1
ATOM 2737 C CA . LEU A 1 345 ? 26.801 5.797 -13.486 1.00 96.12 345 LEU A CA 1
ATOM 2738 C C . LEU A 1 345 ? 27.719 7.024 -13.406 1.00 96.12 345 LEU A C 1
ATOM 2740 O O . LEU A 1 345 ? 28.573 7.202 -14.275 1.00 96.12 345 LEU A O 1
ATOM 2744 N N . ASP A 1 346 ? 27.583 7.833 -12.352 1.00 94.88 346 ASP A N 1
ATOM 2745 C CA . ASP A 1 346 ? 28.465 8.979 -12.100 1.00 94.88 346 ASP A CA 1
ATOM 2746 C C . ASP A 1 346 ? 29.888 8.520 -11.758 1.00 94.88 346 ASP A C 1
ATOM 2748 O O . ASP A 1 346 ? 30.871 8.989 -12.334 1.00 94.88 346 ASP A O 1
ATOM 2752 N N . SER A 1 347 ? 30.001 7.560 -10.838 1.00 94.69 347 SER A N 1
ATOM 2753 C CA . SER A 1 347 ? 31.286 7.107 -10.294 1.00 94.69 347 SER A CA 1
ATOM 2754 C C . SER A 1 347 ? 32.123 6.317 -11.306 1.00 94.69 347 SER A C 1
ATOM 2756 O O . SER A 1 347 ? 33.352 6.338 -11.245 1.00 94.69 347 SER A O 1
ATOM 2758 N N . ASN A 1 348 ? 31.474 5.626 -12.247 1.00 92.12 348 ASN A N 1
ATOM 2759 C CA . ASN A 1 348 ? 32.117 4.767 -13.244 1.00 92.12 348 ASN A CA 1
ATOM 2760 C C . ASN A 1 348 ? 32.037 5.340 -14.668 1.00 92.12 348 ASN A C 1
ATOM 2762 O O . ASN A 1 348 ? 32.242 4.599 -15.634 1.00 92.12 348 ASN A O 1
ATOM 2766 N N . HIS A 1 349 ? 31.764 6.640 -14.826 1.00 91.25 349 HIS A N 1
ATOM 2767 C CA . HIS A 1 349 ? 31.503 7.255 -16.129 1.00 91.25 349 HIS A CA 1
ATOM 2768 C C . HIS A 1 349 ? 32.583 6.941 -17.183 1.00 91.25 349 HIS A C 1
ATOM 2770 O O . HIS A 1 349 ? 32.275 6.431 -18.263 1.00 91.25 349 HIS A O 1
ATOM 2776 N N . ASP A 1 350 ? 33.863 7.153 -16.858 1.00 90.44 350 ASP A N 1
ATOM 2777 C CA . ASP A 1 350 ? 34.977 6.903 -17.786 1.00 90.44 350 ASP A CA 1
ATOM 2778 C C . ASP A 1 350 ? 35.065 5.432 -18.218 1.00 90.44 350 ASP A C 1
ATOM 2780 O O . ASP A 1 350 ? 35.317 5.126 -19.389 1.00 90.44 350 ASP A O 1
ATOM 2784 N N . TYR A 1 351 ? 34.829 4.509 -17.283 1.00 91.00 351 TYR A N 1
ATOM 2785 C CA . TYR A 1 351 ? 34.806 3.073 -17.550 1.00 91.00 351 TYR A CA 1
ATOM 2786 C C . TYR A 1 351 ? 33.660 2.701 -18.501 1.00 91.00 351 TYR A C 1
ATOM 2788 O O . TYR A 1 351 ? 33.868 1.976 -19.481 1.00 91.00 351 TYR A O 1
ATOM 2796 N N . ILE A 1 352 ? 32.465 3.245 -18.262 1.00 90.38 352 ILE A N 1
ATOM 2797 C CA . ILE A 1 352 ? 31.283 3.024 -19.101 1.00 90.38 352 ILE A CA 1
ATOM 2798 C C . ILE A 1 352 ? 31.536 3.555 -20.518 1.00 90.38 352 ILE A C 1
ATOM 2800 O O . ILE A 1 352 ? 31.339 2.823 -21.492 1.00 90.38 352 ILE A O 1
ATOM 2804 N N . VAL A 1 353 ? 32.061 4.779 -20.652 1.00 88.69 353 VAL A N 1
ATOM 2805 C CA . VAL A 1 353 ? 32.411 5.388 -21.948 1.00 88.69 353 VAL A CA 1
ATOM 2806 C C . VAL A 1 353 ? 33.389 4.506 -22.729 1.00 88.69 353 VAL A C 1
ATOM 2808 O O . VAL A 1 353 ? 33.189 4.255 -23.921 1.00 88.69 353 VAL A O 1
ATOM 2811 N N . GLN A 1 354 ? 34.443 4.008 -22.077 1.00 88.62 354 GLN A N 1
ATOM 2812 C CA . GLN A 1 354 ? 35.428 3.132 -22.719 1.00 88.62 354 GLN A CA 1
ATOM 2813 C C . GLN A 1 354 ? 34.811 1.811 -23.191 1.00 88.62 354 GLN A C 1
ATOM 2815 O O . GLN A 1 354 ? 35.092 1.357 -24.304 1.00 88.62 354 GLN A O 1
ATOM 2820 N N . ASN A 1 355 ? 33.946 1.201 -22.383 1.00 85.81 355 ASN A N 1
ATOM 2821 C CA . ASN A 1 355 ? 33.266 -0.038 -22.749 1.00 85.81 355 ASN A CA 1
ATOM 2822 C C . ASN A 1 355 ? 32.272 0.148 -23.900 1.00 85.81 355 ASN A C 1
ATOM 2824 O O . ASN A 1 355 ? 32.211 -0.703 -24.791 1.00 85.81 355 ASN A O 1
ATOM 2828 N N . GLN A 1 356 ? 31.531 1.259 -23.930 1.00 84.06 356 GLN A N 1
ATOM 2829 C CA . GLN A 1 356 ? 30.618 1.564 -25.034 1.00 84.06 356 GLN A CA 1
ATOM 2830 C C . GLN A 1 356 ? 31.378 1.782 -26.354 1.00 84.06 356 GLN A C 1
ATOM 2832 O O . GLN A 1 356 ? 30.955 1.276 -27.397 1.00 84.06 356 GLN A O 1
ATOM 2837 N N . LYS A 1 357 ? 32.553 2.433 -26.318 1.00 81.56 357 LYS A N 1
ATOM 2838 C CA . LYS A 1 357 ? 33.438 2.556 -27.494 1.00 81.56 357 LYS A CA 1
ATOM 2839 C C . LYS A 1 357 ? 33.883 1.188 -28.022 1.00 81.56 357 LYS A C 1
ATOM 2841 O O . LYS A 1 357 ? 33.681 0.909 -29.201 1.00 81.56 357 LYS A O 1
ATOM 2846 N N . LYS A 1 358 ? 34.366 0.297 -27.146 1.00 81.31 358 LYS A N 1
ATOM 2847 C CA . LYS A 1 358 ? 34.755 -1.079 -27.521 1.00 81.31 358 LYS A CA 1
ATOM 2848 C C . LYS A 1 358 ? 33.593 -1.881 -28.120 1.00 81.31 358 LYS A C 1
ATOM 2850 O O . LYS A 1 358 ? 33.779 -2.597 -29.102 1.00 81.31 358 LYS A O 1
ATOM 2855 N N . LYS A 1 359 ? 32.380 -1.761 -27.559 1.00 77.69 359 LYS A N 1
ATOM 2856 C CA . LYS A 1 359 ? 31.170 -2.413 -28.101 1.00 77.69 359 LYS A CA 1
ATOM 2857 C C . LYS A 1 359 ? 30.841 -1.912 -29.516 1.00 77.69 359 LYS A C 1
ATOM 2859 O O . LYS A 1 359 ? 30.504 -2.723 -30.378 1.00 77.69 359 LYS A O 1
ATOM 2864 N N . SER A 1 360 ? 30.958 -0.605 -29.761 1.00 73.12 360 SER A N 1
ATOM 2865 C CA . SER A 1 360 ? 30.743 0.004 -31.082 1.00 73.12 360 SER A CA 1
ATOM 2866 C C . SER A 1 360 ? 31.786 -0.457 -32.110 1.00 73.12 360 SER A C 1
ATOM 2868 O O . SER A 1 360 ? 31.431 -0.892 -33.205 1.00 73.12 360 SER A O 1
ATOM 2870 N N . GLU A 1 361 ? 33.068 -0.466 -31.733 1.00 72.69 361 GLU A N 1
ATOM 2871 C CA . GLU A 1 361 ? 34.171 -0.940 -32.582 1.00 72.69 361 GLU A CA 1
ATOM 2872 C C . GLU A 1 361 ? 34.010 -2.417 -32.971 1.00 72.69 361 GLU A C 1
ATOM 2874 O O . GLU A 1 361 ? 34.138 -2.762 -34.147 1.00 72.69 361 GLU A O 1
ATOM 2879 N N . ASN A 1 362 ? 33.625 -3.283 -32.026 1.00 66.12 362 ASN A N 1
ATOM 2880 C CA . ASN A 1 362 ? 33.345 -4.693 -32.312 1.00 66.12 362 ASN A CA 1
ATOM 2881 C C . ASN A 1 362 ? 32.131 -4.889 -33.237 1.00 66.12 362 ASN A C 1
ATOM 2883 O O . ASN A 1 362 ? 32.178 -5.743 -34.124 1.00 66.12 362 ASN A O 1
ATOM 2887 N N . ARG A 1 363 ? 31.051 -4.105 -33.080 1.00 61.69 363 ARG A N 1
ATOM 2888 C CA . ARG A 1 363 ? 29.894 -4.155 -33.999 1.00 61.69 363 ARG A CA 1
ATOM 2889 C C . ARG A 1 363 ? 30.291 -3.749 -35.420 1.00 61.69 363 ARG A C 1
ATOM 2891 O O . ARG A 1 363 ? 29.905 -4.426 -36.373 1.00 61.69 363 ARG A O 1
ATOM 2898 N N . ASN A 1 364 ? 31.112 -2.709 -35.558 1.00 60.50 364 ASN A N 1
ATOM 2899 C CA . ASN A 1 364 ? 31.625 -2.261 -36.854 1.00 60.50 364 ASN A CA 1
ATOM 2900 C C . ASN A 1 364 ? 32.574 -3.294 -37.488 1.00 60.50 364 ASN A C 1
ATOM 2902 O O . ASN A 1 364 ? 32.510 -3.523 -38.695 1.00 60.50 364 ASN A O 1
ATOM 2906 N N . GLY A 1 365 ? 33.396 -3.974 -36.681 1.00 59.28 365 GLY A N 1
ATOM 2907 C CA . GLY A 1 365 ? 34.274 -5.057 -37.134 1.00 59.28 365 GLY A CA 1
ATOM 2908 C C . GLY A 1 365 ? 33.515 -6.281 -37.662 1.00 59.28 365 GLY A C 1
ATOM 2909 O O . GLY A 1 365 ? 33.855 -6.800 -38.723 1.00 59.28 365 GLY A O 1
ATOM 2910 N N . ILE A 1 366 ? 32.446 -6.709 -36.980 1.00 61.03 366 ILE A N 1
ATOM 2911 C CA . ILE A 1 366 ? 31.585 -7.820 -37.434 1.00 61.03 366 ILE A CA 1
ATOM 2912 C C . ILE A 1 366 ? 30.811 -7.433 -38.703 1.00 61.03 366 ILE A C 1
ATOM 2914 O O . ILE A 1 366 ? 30.716 -8.236 -39.631 1.00 61.03 366 ILE A O 1
ATOM 2918 N N . GLY A 1 367 ? 30.302 -6.198 -38.781 1.00 54.06 367 GLY A N 1
ATOM 2919 C CA . GLY A 1 367 ? 29.638 -5.681 -39.982 1.00 54.06 367 GLY A CA 1
ATOM 2920 C C . GLY A 1 367 ? 30.563 -5.669 -41.203 1.00 54.06 367 GLY A C 1
ATOM 2921 O O . GLY A 1 367 ? 30.177 -6.140 -42.271 1.00 54.06 367 GLY A O 1
ATOM 2922 N N . ALA A 1 368 ? 31.811 -5.224 -41.034 1.00 56.12 368 ALA A N 1
ATOM 2923 C CA . ALA A 1 368 ? 32.825 -5.272 -42.087 1.00 56.12 368 ALA A CA 1
ATOM 2924 C C . ALA A 1 368 ? 33.169 -6.715 -42.504 1.00 56.12 368 ALA A C 1
ATOM 2926 O O . ALA A 1 368 ? 33.329 -6.991 -43.691 1.00 56.12 368 ALA A O 1
ATOM 2927 N N . PHE A 1 369 ? 33.223 -7.651 -41.552 1.00 57.53 369 PHE A N 1
ATOM 2928 C CA . PHE A 1 369 ? 33.496 -9.064 -41.828 1.00 57.53 369 PHE A CA 1
ATOM 2929 C C . PHE A 1 369 ? 32.354 -9.746 -42.603 1.00 57.53 369 PHE A C 1
ATOM 2931 O O . PHE A 1 369 ? 32.608 -10.492 -43.546 1.00 57.53 369 PHE A O 1
ATOM 2938 N N . LEU A 1 370 ? 31.093 -9.451 -42.271 1.00 54.78 370 LEU A N 1
ATOM 2939 C CA . LEU A 1 370 ? 29.922 -9.970 -42.993 1.00 54.78 370 LEU A CA 1
ATOM 2940 C C . LEU A 1 370 ? 29.799 -9.388 -44.407 1.00 54.78 370 LEU A C 1
ATOM 2942 O O . LEU A 1 370 ? 29.465 -10.119 -45.338 1.00 54.78 370 LEU A O 1
ATOM 2946 N N . ILE A 1 371 ? 30.122 -8.103 -44.591 1.00 56.75 371 ILE A N 1
ATOM 2947 C CA . ILE A 1 371 ? 30.200 -7.481 -45.921 1.00 56.75 371 ILE A CA 1
ATOM 2948 C C . ILE A 1 371 ? 31.298 -8.155 -46.753 1.00 56.75 371 ILE A C 1
ATOM 2950 O O . ILE A 1 371 ? 31.051 -8.522 -47.897 1.00 56.75 371 ILE A O 1
ATOM 2954 N N . MET A 1 372 ? 32.479 -8.397 -46.177 1.00 55.47 372 MET A N 1
ATOM 2955 C CA . MET A 1 372 ? 33.567 -9.109 -46.862 1.00 55.47 372 MET A CA 1
ATOM 2956 C C . MET A 1 372 ? 33.176 -10.539 -47.264 1.00 55.47 372 MET A C 1
ATOM 2958 O O . MET A 1 372 ? 33.532 -10.975 -48.353 1.00 55.47 372 MET A O 1
ATOM 2962 N N . ILE A 1 373 ? 32.407 -11.256 -46.436 1.00 57.75 373 ILE A N 1
ATOM 2963 C CA . ILE A 1 373 ? 31.876 -12.583 -46.790 1.00 57.75 373 ILE A CA 1
ATOM 2964 C C . ILE A 1 373 ? 30.877 -12.488 -47.951 1.00 57.75 373 ILE A C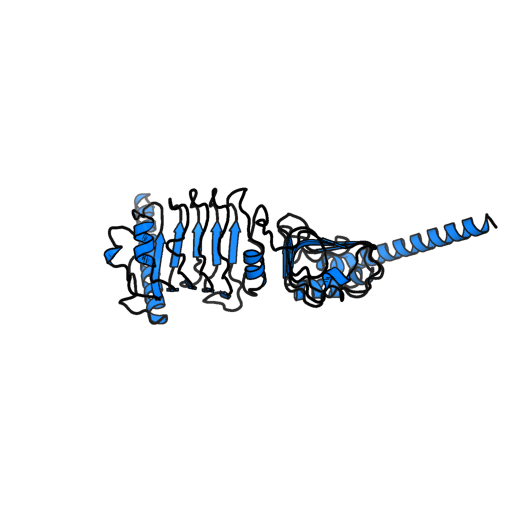 1
ATOM 2966 O O . ILE A 1 373 ? 30.954 -13.291 -48.873 1.00 57.75 373 ILE A O 1
ATOM 2970 N N . LEU A 1 374 ? 29.981 -11.497 -47.961 1.00 54.47 374 LEU A N 1
ATOM 2971 C CA . LEU A 1 374 ? 29.041 -11.288 -49.072 1.00 54.47 374 LEU A CA 1
ATOM 2972 C C . LEU A 1 374 ? 29.754 -10.983 -50.402 1.00 54.47 374 LEU A C 1
ATOM 2974 O O . LEU A 1 374 ? 29.294 -11.441 -51.441 1.00 54.47 374 LEU A O 1
ATOM 2978 N N . TYR A 1 375 ? 30.900 -10.294 -50.372 1.00 54.84 375 TYR A N 1
ATOM 2979 C CA . TYR A 1 375 ? 31.744 -10.068 -51.556 1.00 54.84 375 TYR A CA 1
ATOM 2980 C C . TYR A 1 375 ? 32.559 -11.294 -51.998 1.00 54.84 375 TYR A C 1
ATOM 2982 O O . TYR A 1 375 ? 33.063 -11.301 -53.114 1.00 54.84 375 TYR A O 1
ATOM 2990 N N . LEU A 1 376 ? 32.701 -12.325 -51.158 1.00 54.38 376 LEU A N 1
ATOM 2991 C CA . LEU A 1 376 ? 33.372 -13.585 -51.514 1.00 54.38 376 LEU A CA 1
ATOM 2992 C C . LEU A 1 376 ? 32.422 -14.613 -52.157 1.00 54.38 376 LEU A C 1
ATOM 2994 O O . LEU A 1 376 ? 32.885 -15.647 -52.636 1.00 54.38 376 LEU A O 1
ATOM 2998 N N . PHE A 1 377 ? 31.112 -14.341 -52.165 1.00 50.00 377 PHE A N 1
ATOM 2999 C CA . PHE A 1 377 ? 30.067 -15.207 -52.731 1.00 50.00 377 PHE A CA 1
ATOM 3000 C C . PHE A 1 377 ? 29.289 -14.564 -53.902 1.00 50.00 377 PHE A C 1
ATOM 3002 O O . PHE A 1 377 ? 28.254 -15.096 -54.308 1.00 50.00 377 PHE A O 1
ATOM 3009 N N . ILE A 1 378 ? 29.794 -13.456 -54.456 1.00 46.97 378 ILE A N 1
ATOM 3010 C CA . ILE A 1 378 ? 29.422 -12.878 -55.764 1.00 46.97 378 ILE A CA 1
ATOM 3011 C C . ILE A 1 378 ? 30.635 -13.037 -56.676 1.00 46.97 378 ILE A C 1
ATOM 3013 O O . ILE A 1 378 ? 30.439 -13.418 -57.852 1.00 46.97 378 ILE A O 1
#

Foldseek 3Di:
DPPVVVVVVVVVVVVVVVVVVLVLLVVVCVVVVFDPLQEQSDQEDEPVRLVSQNQQDQEHEYNYAAAPPHPDDLVSLLSSCVNHQEYEEHAHHEHDQDQEQCSQLNHAEYAYRAQYEHYAYQNQNHAEHNVQNHAEYAHLEYAHAQNQNHAEHNHQRHAEYAHNVDRQAAHEYAHDHYHLNHAYEPRNLVNLLNHPRHPCQRHAGNAYDDDPPAACAQDAQGQEHGEEAEAEQPDDLLSQQNHQEYQAAYEYEQHADQEQVSNQRHAEFAHNDQDARYEYENHQNHNYDDHNHHAEFYYNHLANAEYYNYHLVCLLDLVNFVVVCVRHVHDQNDDYYNNDGSVRSVVCNVVSVVVVVVVVVVVVVVVVVVVVVVVVVD

InterPro domains:
  IPR000494 Receptor L-domain [PF01030] (57-153)
  IPR000494 Receptor L-domain [PF01030] (221-312)
  IPR036941 Receptor L-domain superfamily [G3DSA:3.80.20.20] (25-183)
  IPR036941 Receptor L-domain superfamily [G3DSA:3.80.20.20] (197-360)
  IPR053079 SPS2 domain-containing protein [PTHR21662] (9-374)

pLDDT: mean 91.22, std 12.16, range [45.22, 98.81]

Sequence (378 aa):
MKIHEIFILFFVIFVISSSKKDKDIQEFFKGKNCDPKCTFNSTNLTKRNMHFFPKSCNQICAEISLNDKTDLSEQELIFLFQNVKSIIGILNIISTKYANLKFLEGLEAVECFDDSEVSILLNYEMTELGLGSLTEVNCDGFSVKVNEKLKILNMPDIKKMKNPTKPNKEVYVGIADNSNSFCISPLEMYNFLEIPTAGVDQIYADSYCKMDTICTKLSKNCIWILGDVKITTNCDLENMKSVEAIFGGITISGTNITDFSFLETLKYVAQLEHKPAVVIENIPNLMNVTFPKLKRVKSDSSYTMEFENVNPIFTLNSTYCYEIRKSLGLSDWAPKFDGFSCEDLDSNHDYIVQNQKKKSENRNGIGAFLIMILYLFI

Radius of gyration: 27.2 Å; chains: 1; bounding box: 60×38×102 Å